Protein AF-A0A497FG93-F1 (afdb_monomer)

pLDDT: mean 90.81, std 10.14, range [42.44, 98.5]

Secondary structure (DSSP, 8-state):
-PPP-EEEEEEEEEEEHHHHHHHHHHHHHHHHHHHHHHHHHHH-GGGGGS-HHHHHHHHHHHHTTT---HHHHHHHHHHHHHHHHHHHHTT--GGG----S--EEEE--BGGGTB-SSEEEEETTEEEEEEE-TTS-EEEEEE-----GGGHHHHHHHHHHHHTTS----EEEEEEEE-GGGSEEEEEEEEEEEHHHHHHHH-S-SS-SSSEEEEEEE-SSEEEEEEE-TTS-EEEEEEEE-GGGGSTT--HHHHHHHHHHHHHHHHHHHHHTTEEEEEEE-HHHHHHHHHHHHHTT----HHHHHHHHH--HHHHHHHHHHGGGGT-EEEEE--TTSSSSHHHHHHHHHHT--HHHHHHHHHHHHHHHHHT--

Foldseek 3Di:
DPPDFWDKDWFKFKDFDPVLVQLQLQLVLLVVLLVQLLVVCLVPVVLLVDDLVVLLVVLCVRRCVSAVDSFQSSQSSNVSSVVSVVCVVVVHDSNPDDDDPWGKTKGWWQLQCLATVAFHDPALFKTWHWTADPVNDIDIDIIGTHDDPLCSQVSRVSNVSSNVSNYHWIWMWTWPDADPPSRMTMIITIIIGTLVSVLVRLADDPAFQAAWEKFWFDFLFKIWIFIADLVLDTQDIDMQGHVLLLDPPRDVVVSCVSLVVRLVVRLVVCRVSRHQAYFYADLVLVVVVLVVCLVVPPCDDPSVNSRSVSRDSVSVVSSQSCNVSSNHHYDHDHLVPLADDPQLVCQCVVVVDDRRNSSRSVRRVVVSVVVPDD

Nearest PDB structures (foldseek):
  2qm1-assembly1_B  TM=5.262E-01  e=3.269E-03  Enterococcus faecalis V583
  3r8e-assembly1_A-2  TM=5.691E-01  e=7.786E-02  Cytophaga hutchinsonii ATCC 33406
  5ola-assembly2_C  TM=5.396E-01  e=1.379E-01  Homo sapiens
  3en9-assembly2_B  TM=5.636E-01  e=3.703E-01  Methanocaldococcus jannaschii
  8k20-assembly1_E  TM=5.158E-01  e=1.984E-01  Arabidopsis thaliana

Sequence (374 aa):
MKKVKYITLRLPFHITGVYARLVYWTAWLCKLCAHRLLYHVKQNPLLADLSQYDFIKLGRKLCYDIIPNRRYVDGISTIIHASLQSAKVLGVDVAKLELKPWLLFQSEAEPWAKGNLNIQFTSYNTVRVLVFEKDKSTRKITIKPVIPKGYARLIRTLVDKALRKQIGYPTRIYITDYGDKLEHLYGEIQVMVKYDFYLEVMKRYEKPLGNNIAGVDVNVDRLNLVVINRNGDIVWRYTARFPQASSRGYPRKSAWSVIGEAIHSNLNNAYSHGASVIAVENPKIIGYLRYYWIKNGNRKSENYNYKVTIFRSSIIERIIWKAPLYGLQVVTINPRGTTHSEDHEYVMRRYGLDKHTASAYLIALRARRNLQRP

Solvent-accessible surface area (backbone atoms only — not comparable to full-atom values): 19604 Å² total; per-residue (Å²): 128,89,76,74,62,58,46,76,46,75,24,44,34,73,43,46,46,73,61,20,45,27,52,49,45,35,11,48,39,40,42,51,38,44,50,53,54,50,49,52,30,54,78,40,60,72,59,61,72,49,53,72,69,56,41,28,54,52,29,48,75,75,25,38,89,68,41,87,40,70,50,46,34,40,33,40,30,49,54,51,50,54,50,44,52,50,33,56,77,67,72,47,64,67,76,76,62,75,83,72,94,70,40,38,44,29,34,57,54,31,22,88,51,30,10,10,75,52,63,18,63,80,46,82,54,37,31,40,32,64,32,27,48,96,88,64,50,78,46,79,46,81,45,62,41,52,75,56,78,96,44,44,68,51,44,44,55,50,45,56,39,6,70,72,36,74,35,50,33,33,33,29,45,37,57,76,47,65,44,81,95,32,49,36,29,34,31,27,47,34,40,38,41,50,32,70,58,47,43,71,66,59,48,76,31,92,59,39,75,42,76,16,32,19,3,43,30,82,58,61,34,36,40,25,38,22,30,21,46,89,90,64,51,80,75,45,75,49,72,39,77,42,58,65,57,54,40,87,88,51,54,70,71,60,28,52,51,56,52,49,51,39,48,54,52,51,50,49,53,36,31,78,68,20,15,24,34,39,18,34,56,33,43,68,60,52,46,49,50,51,51,48,54,62,71,68,60,75,74,61,56,74,67,54,50,50,48,61,70,65,44,56,50,65,54,52,50,51,47,58,74,47,32,54,26,47,23,26,46,73,45,72,42,78,62,81,64,39,60,96,30,73,72,36,56,50,46,20,68,76,69,72,35,55,76,55,52,31,23,2,40,47,40,18,52,50,48,51,56,57,71,70,50,132

Mean predicted aligned error: 6.28 Å

Radius of gyration: 23.63 Å; Cα contacts (8 Å, |Δi|>4): 688; chains: 1; bounding box: 52×41×69 Å

Structure (mmCIF, N/CA/C/O backbone):
data_AF-A0A497FG93-F1
#
_entry.id   AF-A0A497FG93-F1
#
loop_
_atom_site.group_PDB
_atom_site.id
_atom_site.type_symbol
_atom_site.label_atom_id
_atom_site.label_alt_id
_atom_site.label_comp_id
_atom_site.label_asym_id
_atom_site.label_entity_id
_atom_site.label_seq_id
_atom_site.pdbx_PDB_ins_code
_atom_site.Cartn_x
_atom_site.Cartn_y
_atom_site.Cartn_z
_atom_site.occupancy
_atom_site.B_iso_or_equiv
_atom_site.auth_seq_id
_atom_site.auth_comp_id
_atom_site.auth_asym_id
_atom_site.auth_atom_id
_atom_site.pdbx_PDB_model_num
ATOM 1 N N . MET A 1 1 ? 4.945 13.490 -9.618 1.00 48.59 1 MET A N 1
ATOM 2 C CA . MET A 1 1 ? 4.252 12.236 -9.213 1.00 48.59 1 MET A CA 1
ATOM 3 C C . MET A 1 1 ? 4.011 12.302 -7.700 1.00 48.59 1 MET A C 1
ATOM 5 O O . MET A 1 1 ? 4.917 12.763 -7.021 1.00 48.59 1 MET A O 1
ATOM 9 N N . LYS A 1 2 ? 2.837 11.943 -7.143 1.00 54.94 2 LYS A N 1
ATOM 10 C CA . LYS A 1 2 ? 2.676 11.948 -5.666 1.00 54.94 2 LYS A CA 1
ATOM 11 C C . LYS A 1 2 ? 3.627 10.883 -5.096 1.00 54.94 2 LYS A C 1
ATOM 13 O O . LYS A 1 2 ? 3.489 9.719 -5.459 1.00 54.94 2 LYS A O 1
ATOM 18 N N . LYS A 1 3 ? 4.606 11.282 -4.272 1.00 68.25 3 LYS A N 1
ATOM 19 C CA . LYS A 1 3 ? 5.568 10.362 -3.639 1.00 68.25 3 LYS A CA 1
ATOM 20 C C . LYS A 1 3 ? 4.784 9.353 -2.792 1.00 68.25 3 LYS A C 1
ATOM 22 O O . LYS A 1 3 ? 3.954 9.756 -1.974 1.00 68.25 3 LYS A O 1
ATOM 27 N N . VAL A 1 4 ? 5.005 8.056 -3.011 1.00 80.56 4 VAL A N 1
ATOM 28 C CA . VAL A 1 4 ? 4.422 6.998 -2.173 1.00 80.56 4 VAL A CA 1
ATOM 29 C C . VAL A 1 4 ? 4.928 7.225 -0.750 1.00 80.56 4 VAL A C 1
ATOM 31 O O . VAL A 1 4 ? 6.132 7.231 -0.525 1.00 80.56 4 VAL A O 1
ATOM 34 N N . LYS A 1 5 ? 4.023 7.485 0.201 1.00 89.50 5 LYS A N 1
ATOM 35 C CA . LYS A 1 5 ? 4.403 7.758 1.600 1.00 89.50 5 LYS A CA 1
ATOM 36 C C . LYS A 1 5 ? 4.556 6.477 2.413 1.00 89.50 5 LYS A C 1
ATOM 38 O O . LYS A 1 5 ? 5.481 6.360 3.211 1.00 89.50 5 LYS A O 1
ATOM 43 N N . TYR A 1 6 ? 3.664 5.516 2.186 1.00 92.12 6 TYR A N 1
ATOM 44 C CA . TYR A 1 6 ? 3.618 4.254 2.911 1.00 92.12 6 TYR A CA 1
ATOM 45 C C . TYR A 1 6 ? 3.368 3.090 1.961 1.00 92.12 6 TYR A C 1
ATOM 47 O O . TYR A 1 6 ? 2.673 3.237 0.955 1.00 92.12 6 TYR A O 1
ATOM 55 N N . ILE A 1 7 ? 3.879 1.924 2.336 1.00 92.81 7 ILE A N 1
ATOM 56 C CA . ILE A 1 7 ? 3.412 0.636 1.836 1.00 92.81 7 ILE A CA 1
ATOM 57 C C . ILE A 1 7 ? 2.605 -0.048 2.939 1.00 92.81 7 ILE A C 1
ATOM 59 O O . ILE A 1 7 ? 2.920 0.083 4.121 1.00 92.81 7 ILE A O 1
ATOM 63 N N . THR A 1 8 ? 1.563 -0.786 2.570 1.00 94.12 8 THR A N 1
ATOM 64 C CA . THR A 1 8 ? 0.768 -1.554 3.535 1.00 94.12 8 THR A CA 1
ATOM 65 C C . THR A 1 8 ? 1.117 -3.029 3.420 1.00 94.12 8 THR A C 1
ATOM 67 O O . THR A 1 8 ? 0.825 -3.668 2.407 1.00 94.12 8 THR A O 1
ATOM 70 N N . LEU A 1 9 ? 1.727 -3.576 4.467 1.00 94.94 9 LEU A N 1
ATOM 71 C CA . LEU A 1 9 ? 1.953 -5.009 4.614 1.00 94.94 9 LEU A CA 1
ATOM 72 C C . LEU A 1 9 ? 0.677 -5.639 5.161 1.00 94.94 9 LEU A C 1
ATOM 74 O O . LEU A 1 9 ? 0.122 -5.131 6.127 1.00 94.94 9 LEU A O 1
ATOM 78 N N . ARG A 1 10 ? 0.205 -6.727 4.554 1.00 94.75 10 ARG A N 1
ATOM 79 C CA . ARG A 1 10 ? -0.997 -7.451 4.994 1.00 94.75 10 ARG A CA 1
ATOM 80 C C . ARG A 1 10 ? -0.550 -8.771 5.601 1.00 94.75 10 ARG A C 1
ATOM 82 O O . ARG A 1 10 ? -0.027 -9.612 4.873 1.00 94.75 10 ARG A O 1
ATOM 89 N N . LEU A 1 11 ? -0.713 -8.919 6.911 1.00 97.06 11 LEU A N 1
ATOM 90 C CA . LEU A 1 11 ? -0.261 -10.079 7.673 1.00 97.06 11 LEU A CA 1
ATOM 91 C C . LEU A 1 11 ? -1.496 -10.868 8.138 1.00 97.06 11 LEU A C 1
ATOM 93 O O . LEU A 1 11 ? -2.175 -10.421 9.066 1.00 97.06 11 LEU A O 1
ATOM 97 N N . PRO A 1 12 ? -1.852 -11.977 7.465 1.00 96.88 12 PRO A N 1
ATOM 98 C CA . PRO A 1 12 ? -3.047 -12.747 7.798 1.00 96.88 12 PRO A CA 1
ATOM 99 C C . PRO A 1 12 ? -2.964 -13.341 9.202 1.00 96.88 12 PRO A C 1
ATOM 101 O O . PRO A 1 12 ? -1.886 -13.734 9.636 1.00 96.88 12 PRO A O 1
ATOM 104 N N . PHE A 1 13 ? -4.091 -13.465 9.888 1.00 97.81 13 PHE A N 1
ATOM 105 C CA . PHE A 1 13 ? -4.195 -14.176 11.155 1.00 97.81 13 PHE A CA 1
ATOM 106 C C . PHE A 1 13 ? -5.538 -14.900 11.266 1.00 97.81 13 PHE A C 1
ATOM 108 O O . PHE A 1 13 ? -6.499 -14.576 10.565 1.00 97.81 13 PHE A O 1
ATOM 115 N N . HIS A 1 14 ? -5.586 -15.860 12.185 1.00 97.62 14 HIS A N 1
ATOM 116 C CA . HIS A 1 14 ? -6.788 -16.575 12.595 1.00 97.62 14 HIS A CA 1
ATOM 117 C C . HIS A 1 14 ? -6.850 -16.599 14.120 1.00 97.62 14 HIS A C 1
ATOM 119 O O . HIS A 1 14 ? -5.822 -16.756 14.780 1.00 97.62 14 HIS A O 1
ATOM 125 N N . ILE A 1 15 ? -8.041 -16.383 14.668 1.00 96.88 15 ILE A N 1
ATOM 126 C CA . ILE A 1 15 ? -8.328 -16.469 16.103 1.00 96.88 15 ILE A CA 1
ATOM 127 C C . ILE A 1 15 ? -9.696 -17.117 16.310 1.00 96.88 15 ILE A C 1
ATOM 129 O O . ILE A 1 15 ? -10.552 -17.071 15.424 1.00 96.88 15 ILE A O 1
ATOM 133 N N . THR A 1 16 ? -9.910 -17.692 17.490 1.00 96.25 16 THR A N 1
ATOM 134 C CA . THR A 1 16 ? -11.133 -18.432 17.818 1.00 96.25 16 THR A CA 1
ATOM 135 C C . THR A 1 16 ? -11.752 -17.994 19.143 1.00 96.25 16 THR A C 1
ATOM 137 O O . THR A 1 16 ? -11.138 -17.273 19.943 1.00 96.25 16 THR A O 1
ATOM 140 N N . GLY A 1 17 ? -12.999 -18.414 19.363 1.00 93.75 17 GLY A N 1
ATOM 141 C CA . GLY A 1 17 ? -13.699 -18.315 20.642 1.00 93.75 17 GLY A CA 1
ATOM 142 C C . GLY A 1 17 ? -13.774 -16.892 21.203 1.00 93.75 17 GLY A C 1
ATOM 143 O O . GLY A 1 17 ? -14.200 -15.951 20.535 1.00 93.75 17 GLY A O 1
ATOM 144 N N . VAL A 1 18 ? -13.360 -16.718 22.463 1.00 94.19 18 VAL A N 1
ATOM 145 C CA . VAL A 1 18 ? -13.440 -15.422 23.162 1.00 94.19 18 VAL A CA 1
ATOM 146 C C . VAL A 1 18 ? -12.663 -14.327 22.420 1.00 94.19 18 VAL A C 1
ATOM 148 O O . VAL A 1 18 ? -13.156 -13.209 22.296 1.00 94.19 18 VAL A O 1
ATOM 151 N N . TYR A 1 19 ? -11.481 -14.628 21.875 1.00 95.88 19 TYR A N 1
ATOM 152 C CA . TYR A 1 19 ? -10.670 -13.621 21.182 1.00 95.88 19 TYR A CA 1
ATOM 153 C C . TYR A 1 19 ? -11.294 -13.175 19.861 1.00 95.88 19 TYR A C 1
ATOM 155 O O . TYR A 1 19 ? -11.257 -11.982 19.554 1.00 95.88 19 TYR A O 1
ATOM 163 N N . ALA A 1 20 ? -11.922 -14.094 19.121 1.00 96.31 20 ALA A N 1
ATOM 164 C CA . ALA A 1 20 ? -12.690 -13.752 17.927 1.00 96.31 20 ALA A CA 1
ATOM 165 C C . ALA A 1 20 ? -13.825 -12.771 18.260 1.00 96.31 20 ALA A C 1
ATOM 167 O O . ALA A 1 20 ? -13.942 -11.723 17.620 1.00 96.31 20 ALA A O 1
ATOM 168 N N . ARG A 1 21 ? -14.586 -13.040 19.330 1.00 95.12 21 ARG A N 1
ATOM 169 C CA . ARG A 1 21 ? -15.660 -12.151 19.803 1.00 95.12 21 ARG A CA 1
ATOM 170 C C . ARG A 1 21 ? -15.163 -10.756 20.179 1.00 95.12 21 ARG A C 1
ATOM 172 O O . ARG A 1 21 ? -15.780 -9.771 19.788 1.00 95.12 21 ARG A O 1
ATOM 179 N N . LEU A 1 22 ? -14.044 -10.655 20.893 1.00 96.44 22 LEU A N 1
ATOM 180 C CA . LEU A 1 22 ? -13.486 -9.364 21.317 1.00 96.44 22 LEU A CA 1
ATOM 181 C C . LEU A 1 22 ? -12.987 -8.517 20.138 1.00 96.44 22 LEU A C 1
ATOM 183 O O . LEU A 1 22 ? -13.230 -7.309 20.082 1.00 96.44 22 LEU A O 1
ATOM 187 N N . VAL A 1 23 ? -12.312 -9.138 19.165 1.00 97.38 23 VAL A N 1
ATOM 188 C CA . VAL A 1 23 ? -11.861 -8.446 17.945 1.00 97.38 23 VAL A CA 1
ATOM 189 C C . VAL A 1 23 ? -13.052 -7.987 17.111 1.00 97.38 23 VAL A C 1
ATOM 191 O O . VAL A 1 23 ? -13.069 -6.840 16.660 1.00 97.38 23 VAL A O 1
ATOM 194 N N . TYR A 1 24 ? -14.058 -8.850 16.950 1.00 96.06 24 TYR A N 1
ATOM 195 C CA . TYR A 1 24 ? -15.297 -8.505 16.263 1.00 96.06 24 TYR A CA 1
ATOM 196 C C . TYR A 1 24 ? -15.996 -7.319 16.929 1.00 96.06 24 TYR A C 1
ATOM 198 O O . TYR A 1 24 ? -16.306 -6.339 16.251 1.00 96.06 24 TYR A O 1
ATOM 206 N N . TRP A 1 25 ? -16.174 -7.353 18.254 1.00 94.75 25 TRP A N 1
ATOM 207 C CA . TRP A 1 25 ? -16.837 -6.265 18.969 1.00 94.75 25 TRP A CA 1
ATOM 208 C C . TRP A 1 25 ? -16.083 -4.951 18.885 1.00 94.75 25 TRP A C 1
ATOM 210 O O . TRP A 1 25 ? -16.688 -3.922 18.599 1.00 94.75 25 TRP A O 1
ATOM 220 N N . THR A 1 26 ? -14.760 -4.986 19.019 1.00 97.69 26 THR A N 1
ATOM 221 C CA . THR A 1 26 ? -13.926 -3.789 18.849 1.00 97.69 26 THR A CA 1
ATOM 222 C C . THR A 1 26 ? -14.103 -3.173 17.456 1.00 97.69 26 THR A C 1
ATOM 224 O O . THR A 1 26 ? -14.252 -1.957 17.326 1.00 97.69 26 THR A O 1
ATOM 227 N N . ALA A 1 27 ? -14.132 -4.000 16.403 1.00 97.25 27 ALA A N 1
ATOM 228 C CA . ALA A 1 27 ? -14.390 -3.539 15.040 1.00 97.25 27 ALA A CA 1
ATOM 229 C C . ALA A 1 27 ? -15.808 -2.970 14.871 1.00 97.25 27 ALA A C 1
ATOM 231 O O . ALA A 1 27 ? -15.990 -1.979 14.163 1.00 97.25 27 ALA A O 1
ATOM 232 N N . TRP A 1 28 ? -16.801 -3.558 15.539 1.00 95.75 28 TRP A N 1
ATOM 233 C CA . TRP A 1 28 ? -18.189 -3.098 15.501 1.00 95.75 28 TRP A CA 1
ATOM 234 C C . TRP A 1 28 ? -18.380 -1.745 16.191 1.00 95.75 28 TRP A C 1
ATOM 236 O O . TRP A 1 28 ? -19.010 -0.858 15.620 1.00 95.75 28 TRP A O 1
ATOM 246 N N . LEU A 1 29 ? -17.777 -1.543 17.366 1.00 96.31 29 LEU A N 1
ATOM 247 C CA . LEU A 1 29 ? -17.774 -0.250 18.060 1.00 96.31 29 LEU A CA 1
ATOM 248 C C . LEU A 1 29 ? -17.142 0.838 17.181 1.00 96.31 29 LEU A C 1
ATOM 250 O O . LEU A 1 29 ? -17.719 1.904 16.985 1.00 96.31 29 LEU A O 1
ATOM 254 N N . CYS A 1 30 ? -16.004 0.539 16.555 1.00 97.31 30 CYS A N 1
ATOM 255 C CA . CYS A 1 30 ? -15.367 1.433 15.588 1.00 97.31 30 CYS A CA 1
ATOM 256 C C . CYS A 1 30 ? -16.248 1.729 14.361 1.00 97.31 30 CYS A C 1
ATOM 258 O O . CYS A 1 30 ? -16.286 2.864 13.881 1.00 97.31 30 CYS A O 1
ATOM 260 N N . LYS A 1 31 ? -16.984 0.733 13.856 1.00 97.00 31 LYS A N 1
ATOM 261 C CA . LYS A 1 31 ? -17.945 0.917 12.761 1.00 97.00 31 LYS A CA 1
ATOM 262 C C . LYS A 1 31 ? -19.112 1.816 13.184 1.00 97.00 31 LYS A C 1
ATOM 264 O O . LYS A 1 31 ? -19.509 2.687 12.415 1.00 97.00 31 LYS A O 1
ATOM 269 N N . LEU A 1 32 ? -19.619 1.673 14.408 1.00 96.88 32 LEU A N 1
ATOM 270 C CA . LEU A 1 32 ? -20.635 2.569 14.968 1.00 96.88 32 LEU A CA 1
ATOM 271 C C . LEU A 1 32 ? -20.137 4.016 15.045 1.00 96.88 32 LEU A C 1
ATOM 273 O O . LEU A 1 32 ? -20.858 4.923 14.632 1.00 96.88 32 LEU A O 1
ATOM 277 N N . CYS A 1 33 ? -18.891 4.241 15.476 1.00 97.69 33 CYS A N 1
ATOM 278 C CA . CYS A 1 33 ? -18.273 5.571 15.442 1.00 97.69 33 CYS A CA 1
ATOM 279 C C . CYS A 1 33 ? -18.248 6.148 14.021 1.00 97.69 33 CYS A C 1
ATOM 281 O O . CYS A 1 33 ? -18.607 7.303 13.808 1.00 97.69 33 CYS A O 1
ATOM 283 N N . ALA A 1 34 ? -17.868 5.336 13.033 1.00 97.81 34 ALA A N 1
ATOM 284 C CA . ALA A 1 34 ? -17.852 5.741 11.632 1.00 97.81 34 ALA A CA 1
ATOM 285 C C . ALA A 1 34 ? -19.244 6.144 11.118 1.00 97.81 34 ALA A C 1
ATOM 287 O O . ALA A 1 34 ? -19.376 7.188 10.476 1.00 97.81 34 ALA A O 1
ATOM 288 N N . HIS A 1 35 ? -20.282 5.359 11.428 1.00 97.50 35 HIS A N 1
ATOM 289 C CA . HIS A 1 35 ? -21.664 5.702 11.080 1.00 97.50 35 HIS A CA 1
ATOM 290 C C . HIS A 1 35 ? -22.133 6.975 11.781 1.00 97.50 35 HIS A C 1
ATOM 292 O O . HIS A 1 35 ? -22.728 7.826 11.127 1.00 97.50 35 HIS A O 1
ATOM 298 N N . ARG A 1 36 ? -21.827 7.144 13.073 1.00 97.94 36 ARG A N 1
ATOM 299 C CA . ARG A 1 36 ? -22.180 8.355 13.821 1.00 97.94 36 ARG A CA 1
ATOM 300 C C . ARG A 1 36 ? -21.524 9.594 13.212 1.00 97.94 36 ARG A C 1
ATOM 302 O O . ARG A 1 36 ? -22.202 10.591 12.988 1.00 97.94 36 ARG A O 1
ATOM 309 N N . LEU A 1 37 ? -20.234 9.528 12.879 1.00 97.81 37 LEU A N 1
ATOM 310 C CA . LEU A 1 37 ? -19.537 10.641 12.231 1.00 97.81 37 LEU A CA 1
ATOM 311 C C . LEU A 1 37 ? -20.146 10.987 10.876 1.00 97.81 37 LEU A C 1
ATOM 313 O O . LEU A 1 37 ? -20.426 12.154 10.616 1.00 97.81 37 LEU A O 1
ATOM 317 N N . LEU A 1 38 ? -20.386 9.983 10.028 1.00 96.88 38 LEU A N 1
ATOM 318 C CA . LEU A 1 38 ? -21.003 10.216 8.726 1.00 96.88 38 LEU A CA 1
ATOM 319 C C . LEU A 1 38 ? -22.421 10.782 8.870 1.00 96.88 38 LEU A C 1
ATOM 321 O O . LEU A 1 38 ? -22.777 11.690 8.131 1.00 96.88 38 LEU A O 1
ATOM 325 N N . TYR A 1 39 ? -23.205 10.295 9.833 1.00 97.00 39 TYR A N 1
ATOM 326 C CA . TYR A 1 39 ? -24.533 10.826 10.136 1.00 97.00 39 TYR A CA 1
ATOM 327 C C . TYR A 1 39 ? -24.479 12.322 10.460 1.00 97.00 39 TYR A C 1
ATOM 329 O O . TYR A 1 39 ? -25.185 13.100 9.826 1.00 97.00 39 TYR A O 1
ATOM 337 N N . HIS A 1 40 ? -23.591 12.752 11.363 1.00 96.94 40 HIS A N 1
ATOM 338 C CA . HIS A 1 40 ? -23.446 14.176 11.684 1.00 96.94 40 HIS A CA 1
ATOM 339 C C . HIS A 1 40 ? -23.012 15.012 10.478 1.00 96.94 40 HIS A C 1
ATOM 341 O O . HIS A 1 40 ? -23.530 16.108 10.285 1.00 96.94 40 HIS A O 1
ATOM 347 N N . VAL A 1 41 ? -22.118 14.491 9.636 1.00 96.50 41 VAL A N 1
ATOM 348 C CA . VAL A 1 41 ? -21.717 15.168 8.393 1.00 96.50 41 VAL A CA 1
ATOM 349 C C . VAL A 1 41 ? -22.884 15.282 7.409 1.00 96.50 41 VAL A C 1
ATOM 351 O O . VAL A 1 41 ? -23.009 16.297 6.737 1.00 96.50 41 VAL A O 1
ATOM 354 N N . LYS A 1 42 ? -23.772 14.285 7.331 1.00 94.75 42 LYS A N 1
ATOM 355 C CA . LYS A 1 42 ? -24.978 14.374 6.492 1.00 94.75 42 LYS A CA 1
ATOM 356 C C . LYS A 1 42 ? -25.971 15.422 6.999 1.00 94.75 42 LYS A C 1
ATOM 358 O O . LYS A 1 42 ? -26.621 16.061 6.184 1.00 94.75 42 LYS A O 1
ATOM 363 N N . GLN A 1 43 ? -26.071 15.603 8.317 1.00 95.19 43 GLN A N 1
ATOM 364 C CA . GLN A 1 43 ? -26.918 16.638 8.925 1.00 95.19 43 GLN A CA 1
ATOM 365 C C . GLN A 1 43 ? -26.327 18.045 8.767 1.00 95.19 43 GLN A C 1
ATOM 367 O O . GLN A 1 43 ? -27.064 19.014 8.630 1.00 95.19 43 GLN A O 1
ATOM 372 N N . ASN A 1 44 ? -24.998 18.166 8.776 1.00 94.62 44 ASN A N 1
ATOM 373 C CA . ASN A 1 44 ? -24.297 19.421 8.535 1.00 94.62 44 ASN A CA 1
ATOM 374 C C . ASN A 1 44 ? -23.112 19.204 7.573 1.00 94.62 44 ASN A C 1
ATOM 376 O O . ASN A 1 44 ? -21.998 18.906 8.023 1.00 94.62 44 ASN A O 1
ATOM 380 N N . PRO A 1 45 ? -23.327 19.381 6.254 1.00 90.62 45 PRO A N 1
ATOM 381 C CA . PRO A 1 45 ? -22.299 19.164 5.237 1.00 90.62 45 PRO A CA 1
ATOM 382 C C . PRO A 1 45 ? -21.032 20.013 5.405 1.00 90.62 45 PRO A C 1
ATOM 384 O O . PRO A 1 45 ? -19.967 19.573 4.975 1.00 90.62 45 PRO A O 1
ATOM 387 N N . LEU A 1 46 ? -21.099 21.165 6.088 1.00 91.50 46 LEU A N 1
ATOM 388 C CA . LEU A 1 46 ? -19.926 22.013 6.368 1.00 91.50 46 LEU A CA 1
ATOM 389 C C . LEU A 1 46 ? -18.856 21.275 7.187 1.00 91.50 46 LEU A C 1
ATOM 391 O O . LEU A 1 46 ? -17.671 21.592 7.115 1.00 91.50 46 LEU A O 1
ATOM 395 N N . LEU A 1 47 ? -19.245 20.238 7.938 1.00 94.00 47 LEU A N 1
ATOM 396 C CA . LEU A 1 47 ? -18.308 19.402 8.688 1.00 94.00 47 LEU A CA 1
ATOM 397 C C . LEU A 1 47 ? -17.346 18.622 7.778 1.00 94.00 47 LEU A C 1
ATOM 399 O O . LEU A 1 47 ? -1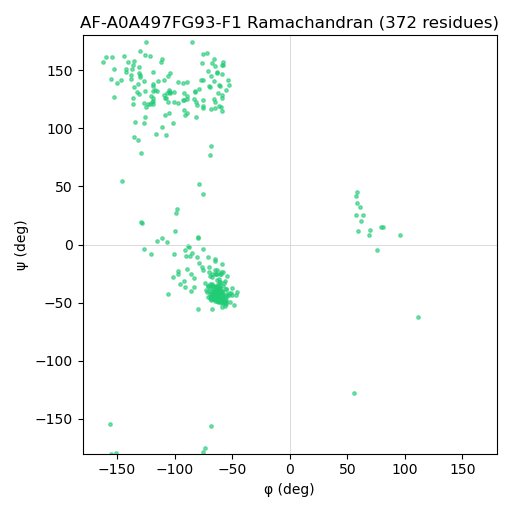6.268 18.230 8.229 1.00 94.00 47 LEU A O 1
ATOM 403 N N . ALA A 1 48 ? -17.700 18.400 6.508 1.00 91.38 48 ALA A N 1
ATOM 404 C CA . ALA A 1 48 ? -16.816 17.761 5.535 1.00 91.38 48 ALA A CA 1
ATOM 405 C C . ALA A 1 48 ? -15.629 18.654 5.126 1.00 91.38 48 ALA A C 1
ATOM 407 O O . ALA A 1 48 ? -14.619 18.134 4.643 1.00 91.38 48 ALA A O 1
ATOM 408 N N . ASP A 1 49 ? -15.726 19.967 5.352 1.00 92.19 49 ASP A N 1
ATOM 409 C CA . ASP A 1 49 ? -14.694 20.949 5.005 1.00 92.19 49 ASP A CA 1
ATOM 410 C C . ASP A 1 49 ? -13.683 21.197 6.129 1.00 92.19 49 ASP A C 1
ATOM 412 O O . ASP A 1 49 ? -12.684 21.889 5.926 1.00 92.19 49 ASP A O 1
ATOM 416 N N . LEU A 1 50 ? -13.898 20.592 7.299 1.00 95.88 50 LEU A N 1
ATOM 417 C CA . LEU A 1 50 ? -12.971 20.692 8.418 1.00 95.88 50 LEU A CA 1
ATOM 418 C C . LEU A 1 50 ? -11.578 20.174 8.051 1.00 95.88 50 LEU A C 1
ATOM 420 O O . LEU A 1 50 ? -11.404 19.193 7.314 1.00 95.88 50 LEU A O 1
ATOM 424 N N . SER A 1 51 ? -10.564 20.796 8.656 1.00 96.75 51 SER A N 1
ATOM 425 C CA . SER A 1 51 ? -9.211 20.248 8.655 1.00 96.75 51 SER A CA 1
ATOM 426 C C . SER A 1 51 ? -9.219 18.842 9.273 1.00 96.75 51 SER A C 1
ATOM 428 O O . SER A 1 51 ? -10.071 18.517 10.104 1.00 96.75 51 SER A O 1
ATOM 430 N N . GLN A 1 52 ? -8.255 17.989 8.908 1.00 96.00 52 GLN A N 1
ATOM 431 C CA . GLN A 1 52 ? -8.159 16.649 9.507 1.00 96.00 52 GLN A CA 1
ATOM 432 C C . GLN A 1 52 ? -8.075 16.729 11.042 1.00 96.00 52 GLN A C 1
ATOM 434 O O . GLN A 1 52 ? -8.673 15.919 11.746 1.00 96.00 52 GLN A O 1
ATOM 439 N N . TYR A 1 53 ? -7.355 17.724 11.560 1.00 96.88 53 TYR A N 1
ATOM 440 C CA . TYR A 1 53 ? -7.176 17.936 12.990 1.00 96.88 53 TYR A CA 1
ATOM 441 C C . TYR A 1 53 ? -8.494 18.282 13.700 1.00 96.88 53 TYR A C 1
ATOM 443 O O . TYR A 1 53 ? -8.821 17.668 14.719 1.00 96.88 53 TYR A O 1
ATOM 451 N N . ASP A 1 54 ? -9.278 19.206 13.143 1.00 97.88 54 ASP A N 1
ATOM 452 C CA . ASP A 1 54 ? -10.564 19.609 13.726 1.00 97.88 54 ASP A CA 1
ATOM 453 C C . ASP A 1 54 ? -11.613 18.505 13.588 1.00 97.88 54 ASP A C 1
ATOM 455 O O . ASP A 1 54 ? -12.373 18.245 14.523 1.00 97.88 54 ASP A O 1
ATOM 459 N N . PHE A 1 55 ? -11.591 17.769 12.475 1.00 97.94 55 PHE A N 1
ATOM 460 C CA . PHE A 1 55 ? -12.450 16.605 12.289 1.00 97.94 55 PHE A CA 1
ATOM 461 C C . PHE A 1 55 ? -12.145 15.498 13.310 1.00 97.94 55 PHE A C 1
ATOM 463 O O . PHE A 1 55 ? -13.059 14.883 13.857 1.00 97.94 55 PHE A O 1
ATOM 470 N N . ILE A 1 56 ? -10.868 15.269 13.638 1.00 97.56 56 ILE A N 1
ATOM 471 C CA . ILE A 1 56 ? -10.470 14.339 14.706 1.00 97.56 56 ILE A CA 1
ATOM 472 C C . ILE A 1 56 ? -10.960 14.828 16.077 1.00 97.56 56 ILE A C 1
ATOM 474 O O . ILE A 1 56 ? -11.455 14.024 16.869 1.00 97.56 56 ILE A O 1
ATOM 478 N N . LYS A 1 57 ? -10.863 16.130 16.382 1.00 97.94 57 LYS A N 1
ATOM 479 C CA . LYS A 1 57 ? -11.409 16.692 17.634 1.00 97.94 57 LYS A CA 1
ATOM 480 C C . LYS A 1 57 ? -12.916 16.468 17.746 1.00 97.94 57 LYS A C 1
ATOM 482 O O . LYS A 1 57 ? -13.385 16.030 18.797 1.00 97.94 57 LYS A O 1
ATOM 487 N N . LEU A 1 58 ? -13.651 16.721 16.665 1.00 97.88 58 LEU A N 1
ATOM 488 C CA . LEU A 1 58 ? -15.078 16.427 16.576 1.00 97.88 58 LEU A CA 1
ATOM 489 C C . LEU A 1 58 ? -15.345 14.934 16.808 1.00 97.88 58 LEU A C 1
ATOM 491 O O . LEU A 1 58 ? -16.198 14.578 17.618 1.00 97.88 58 LEU A O 1
ATOM 495 N N . GLY A 1 59 ? -14.558 14.066 16.167 1.00 97.88 59 GLY A N 1
ATOM 496 C CA . GLY A 1 59 ? -14.592 12.621 16.365 1.00 97.88 59 GLY A CA 1
ATOM 497 C C . GLY A 1 59 ? -14.480 12.215 17.827 1.00 97.88 59 GLY A C 1
ATOM 498 O O . GLY A 1 59 ? -15.322 11.472 18.328 1.00 97.88 59 GLY A O 1
ATOM 499 N N . ARG A 1 60 ? -13.495 12.764 18.546 1.00 97.88 60 ARG A N 1
ATOM 500 C CA . ARG A 1 60 ? -13.328 12.538 19.990 1.00 97.88 60 ARG A CA 1
ATOM 501 C C . ARG A 1 60 ? -14.566 12.955 20.776 1.00 97.88 60 ARG A C 1
ATOM 503 O O . ARG A 1 60 ? -15.022 12.175 21.596 1.00 97.88 60 ARG A O 1
ATOM 510 N N . LYS A 1 61 ? -15.142 14.129 20.505 1.00 97.88 61 LYS A N 1
ATOM 511 C CA . LYS A 1 61 ? -16.357 14.590 21.200 1.00 97.88 61 LYS A CA 1
ATOM 512 C C . LYS A 1 61 ? -17.550 13.656 20.967 1.00 97.88 61 LYS A C 1
ATOM 514 O O . LYS A 1 61 ? -18.307 13.400 21.892 1.00 97.88 61 LYS A O 1
ATOM 519 N N . LEU A 1 62 ? -17.716 13.163 19.740 1.00 97.94 62 LEU A N 1
ATOM 520 C CA . LEU A 1 62 ? -18.908 12.416 19.334 1.00 97.94 62 LEU A CA 1
ATOM 521 C C . LEU A 1 62 ? -18.825 10.905 19.557 1.00 97.94 62 LEU A C 1
ATOM 523 O O . LEU A 1 62 ? -19.861 10.252 19.524 1.00 97.94 62 LEU A O 1
ATOM 527 N N . CYS A 1 63 ? -17.629 10.326 19.669 1.00 97.81 63 CYS A N 1
ATOM 528 C CA . CYS A 1 63 ? -17.454 8.869 19.607 1.00 97.81 63 CYS A CA 1
ATOM 529 C C . CYS A 1 63 ? -16.827 8.245 20.854 1.00 97.81 63 CYS A C 1
ATOM 531 O O . CYS A 1 63 ? -16.759 7.018 20.934 1.00 97.81 63 CYS A O 1
ATOM 533 N N . TYR A 1 64 ? -16.344 9.046 21.806 1.00 95.44 64 TYR A N 1
ATOM 534 C CA . TYR A 1 64 ? -15.641 8.519 22.979 1.00 95.44 64 TYR A CA 1
ATOM 535 C C . TYR A 1 64 ? -16.551 7.713 23.914 1.00 95.44 64 TYR A C 1
ATOM 537 O O . TYR A 1 64 ? -16.089 6.789 24.576 1.00 95.44 64 TYR A O 1
ATOM 545 N N . ASP A 1 65 ? -17.849 8.019 23.929 1.00 95.38 65 ASP A N 1
ATOM 546 C CA . ASP A 1 65 ? -18.873 7.249 24.637 1.00 95.38 65 ASP A CA 1
ATOM 547 C C . ASP A 1 65 ? -19.119 5.871 24.000 1.00 95.38 65 ASP A C 1
ATOM 549 O O . ASP A 1 65 ? -19.510 4.946 24.709 1.00 95.38 65 ASP A O 1
ATOM 553 N N . ILE A 1 66 ? -18.879 5.699 22.693 1.00 95.94 66 ILE A N 1
ATOM 554 C CA . ILE A 1 66 ? -18.983 4.396 22.014 1.00 95.94 66 ILE A CA 1
ATOM 555 C C . ILE A 1 66 ? -17.730 3.565 22.281 1.00 95.94 66 ILE A C 1
ATOM 557 O O . ILE A 1 66 ? -17.828 2.429 22.741 1.00 95.94 66 ILE A O 1
ATOM 561 N N . ILE A 1 67 ? -1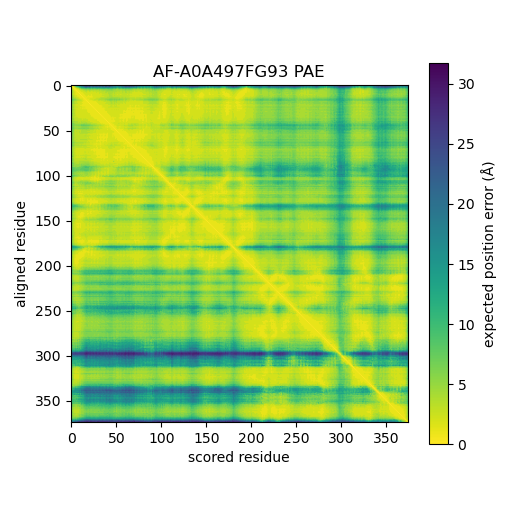6.558 4.122 21.966 1.00 95.50 67 ILE A N 1
ATOM 562 C CA . ILE A 1 67 ? -15.270 3.462 22.163 1.00 95.50 67 ILE A CA 1
ATOM 563 C C . ILE A 1 67 ? -14.353 4.390 22.967 1.00 95.50 67 ILE A C 1
ATOM 565 O O . ILE A 1 67 ? -13.809 5.348 22.407 1.00 95.50 67 ILE A O 1
ATOM 569 N N . PRO A 1 68 ? -14.135 4.122 24.270 1.00 94.94 68 PRO A N 1
ATOM 570 C CA . PRO A 1 68 ? -13.339 4.986 25.142 1.00 94.94 68 PRO A CA 1
ATOM 571 C C . PRO A 1 68 ? -11.833 4.771 24.911 1.00 94.94 68 PRO A C 1
ATOM 573 O O . PRO A 1 68 ? -11.044 4.524 25.819 1.00 94.94 68 PRO A O 1
ATOM 576 N N . ASN A 1 69 ? -11.414 4.849 23.647 1.00 96.88 69 ASN A N 1
ATOM 577 C CA . ASN A 1 69 ? -10.032 4.811 23.210 1.00 96.88 69 ASN A CA 1
ATOM 578 C C . ASN A 1 69 ? -9.779 5.913 22.189 1.00 96.88 69 ASN A C 1
ATOM 580 O O . ASN A 1 69 ? -10.113 5.787 21.010 1.00 96.88 69 ASN A O 1
ATOM 584 N N . ARG A 1 70 ? -9.081 6.960 22.630 1.00 96.00 70 ARG A N 1
ATOM 585 C CA . ARG A 1 70 ? -8.723 8.094 21.773 1.00 96.00 70 ARG A CA 1
ATOM 586 C C . ARG A 1 70 ? -8.064 7.672 20.452 1.00 96.00 70 ARG A C 1
ATOM 588 O O . ARG A 1 70 ? -8.398 8.236 19.424 1.00 96.00 70 ARG A O 1
ATOM 595 N N . ARG A 1 71 ? -7.151 6.691 20.450 1.00 96.62 71 ARG A N 1
ATOM 596 C CA . ARG A 1 71 ? -6.380 6.327 19.242 1.00 96.62 71 ARG A CA 1
ATOM 597 C C . ARG A 1 71 ? -7.253 5.627 18.205 1.00 96.62 71 ARG A C 1
ATOM 599 O O . ARG A 1 71 ? -7.073 5.855 17.015 1.00 96.62 71 ARG A O 1
ATOM 606 N N . TYR A 1 72 ? -8.205 4.806 18.646 1.00 97.88 72 TYR A N 1
ATOM 607 C CA . TYR A 1 72 ? -9.184 4.198 17.746 1.00 97.88 72 TYR A CA 1
ATOM 608 C C . TYR A 1 72 ? -10.177 5.225 17.205 1.00 97.88 72 TYR A C 1
ATOM 610 O O . TYR A 1 72 ? -10.451 5.214 16.006 1.00 97.88 72 TYR A O 1
ATOM 618 N N . VAL A 1 73 ? -10.635 6.169 18.032 1.00 98.06 73 VAL A N 1
ATOM 619 C CA . VAL A 1 73 ? -11.473 7.281 17.557 1.00 98.06 73 VAL A CA 1
ATOM 620 C C . VAL A 1 73 ? -10.732 8.140 16.526 1.00 98.06 73 VAL A C 1
ATOM 622 O O . VAL A 1 73 ? -11.283 8.422 15.463 1.00 98.06 73 VAL A O 1
ATOM 625 N N . ASP A 1 74 ? -9.475 8.501 16.790 1.00 97.62 74 ASP A N 1
ATOM 626 C CA . ASP A 1 74 ? -8.623 9.260 15.861 1.00 97.62 74 ASP A CA 1
ATOM 627 C C . ASP A 1 74 ? -8.438 8.498 14.539 1.00 97.62 74 ASP A C 1
ATOM 629 O O . ASP A 1 74 ? -8.586 9.055 13.446 1.00 97.62 74 ASP A O 1
ATOM 633 N N . GLY A 1 75 ? -8.195 7.188 14.641 1.00 96.62 75 GLY A N 1
ATOM 634 C CA . GLY A 1 75 ? -8.062 6.287 13.508 1.00 96.62 75 GLY A CA 1
ATOM 635 C C . GLY A 1 75 ? -9.309 6.245 12.625 1.00 96.62 75 GLY A C 1
ATOM 636 O O . GLY A 1 75 ? -9.195 6.385 11.405 1.00 96.62 75 GLY A O 1
ATOM 637 N N . ILE A 1 76 ? -10.493 6.087 13.220 1.00 97.44 76 ILE A N 1
ATOM 638 C CA . ILE A 1 76 ? -11.767 6.078 12.489 1.00 97.44 76 ILE A CA 1
ATOM 639 C C . ILE A 1 76 ? -12.085 7.452 11.898 1.00 97.44 76 ILE A C 1
ATOM 641 O O . ILE A 1 76 ? -12.454 7.540 10.726 1.00 97.44 76 ILE A O 1
ATOM 645 N N . SER A 1 77 ? -11.857 8.524 12.654 1.00 97.81 77 SER A N 1
ATOM 646 C CA . SER A 1 77 ? -12.061 9.899 12.185 1.00 97.81 77 SER A CA 1
ATOM 647 C C . SER A 1 77 ? -11.207 10.200 10.955 1.00 97.81 77 SER A C 1
ATOM 649 O O . SER A 1 77 ? -11.704 10.761 9.983 1.00 97.81 77 SER A O 1
ATOM 651 N N . THR A 1 78 ? -9.954 9.737 10.941 1.00 96.56 78 THR A N 1
ATOM 652 C CA . THR A 1 78 ? -9.060 9.852 9.780 1.00 96.56 78 THR A CA 1
ATOM 653 C C . THR A 1 78 ? -9.587 9.104 8.552 1.00 96.56 78 THR A C 1
ATOM 655 O O . THR A 1 78 ? -9.493 9.620 7.439 1.00 96.56 78 THR A O 1
ATOM 658 N N . ILE A 1 79 ? -10.166 7.908 8.717 1.00 95.12 79 ILE A N 1
ATOM 659 C CA . ILE A 1 79 ? -10.753 7.152 7.594 1.00 95.12 79 ILE A CA 1
ATOM 660 C C . ILE A 1 79 ? -11.958 7.890 7.009 1.00 95.12 79 ILE A C 1
ATOM 662 O O . ILE A 1 79 ? -12.077 7.998 5.785 1.00 95.12 79 ILE A O 1
ATOM 666 N N . ILE A 1 80 ? -12.847 8.390 7.870 1.00 96.44 80 ILE A N 1
ATOM 667 C CA . ILE A 1 80 ? -14.036 9.125 7.435 1.00 96.44 80 ILE A CA 1
ATOM 668 C C . ILE A 1 80 ? -13.632 10.424 6.746 1.00 96.44 80 ILE A C 1
ATOM 670 O O . ILE A 1 80 ? -14.053 10.653 5.615 1.00 96.44 80 ILE A O 1
ATOM 674 N N . HIS A 1 81 ? -12.738 11.210 7.350 1.00 96.69 81 HIS A N 1
ATOM 675 C CA . HIS A 1 81 ? -12.220 12.439 6.748 1.00 96.69 81 HIS A CA 1
ATOM 676 C C . HIS A 1 81 ? -11.610 12.184 5.366 1.00 96.69 81 HIS A C 1
ATOM 678 O O . HI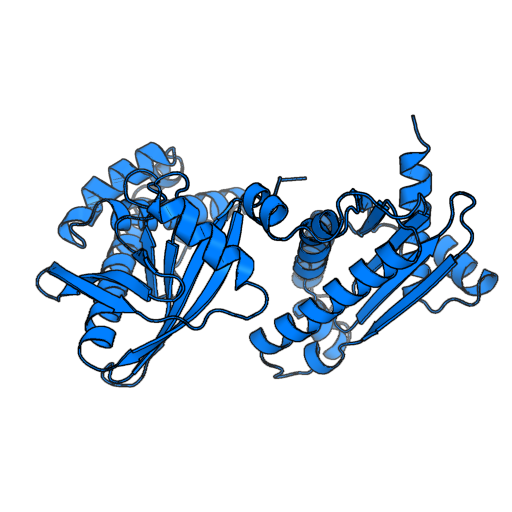S A 1 81 ? -12.012 12.812 4.391 1.00 96.69 81 HIS A O 1
ATOM 684 N N . ALA A 1 82 ? -10.726 11.188 5.234 1.00 92.69 82 ALA A N 1
ATOM 685 C CA . ALA A 1 82 ? -10.121 10.840 3.947 1.00 92.69 82 ALA A CA 1
ATOM 686 C C . ALA A 1 82 ? -11.158 10.412 2.889 1.00 92.69 82 ALA A C 1
ATOM 688 O O . ALA A 1 82 ? -10.993 10.705 1.699 1.00 92.69 82 ALA A O 1
ATOM 689 N N . SER A 1 83 ? -12.231 9.736 3.310 1.00 93.12 83 SER A N 1
ATOM 690 C CA . SER A 1 83 ? -13.333 9.337 2.427 1.00 93.12 83 SER A CA 1
ATOM 691 C C . SER A 1 83 ? -14.134 10.551 1.948 1.00 93.12 83 SER A C 1
ATOM 693 O O . SER A 1 83 ? -14.421 10.649 0.757 1.00 93.12 83 SER A O 1
ATOM 695 N N . LEU A 1 84 ? -14.414 11.509 2.838 1.00 94.38 84 LEU A N 1
ATOM 696 C CA . LEU A 1 84 ? -15.092 12.769 2.514 1.00 94.38 84 LEU A CA 1
ATOM 697 C C . LEU A 1 84 ? -14.260 13.632 1.558 1.00 94.38 84 LEU A C 1
ATOM 699 O O . LEU A 1 84 ? -14.771 14.084 0.538 1.00 94.38 84 LEU A O 1
ATOM 703 N N . GLN A 1 85 ? -12.955 13.779 1.816 1.00 92.19 85 GLN A N 1
ATOM 704 C CA . GLN A 1 85 ? -12.051 14.501 0.912 1.00 92.19 85 GLN A CA 1
ATOM 705 C C . GLN A 1 85 ? -12.000 13.854 -0.478 1.00 92.19 85 GLN A C 1
ATOM 707 O O . GLN A 1 85 ? -11.965 14.544 -1.495 1.00 92.19 85 GLN A O 1
ATOM 712 N N . SER A 1 86 ? -12.037 12.520 -0.537 1.00 88.50 86 SER A N 1
ATOM 713 C CA . SER A 1 86 ? -12.089 11.796 -1.810 1.00 88.50 86 SER A CA 1
ATOM 714 C C . SER A 1 86 ? -13.411 12.032 -2.543 1.00 88.50 86 SER A C 1
ATOM 716 O O . SER A 1 86 ? -13.396 12.277 -3.746 1.00 88.50 86 SER A O 1
ATOM 718 N N . ALA A 1 87 ? -14.542 11.998 -1.833 1.00 88.75 87 ALA A N 1
ATOM 719 C CA . ALA A 1 87 ? -15.858 12.283 -2.399 1.00 88.75 87 ALA A CA 1
ATOM 720 C C . ALA A 1 87 ? -15.943 13.708 -2.964 1.00 88.75 87 ALA A C 1
ATOM 722 O O . ALA A 1 87 ? -16.377 13.884 -4.100 1.00 88.75 87 ALA A O 1
ATOM 723 N N . LYS A 1 88 ? -15.424 14.698 -2.225 1.00 87.94 88 LYS A N 1
ATOM 724 C CA . LYS A 1 88 ? -15.358 16.101 -2.652 1.00 87.94 88 LYS A CA 1
ATOM 725 C C . LYS A 1 88 ? -14.566 16.272 -3.948 1.00 87.94 88 LYS A C 1
ATOM 727 O O . LYS A 1 88 ? -15.052 16.891 -4.887 1.00 87.94 88 LYS A O 1
ATOM 732 N N . VAL A 1 89 ? -13.377 15.670 -4.035 1.00 86.12 89 VAL A N 1
ATOM 733 C CA . VAL A 1 89 ? -12.549 15.701 -5.259 1.00 86.12 89 VAL A CA 1
ATOM 734 C C . VAL A 1 89 ? -13.260 15.051 -6.451 1.00 86.12 89 VAL A C 1
ATOM 736 O O . VAL A 1 89 ? -13.024 15.438 -7.592 1.00 86.12 89 VAL A O 1
ATOM 739 N N . LEU A 1 90 ? -14.124 14.068 -6.199 1.00 84.94 90 LEU A N 1
ATOM 740 C CA . LEU A 1 90 ? -14.906 13.383 -7.227 1.00 84.94 90 LEU A CA 1
ATOM 741 C C . LEU A 1 90 ? -16.241 14.076 -7.550 1.00 84.94 90 LEU A C 1
ATOM 743 O O . LEU A 1 90 ? -16.958 13.585 -8.419 1.00 84.94 90 LEU A O 1
ATOM 747 N N . GLY A 1 91 ? -16.587 15.177 -6.872 1.00 86.81 91 GLY A N 1
ATOM 748 C CA . GLY A 1 91 ? -17.883 15.847 -7.029 1.00 86.81 91 GLY A CA 1
ATOM 749 C C . GLY A 1 91 ? -19.071 14.982 -6.594 1.00 86.81 91 GLY A C 1
ATOM 750 O O . GLY A 1 91 ? -20.171 15.137 -7.116 1.00 86.81 91 GLY A O 1
ATOM 751 N N . VAL A 1 92 ? -18.846 14.027 -5.687 1.00 87.44 92 VAL A N 1
ATOM 752 C CA . VAL A 1 92 ? -19.896 13.148 -5.163 1.00 87.44 92 VAL A CA 1
ATOM 753 C C . VAL A 1 92 ? -20.643 13.867 -4.048 1.00 87.44 92 VAL A C 1
ATOM 755 O O . VAL A 1 92 ? -20.031 14.388 -3.117 1.00 87.44 92 VAL A O 1
ATOM 758 N N . ASP A 1 93 ? -21.969 13.830 -4.124 1.00 87.50 93 ASP A N 1
ATOM 759 C CA . ASP A 1 93 ? -22.853 14.326 -3.075 1.00 87.50 93 ASP A CA 1
ATOM 760 C C . ASP A 1 93 ? -22.638 13.554 -1.760 1.00 87.50 93 ASP A C 1
ATOM 762 O O . ASP A 1 93 ? -22.842 12.338 -1.679 1.00 87.50 93 ASP A O 1
ATOM 766 N N . VAL A 1 94 ? -22.229 14.283 -0.719 1.00 86.94 94 VAL A N 1
ATOM 767 C CA . VAL A 1 94 ? -21.942 13.751 0.618 1.00 86.94 94 VAL A CA 1
ATOM 768 C C . VAL A 1 94 ? -23.179 13.102 1.248 1.00 86.94 94 VAL A C 1
ATOM 770 O O . VAL A 1 94 ? -23.046 12.097 1.953 1.00 86.94 94 VAL A O 1
ATOM 773 N N . ALA A 1 95 ? -24.386 13.595 0.948 1.00 85.69 95 ALA A N 1
ATOM 774 C CA . ALA A 1 95 ? -25.632 13.026 1.461 1.00 85.69 95 ALA A CA 1
ATOM 775 C C . ALA A 1 95 ? -25.855 11.583 0.974 1.00 85.69 95 ALA A C 1
ATOM 777 O O . ALA A 1 95 ? -26.395 10.744 1.704 1.00 85.69 95 ALA A O 1
ATOM 778 N N . LYS A 1 96 ? -25.349 11.260 -0.223 1.00 88.56 96 LYS A N 1
ATOM 779 C CA . LYS A 1 96 ? -25.444 9.937 -0.859 1.00 88.56 96 LYS A CA 1
ATOM 780 C C . LYS A 1 96 ? -24.308 8.990 -0.475 1.00 88.56 96 LYS A C 1
ATOM 782 O O . LYS A 1 96 ? -24.286 7.850 -0.928 1.00 88.56 96 LYS A O 1
ATOM 787 N N . LEU A 1 97 ? -23.350 9.432 0.341 1.00 90.38 97 LEU A N 1
ATOM 788 C CA . LEU A 1 97 ? -22.258 8.563 0.770 1.00 90.38 97 LEU A CA 1
ATOM 789 C C . LEU A 1 97 ? -22.754 7.483 1.725 1.00 90.38 97 LEU A C 1
ATOM 791 O O . LEU A 1 97 ? -23.477 7.750 2.684 1.00 90.38 97 LEU A O 1
ATOM 795 N N . GLU A 1 98 ? -22.287 6.262 1.504 1.00 91.75 98 GLU A N 1
ATOM 796 C CA . GLU A 1 98 ? -22.578 5.115 2.353 1.00 91.75 98 GLU A CA 1
ATOM 797 C C . GLU A 1 98 ? -21.293 4.384 2.729 1.00 91.75 98 GLU A C 1
ATOM 799 O O . GLU A 1 98 ? -20.331 4.298 1.956 1.00 91.75 98 GLU A O 1
ATOM 804 N N . LEU A 1 99 ? -21.275 3.838 3.945 1.00 91.25 99 LEU A N 1
ATOM 805 C CA . LEU A 1 99 ? -20.175 3.006 4.403 1.00 91.25 99 LEU A CA 1
ATOM 806 C C . LEU A 1 99 ? -20.384 1.580 3.910 1.00 91.25 99 LEU A C 1
ATOM 808 O O . LEU A 1 99 ? -21.395 0.944 4.194 1.00 91.25 99 LEU A O 1
ATOM 812 N N . LYS A 1 100 ? -19.376 1.045 3.221 1.00 89.44 100 LYS A N 1
ATOM 813 C CA . LYS A 1 100 ? -19.313 -0.391 2.931 1.00 89.44 100 LYS A CA 1
ATOM 814 C C . LYS A 1 100 ? -19.329 -1.207 4.233 1.00 89.44 100 LYS A C 1
ATOM 816 O O . LYS A 1 100 ? -18.884 -0.701 5.264 1.00 89.44 100 LYS A O 1
ATOM 821 N N . PRO A 1 101 ? -19.738 -2.489 4.196 1.00 89.00 101 PRO A N 1
ATOM 822 C CA . PRO A 1 101 ? -19.801 -3.352 5.376 1.00 89.00 101 PRO A CA 1
ATOM 823 C C . PRO A 1 101 ? -18.413 -3.838 5.838 1.00 89.00 101 PRO A C 1
ATOM 825 O O . PRO A 1 101 ? -18.226 -5.005 6.157 1.00 89.00 101 PRO A O 1
ATOM 828 N N . TRP A 1 102 ? -17.413 -2.957 5.872 1.00 93.38 102 TRP A N 1
ATOM 829 C CA . TRP A 1 102 ? -16.107 -3.278 6.430 1.00 93.38 102 TRP A CA 1
ATOM 830 C C . TRP A 1 102 ? -16.187 -3.394 7.955 1.00 93.38 102 TRP A C 1
ATOM 832 O O . TRP A 1 102 ? -16.972 -2.708 8.607 1.00 93.38 102 TRP A O 1
ATOM 842 N N . LEU A 1 103 ? -15.329 -4.241 8.517 1.00 96.56 103 LEU A N 1
ATOM 843 C CA . LEU A 1 103 ? -15.104 -4.358 9.952 1.00 96.56 103 LEU A CA 1
ATOM 844 C C . LEU A 1 103 ? -13.607 -4.196 10.207 1.00 96.56 103 LEU A C 1
ATOM 846 O O . LEU A 1 103 ? -12.795 -5.032 9.806 1.00 96.56 103 LEU A O 1
ATOM 850 N N . LEU A 1 104 ? -13.236 -3.073 10.816 1.00 97.69 104 LEU A N 1
ATOM 851 C CA . LEU A 1 104 ? -11.847 -2.755 11.122 1.00 97.69 104 LEU A CA 1
ATOM 852 C C . LEU A 1 104 ? -11.747 -1.799 12.303 1.00 97.69 104 LEU A C 1
ATOM 854 O O . LEU A 1 104 ? -12.683 -1.065 12.614 1.00 97.69 104 LEU A O 1
ATOM 858 N N . PHE A 1 105 ? -10.560 -1.750 12.889 1.00 98.06 105 PHE A N 1
ATOM 859 C CA . PHE A 1 105 ? -10.137 -0.684 13.790 1.00 98.06 105 PHE A CA 1
ATOM 860 C C . PHE A 1 105 ? -8.660 -0.383 13.551 1.00 98.06 105 PHE A C 1
ATOM 862 O O . PHE A 1 105 ? -7.895 -1.262 13.143 1.00 98.06 105 PHE A O 1
ATOM 869 N N . GLN A 1 106 ? -8.260 0.872 13.748 1.00 96.94 106 GLN A N 1
ATOM 870 C CA . GLN A 1 106 ? -6.899 1.315 13.464 1.00 96.94 106 GLN A CA 1
ATOM 871 C C . GLN A 1 106 ? -6.393 2.313 14.491 1.00 96.94 106 GLN A C 1
ATOM 873 O O . GLN A 1 106 ? -7.172 3.084 15.042 1.00 96.94 106 GLN A O 1
ATOM 878 N N . SER A 1 107 ? -5.083 2.322 14.694 1.00 94.88 107 SER A N 1
ATOM 879 C CA . SER A 1 107 ? -4.372 3.279 15.538 1.00 94.88 107 SER A CA 1
ATOM 880 C C . SER A 1 107 ? -3.177 3.860 14.789 1.00 94.88 107 SER A C 1
ATOM 882 O O . SER A 1 107 ? -2.610 3.233 13.885 1.00 94.88 107 SER A O 1
ATOM 884 N N . GLU A 1 108 ? -2.810 5.080 15.170 1.00 92.69 108 GLU A N 1
ATOM 885 C CA . GLU A 1 108 ? -1.702 5.817 14.573 1.00 92.69 108 GLU A CA 1
ATOM 886 C C . GLU A 1 108 ? -0.330 5.271 15.005 1.00 92.69 108 GLU A C 1
ATOM 888 O O . GLU A 1 108 ? -0.212 4.213 15.616 1.00 92.69 108 GLU A O 1
ATOM 893 N N . ALA A 1 109 ? 0.731 5.956 14.587 1.00 93.94 109 ALA A N 1
ATOM 894 C CA . ALA A 1 109 ? 2.101 5.610 14.924 1.00 93.94 109 ALA A CA 1
ATOM 895 C C . ALA A 1 109 ? 2.560 6.351 16.182 1.00 93.94 109 ALA A C 1
ATOM 897 O O . ALA A 1 109 ? 2.523 7.578 16.223 1.00 93.94 109 ALA A O 1
ATOM 898 N N . GLU A 1 110 ? 3.124 5.627 17.144 1.00 94.00 110 GLU A N 1
ATOM 899 C CA . GLU A 1 110 ? 3.717 6.200 18.351 1.00 94.00 110 GLU A CA 1
ATOM 900 C C . GLU A 1 110 ? 5.117 5.603 18.595 1.00 94.00 110 GLU A C 1
ATOM 902 O O . GLU A 1 110 ? 5.245 4.591 19.290 1.00 94.00 110 GLU A O 1
ATOM 907 N N . PRO A 1 111 ? 6.198 6.207 18.050 1.00 93.62 111 PRO A N 1
ATOM 908 C CA . PRO A 1 111 ? 7.564 5.710 18.253 1.00 93.62 111 PRO A CA 1
ATOM 909 C C . PRO A 1 111 ? 7.908 5.523 19.740 1.00 93.62 111 PRO A C 1
ATOM 911 O O . PRO A 1 111 ? 8.390 4.465 20.140 1.00 93.62 111 PRO A O 1
ATOM 914 N N . TRP A 1 112 ? 7.540 6.491 20.587 1.00 94.75 112 TRP A N 1
ATOM 915 C CA . TRP A 1 112 ? 7.742 6.444 22.041 1.00 94.75 112 TRP A CA 1
ATOM 916 C C . TRP A 1 112 ? 7.029 5.262 22.727 1.00 94.75 112 TRP A C 1
ATOM 918 O O . TRP A 1 112 ? 7.491 4.785 23.766 1.00 94.75 112 TRP A O 1
ATOM 928 N N . ALA A 1 113 ? 5.950 4.745 22.127 1.00 93.56 113 ALA A N 1
ATOM 929 C CA . ALA A 1 113 ? 5.176 3.596 22.600 1.00 93.56 113 ALA A CA 1
ATOM 930 C C . ALA A 1 113 ? 5.565 2.289 21.890 1.00 93.56 113 ALA A C 1
ATOM 932 O O . ALA A 1 113 ? 4.741 1.394 21.706 1.00 93.56 113 ALA A O 1
ATOM 933 N N . LYS A 1 114 ? 6.830 2.172 21.481 1.00 96.06 114 LYS A N 1
ATOM 934 C CA . LYS A 1 114 ? 7.371 1.022 20.750 1.00 96.06 114 LYS A CA 1
ATOM 935 C C . LYS A 1 114 ? 6.640 0.715 19.437 1.00 96.06 114 LYS A C 1
ATOM 937 O O . LYS A 1 114 ? 6.362 -0.442 19.113 1.00 96.06 114 LYS A O 1
ATOM 942 N N . GLY A 1 115 ? 6.299 1.754 18.682 1.00 95.50 115 GLY A N 1
ATOM 943 C CA . GLY A 1 115 ? 5.737 1.614 17.343 1.00 95.50 115 GLY A CA 1
ATOM 944 C C . GLY A 1 115 ? 4.277 2.030 17.241 1.00 95.50 115 GLY A C 1
ATOM 945 O O . GLY A 1 115 ? 3.946 2.955 16.498 1.00 95.50 115 GLY A O 1
ATOM 946 N N . ASN A 1 116 ? 3.424 1.324 17.978 1.00 97.00 116 ASN A N 1
ATOM 947 C CA . ASN A 1 116 ? 1.980 1.523 18.028 1.00 97.00 116 ASN A CA 1
ATOM 948 C C . ASN A 1 116 ? 1.474 1.054 19.395 1.00 97.00 116 ASN A C 1
ATOM 950 O O . ASN A 1 116 ? 1.768 -0.071 19.795 1.00 97.00 116 ASN A O 1
ATOM 954 N N . LEU A 1 117 ? 0.740 1.894 20.124 1.00 95.19 117 LEU A N 1
ATOM 955 C CA . LEU A 1 117 ? 0.345 1.583 21.504 1.00 95.19 117 LEU A CA 1
ATOM 956 C C . LEU A 1 117 ? -0.742 0.497 21.590 1.00 95.19 117 LEU A C 1
ATOM 958 O O . LEU A 1 117 ? -0.713 -0.342 22.494 1.00 95.19 117 LEU A O 1
ATOM 962 N N . ASN A 1 118 ? -1.706 0.529 20.669 1.00 97.25 118 ASN A N 1
ATOM 963 C CA . ASN A 1 118 ? -2.888 -0.332 20.712 1.00 97.25 118 ASN A CA 1
ATOM 964 C C . ASN A 1 118 ? -2.701 -1.648 19.948 1.00 97.25 118 ASN A C 1
ATOM 966 O O . ASN A 1 118 ? -3.309 -2.645 20.323 1.00 97.25 118 ASN A O 1
ATOM 970 N N . ILE A 1 119 ? -1.904 -1.652 18.877 1.00 97.94 119 ILE A N 1
ATOM 971 C CA . ILE A 1 119 ? -1.657 -2.808 18.004 1.00 97.94 119 ILE A CA 1
ATOM 972 C C . ILE A 1 119 ? -0.138 -2.959 17.863 1.00 97.94 119 ILE A C 1
ATOM 974 O O . ILE A 1 119 ? 0.467 -2.522 16.886 1.00 97.94 119 ILE A O 1
ATOM 978 N N . GLN A 1 120 ? 0.486 -3.528 18.889 1.00 97.81 120 GLN A N 1
ATOM 979 C CA . GLN A 1 120 ? 1.927 -3.466 19.108 1.00 97.81 120 GLN A CA 1
ATOM 980 C C . GLN A 1 120 ? 2.606 -4.803 18.820 1.00 97.81 120 GLN A C 1
ATOM 982 O O . GLN A 1 120 ? 2.278 -5.805 19.450 1.00 97.81 120 GLN A O 1
ATOM 987 N N . PHE A 1 121 ? 3.627 -4.827 17.968 1.00 98.12 121 PHE A N 1
ATOM 988 C CA . PHE A 1 121 ? 4.554 -5.957 17.929 1.00 98.12 121 PHE A CA 1
ATOM 989 C C . PHE A 1 121 ? 5.339 -6.055 19.240 1.00 98.12 121 PHE A C 1
ATOM 991 O O . PHE A 1 121 ? 6.033 -5.118 19.634 1.00 98.12 121 PHE A O 1
ATOM 998 N N . THR A 1 122 ? 5.247 -7.204 19.905 1.00 97.31 122 THR A N 1
ATOM 999 C CA . THR A 1 122 ? 6.073 -7.540 21.075 1.00 97.31 122 THR A CA 1
ATOM 1000 C C . THR A 1 122 ? 7.274 -8.399 20.694 1.00 97.31 122 THR A C 1
ATOM 1002 O O . THR A 1 122 ? 8.265 -8.417 21.413 1.00 97.31 122 THR A O 1
ATOM 1005 N N . SER A 1 123 ? 7.195 -9.096 19.560 1.00 97.00 123 SER A N 1
ATOM 1006 C CA . SER A 1 123 ? 8.294 -9.814 18.914 1.00 97.00 123 SER A CA 1
ATOM 1007 C C . SER A 1 123 ? 8.009 -9.944 17.410 1.00 97.00 123 SER A C 1
ATOM 1009 O O . SER A 1 123 ? 6.970 -9.484 16.934 1.00 97.00 123 SER A O 1
ATOM 1011 N N . TYR A 1 124 ? 8.912 -10.579 16.655 1.00 95.69 124 TYR A N 1
ATOM 1012 C CA . TYR A 1 124 ? 8.839 -10.722 15.191 1.00 95.69 124 TYR A CA 1
ATOM 1013 C C . TYR A 1 124 ? 7.461 -11.149 14.643 1.00 95.69 124 TYR A C 1
ATOM 1015 O O . TYR A 1 124 ? 7.018 -10.637 13.617 1.00 95.69 124 TYR A O 1
ATOM 1023 N N . ASN A 1 125 ? 6.782 -12.082 15.311 1.00 96.19 125 ASN A N 1
ATOM 1024 C CA . ASN A 1 125 ? 5.513 -12.666 14.866 1.00 96.19 125 ASN A CA 1
ATOM 1025 C C . ASN A 1 125 ? 4.428 -12.632 15.952 1.00 96.19 125 ASN A C 1
ATOM 1027 O O . ASN A 1 125 ? 3.478 -13.408 15.895 1.00 96.19 125 ASN A O 1
ATOM 1031 N N . THR A 1 126 ? 4.580 -11.777 16.962 1.00 98.12 126 THR A N 1
ATOM 1032 C CA . THR A 1 126 ? 3.630 -11.673 18.072 1.00 98.12 126 THR A CA 1
ATOM 1033 C C . THR A 1 126 ? 3.182 -10.230 18.212 1.00 98.12 126 THR A C 1
ATOM 1035 O O . THR A 1 126 ? 4.003 -9.331 18.399 1.00 98.12 126 THR A O 1
ATOM 1038 N N . VAL A 1 127 ? 1.872 -10.013 18.109 1.00 98.38 127 VAL A N 1
ATOM 1039 C CA . VAL A 1 127 ? 1.243 -8.696 18.189 1.00 98.38 127 VAL A CA 1
ATOM 1040 C C . VAL A 1 127 ? 0.282 -8.673 19.364 1.00 98.38 127 VAL A C 1
ATOM 1042 O O . VAL A 1 127 ? -0.642 -9.478 19.446 1.00 98.38 127 VAL A O 1
ATOM 1045 N N . ARG A 1 128 ? 0.483 -7.724 20.270 1.00 98.31 128 ARG A N 1
ATOM 1046 C CA . ARG A 1 128 ? -0.428 -7.425 21.366 1.00 98.31 128 ARG A CA 1
ATOM 1047 C C . ARG A 1 128 ? -1.447 -6.390 20.911 1.00 98.31 128 ARG A C 1
ATOM 1049 O O . ARG A 1 128 ? -1.068 -5.308 20.469 1.00 98.31 128 ARG A O 1
ATOM 1056 N N . VAL A 1 129 ? -2.726 -6.715 21.052 1.00 98.44 129 VAL A N 1
ATOM 1057 C CA . VAL A 1 129 ? -3.842 -5.879 20.603 1.00 98.44 129 VAL A CA 1
ATOM 1058 C C . VAL A 1 129 ? -4.736 -5.522 21.781 1.00 98.44 129 VAL A C 1
ATOM 1060 O O . VAL A 1 129 ? -5.171 -6.405 22.516 1.00 98.44 129 VAL A O 1
ATOM 1063 N N . LEU A 1 130 ? -5.012 -4.232 21.960 1.00 98.25 130 LEU A N 1
ATOM 1064 C CA . LEU A 1 130 ? -6.012 -3.743 22.903 1.00 98.25 130 LEU A CA 1
ATOM 1065 C C . LEU A 1 130 ? -7.407 -3.876 22.279 1.00 98.25 130 LEU A C 1
ATOM 1067 O O . LEU A 1 130 ? -7.681 -3.284 21.237 1.00 98.25 130 LEU A O 1
ATOM 1071 N N . VAL A 1 131 ? -8.282 -4.637 22.917 1.00 97.88 131 VAL A N 1
ATOM 1072 C CA . VAL A 1 131 ? -9.649 -4.920 22.469 1.00 97.88 131 VAL A CA 1
ATOM 1073 C C . VAL A 1 131 ? -10.652 -4.578 23.565 1.00 97.88 131 VAL A C 1
ATOM 1075 O O . VAL A 1 131 ? -10.280 -4.414 24.728 1.00 97.88 131 VAL A O 1
ATOM 1078 N N . PHE A 1 132 ? -11.913 -4.457 23.168 1.00 95.56 132 PHE A N 1
ATOM 1079 C CA . PHE A 1 132 ? -13.032 -4.053 24.006 1.00 95.56 132 PHE A CA 1
ATOM 1080 C C . PHE A 1 132 ? -14.042 -5.186 24.168 1.00 95.56 132 PHE A C 1
ATOM 1082 O O . PHE A 1 132 ? -14.347 -5.910 23.215 1.00 95.56 132 PHE A O 1
ATOM 1089 N N . GLU A 1 133 ? -14.565 -5.306 25.381 1.00 90.88 133 GLU A N 1
ATOM 1090 C CA . GLU A 1 133 ? -15.719 -6.135 25.715 1.00 90.88 133 GLU A CA 1
ATOM 1091 C C . GLU A 1 133 ? -17.031 -5.373 25.441 1.00 90.88 133 GLU A C 1
ATOM 1093 O O . GLU A 1 133 ? -17.025 -4.185 25.099 1.00 90.88 133 GLU A O 1
ATOM 1098 N N . LYS A 1 134 ? -18.183 -6.047 25.581 1.00 83.62 134 LYS A N 1
ATOM 1099 C CA . LYS A 1 134 ? -19.502 -5.418 25.364 1.00 83.62 134 LYS A CA 1
ATOM 1100 C C . LYS A 1 134 ? -19.783 -4.277 26.346 1.00 83.62 134 LYS A C 1
ATOM 1102 O O . LYS A 1 134 ? -20.417 -3.297 25.969 1.00 83.62 134 LYS A O 1
ATOM 1107 N N . ASP A 1 135 ? -19.295 -4.399 27.576 1.00 87.94 135 ASP A N 1
ATOM 1108 C CA . ASP A 1 135 ? -19.405 -3.390 28.636 1.00 87.94 135 ASP A CA 1
ATOM 1109 C C . ASP A 1 135 ? -18.372 -2.252 28.500 1.00 87.94 135 ASP A C 1
ATOM 1111 O O . ASP A 1 135 ? -18.301 -1.372 29.354 1.00 87.94 135 ASP A O 1
ATOM 1115 N N . LYS A 1 136 ? -17.588 -2.243 27.409 1.00 87.19 136 LYS A N 1
ATOM 1116 C CA . LYS A 1 136 ? -16.501 -1.295 27.114 1.00 87.19 136 LYS A CA 1
ATOM 1117 C C . LYS A 1 136 ? -15.273 -1.433 28.021 1.00 87.19 136 LYS A C 1
ATOM 1119 O O . LYS A 1 136 ? -14.353 -0.617 27.902 1.00 87.19 136 LYS A O 1
ATOM 1124 N N . SER A 1 137 ? -15.198 -2.466 28.860 1.00 91.19 137 SER A N 1
ATOM 1125 C CA . SER A 1 137 ? -13.954 -2.823 29.540 1.00 91.19 137 SER A CA 1
ATOM 1126 C C . SER A 1 137 ? -12.894 -3.263 28.521 1.00 91.19 137 SER A C 1
ATOM 1128 O O . SER A 1 137 ? -13.197 -3.671 27.393 1.00 91.19 137 SER A O 1
ATOM 1130 N N . THR A 1 138 ? -11.618 -3.103 28.882 1.00 94.19 138 THR A N 1
ATOM 1131 C CA . THR A 1 138 ? -10.504 -3.331 27.952 1.00 94.19 138 THR A CA 1
ATOM 1132 C C . THR A 1 138 ? -9.725 -4.584 28.298 1.00 94.19 138 THR A C 1
ATOM 1134 O O . THR A 1 138 ? -9.413 -4.829 29.461 1.00 94.19 138 THR A O 1
ATOM 1137 N N . ARG A 1 139 ? -9.294 -5.316 27.271 1.00 95.38 139 ARG A N 1
ATOM 1138 C CA . ARG A 1 139 ? -8.401 -6.468 27.398 1.00 95.38 139 ARG A CA 1
ATOM 1139 C C . ARG A 1 139 ? -7.255 -6.357 26.404 1.00 95.38 139 ARG A C 1
ATOM 1141 O O . ARG A 1 139 ? -7.418 -5.834 25.306 1.00 95.38 139 ARG A O 1
ATOM 1148 N N . LYS A 1 140 ? -6.077 -6.870 26.762 1.00 96.94 140 LYS A N 1
ATOM 1149 C CA . LYS A 1 140 ? -4.980 -7.074 25.805 1.00 96.94 140 LYS A CA 1
ATOM 1150 C C . LYS A 1 140 ? -4.939 -8.539 25.404 1.00 96.94 140 LYS A C 1
ATOM 1152 O O . LYS A 1 140 ? -4.794 -9.405 26.261 1.00 96.94 140 LYS A O 1
ATOM 1157 N N . ILE A 1 141 ? -5.057 -8.801 24.111 1.00 97.75 141 ILE A N 1
ATOM 1158 C CA . ILE A 1 141 ? -4.943 -10.142 23.536 1.00 97.75 141 ILE A CA 1
ATOM 1159 C C . ILE A 1 141 ? -3.670 -10.252 22.705 1.00 97.75 141 ILE A C 1
ATOM 1161 O O . ILE A 1 141 ? -3.115 -9.247 22.256 1.00 97.75 141 ILE A O 1
ATOM 1165 N N . THR A 1 142 ? -3.230 -11.482 22.476 1.00 98.25 142 THR A N 1
ATOM 1166 C CA . THR A 1 142 ? -2.074 -11.782 21.634 1.00 98.25 142 THR A CA 1
ATOM 1167 C C . THR A 1 142 ? -2.541 -12.415 20.331 1.00 98.25 142 THR A C 1
ATOM 1169 O O . THR A 1 142 ? -3.236 -13.426 20.346 1.00 98.25 142 THR A O 1
ATOM 1172 N N . ILE A 1 143 ? -2.128 -11.841 19.204 1.00 98.25 143 ILE A N 1
ATOM 1173 C CA . ILE A 1 143 ? -2.364 -12.359 17.857 1.00 98.25 143 ILE A CA 1
ATOM 1174 C C . ILE A 1 143 ? -1.015 -12.723 17.238 1.00 98.25 143 ILE A C 1
ATOM 1176 O O . ILE A 1 143 ? -0.072 -11.929 17.266 1.00 98.25 143 ILE A O 1
ATOM 1180 N N . LYS A 1 144 ? -0.925 -13.920 16.653 1.00 98.00 144 LYS A N 1
ATOM 1181 C CA . LYS A 1 144 ? 0.252 -14.380 15.908 1.00 98.00 144 LYS A CA 1
ATOM 1182 C C . LYS A 1 144 ? -0.058 -14.390 14.409 1.00 98.00 144 LYS A C 1
ATOM 1184 O O . LYS A 1 144 ? -0.652 -15.353 13.929 1.00 98.00 144 LYS A O 1
ATOM 1189 N N . PRO A 1 145 ? 0.270 -13.323 13.661 1.00 97.69 145 PRO A N 1
ATOM 1190 C CA . PRO A 1 145 ? 0.027 -13.304 12.228 1.00 97.69 145 PRO A CA 1
ATOM 1191 C C . PRO A 1 145 ? 1.049 -14.154 11.458 1.00 97.69 145 PRO A C 1
ATOM 1193 O O . PRO A 1 145 ? 2.194 -14.338 11.874 1.00 97.69 145 PRO A O 1
ATOM 1196 N N . VAL A 1 146 ? 0.656 -14.596 10.268 1.00 97.12 146 VAL A N 1
ATOM 1197 C CA . VAL A 1 146 ? 1.542 -15.199 9.272 1.00 97.12 146 VAL A CA 1
ATOM 1198 C C . VAL A 1 146 ? 2.360 -14.094 8.608 1.00 97.12 146 VAL A C 1
ATOM 1200 O O . VAL A 1 146 ? 1.810 -13.198 7.963 1.00 97.12 146 VAL A O 1
ATOM 1203 N N . ILE A 1 147 ? 3.687 -14.169 8.736 1.00 96.06 147 ILE A N 1
ATOM 1204 C CA . ILE A 1 147 ? 4.615 -13.238 8.083 1.00 96.06 147 ILE A CA 1
ATOM 1205 C C . ILE A 1 147 ? 5.044 -13.811 6.724 1.00 96.06 147 ILE A C 1
ATOM 1207 O O . ILE A 1 147 ? 5.720 -14.843 6.691 1.00 96.06 147 ILE A O 1
ATOM 1211 N N . PRO A 1 148 ? 4.705 -13.168 5.588 1.00 90.94 148 PRO A N 1
ATOM 1212 C CA . PRO A 1 148 ? 5.158 -13.630 4.279 1.00 90.94 148 PRO A CA 1
ATOM 1213 C C . PRO A 1 148 ? 6.688 -13.619 4.178 1.00 90.94 148 PRO A C 1
ATOM 1215 O O . PRO A 1 148 ? 7.319 -12.623 4.540 1.00 90.94 148 PRO A O 1
ATOM 1218 N N . LYS A 1 149 ? 7.288 -14.679 3.613 1.00 90.12 149 LYS A N 1
ATOM 1219 C CA . LYS A 1 1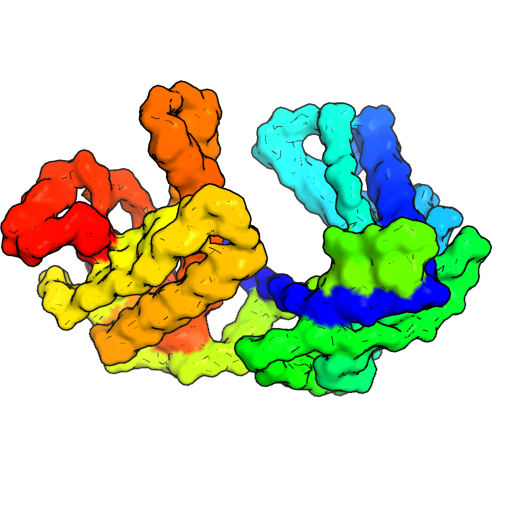49 ? 8.756 -14.828 3.480 1.00 90.12 149 LYS A CA 1
ATOM 1220 C C . LYS A 1 149 ? 9.422 -13.592 2.860 1.00 90.12 149 LYS A C 1
ATOM 1222 O O . LYS A 1 149 ? 10.418 -13.099 3.381 1.00 90.12 149 LYS A O 1
ATOM 1227 N N . GLY A 1 150 ? 8.818 -13.029 1.809 1.00 87.44 150 GLY A N 1
ATOM 1228 C CA . GLY A 1 150 ? 9.320 -11.832 1.121 1.00 87.44 150 GLY A CA 1
ATOM 1229 C C . GLY A 1 150 ? 9.330 -10.545 1.958 1.00 87.44 150 GLY A C 1
ATOM 1230 O O . GLY A 1 150 ? 9.947 -9.568 1.545 1.00 87.44 150 GLY A O 1
ATOM 1231 N N . TYR A 1 151 ? 8.677 -10.529 3.124 1.00 92.44 151 TYR A N 1
ATOM 1232 C CA . TYR A 1 151 ? 8.669 -9.403 4.062 1.00 92.44 151 TYR A CA 1
ATOM 1233 C C . TYR A 1 151 ? 9.341 -9.720 5.401 1.00 92.44 151 TYR A C 1
ATOM 1235 O O . TYR A 1 151 ? 9.378 -8.850 6.267 1.00 92.44 151 TYR A O 1
ATOM 1243 N N . ALA A 1 152 ? 9.910 -10.917 5.576 1.00 95.38 152 ALA A N 1
ATOM 1244 C CA . ALA A 1 152 ? 10.530 -11.329 6.835 1.00 95.38 152 ALA A CA 1
ATOM 1245 C C . ALA A 1 152 ? 11.626 -10.349 7.290 1.00 95.38 152 ALA A C 1
ATOM 1247 O O . ALA A 1 152 ? 11.589 -9.879 8.426 1.00 95.38 152 ALA A O 1
ATOM 1248 N N . ARG A 1 153 ? 12.546 -9.974 6.383 1.00 96.94 153 ARG A N 1
ATOM 1249 C CA . ARG A 1 153 ? 13.615 -8.992 6.656 1.00 96.94 153 ARG A CA 1
ATOM 1250 C C . ARG A 1 153 ? 13.040 -7.651 7.114 1.00 96.94 153 ARG A C 1
ATOM 1252 O O . ARG A 1 153 ? 13.414 -7.149 8.165 1.00 96.94 153 ARG A O 1
ATOM 1259 N N . LEU A 1 154 ? 12.072 -7.126 6.364 1.00 97.56 154 LEU A N 1
ATOM 1260 C CA . LEU A 1 154 ? 11.419 -5.850 6.653 1.00 97.56 154 LEU A CA 1
ATOM 1261 C C . LEU A 1 154 ? 10.709 -5.833 8.008 1.00 97.56 154 LEU A C 1
ATOM 1263 O O . LEU A 1 154 ? 10.853 -4.868 8.751 1.00 97.56 154 LEU A O 1
ATOM 1267 N N . ILE A 1 155 ? 9.954 -6.886 8.332 1.00 97.88 155 ILE A N 1
ATOM 1268 C CA . ILE A 1 155 ? 9.245 -6.987 9.610 1.00 97.88 155 ILE A CA 1
ATOM 1269 C C . ILE A 1 155 ? 10.236 -7.096 10.768 1.00 97.88 155 ILE A C 1
ATOM 1271 O O . ILE A 1 155 ? 10.060 -6.383 11.748 1.00 97.88 155 ILE A O 1
ATOM 1275 N N . ARG A 1 156 ? 11.301 -7.905 10.657 1.00 98.00 156 ARG A N 1
ATOM 1276 C CA . ARG A 1 156 ? 12.341 -7.981 11.701 1.00 98.00 156 ARG A CA 1
ATOM 1277 C C . ARG A 1 156 ? 12.936 -6.606 11.988 1.00 98.00 156 ARG A C 1
ATOM 1279 O O . ARG A 1 156 ? 12.884 -6.149 13.122 1.00 98.00 156 ARG A O 1
ATOM 1286 N N . THR A 1 157 ? 13.404 -5.903 10.956 1.00 98.31 157 THR A N 1
ATOM 1287 C CA . THR A 1 157 ? 14.000 -4.571 11.133 1.00 98.31 157 THR A CA 1
ATOM 1288 C C . THR A 1 157 ? 12.992 -3.552 11.669 1.00 98.31 157 THR A C 1
ATOM 1290 O O . THR A 1 157 ? 13.347 -2.728 12.511 1.00 98.31 157 THR A O 1
ATOM 1293 N N . LEU A 1 158 ? 11.733 -3.596 11.211 1.00 98.25 158 LEU A N 1
ATOM 1294 C CA . LEU A 1 158 ? 10.671 -2.722 11.713 1.00 98.25 158 LEU A CA 1
ATOM 1295 C C . LEU A 1 158 ? 10.428 -2.946 13.208 1.00 98.25 158 LEU A C 1
ATOM 1297 O O . LEU A 1 158 ? 10.376 -1.977 13.963 1.00 98.25 158 LEU A O 1
ATOM 1301 N N . VAL A 1 159 ? 10.281 -4.207 13.624 1.00 98.12 159 VAL A N 1
ATOM 1302 C CA . VAL A 1 159 ? 10.025 -4.585 15.018 1.00 98.12 159 VAL A CA 1
ATOM 1303 C C . VAL A 1 159 ? 11.207 -4.196 15.900 1.00 98.12 159 VAL A C 1
ATOM 1305 O O . VAL A 1 159 ? 10.991 -3.546 16.916 1.00 98.12 159 VAL A O 1
ATOM 1308 N N . ASP A 1 160 ? 12.443 -4.480 15.490 1.00 98.19 160 ASP A N 1
ATOM 1309 C CA . ASP A 1 160 ? 13.641 -4.125 16.259 1.00 98.19 160 ASP A CA 1
ATOM 1310 C C . ASP A 1 160 ? 13.759 -2.610 16.478 1.00 98.19 160 ASP A C 1
ATOM 1312 O O . ASP A 1 160 ? 13.914 -2.151 17.615 1.00 98.19 160 ASP A O 1
ATOM 1316 N N . LYS A 1 161 ? 13.631 -1.807 15.409 1.00 98.31 161 LYS A N 1
ATOM 1317 C CA . LYS A 1 161 ? 13.663 -0.338 15.523 1.00 98.31 161 LYS A CA 1
ATOM 1318 C C . LYS A 1 161 ? 12.492 0.178 16.365 1.00 98.31 161 LYS A C 1
ATOM 1320 O O . LYS A 1 161 ? 12.655 1.128 17.132 1.00 98.31 161 LYS A O 1
ATOM 1325 N N . ALA A 1 162 ? 11.316 -0.438 16.258 1.00 97.75 162 ALA A N 1
ATOM 1326 C CA . ALA A 1 162 ? 10.158 -0.038 17.042 1.00 97.75 162 ALA A CA 1
ATOM 1327 C C . ALA A 1 162 ? 10.333 -0.362 18.527 1.00 97.75 162 ALA A C 1
ATOM 1329 O O . ALA A 1 162 ? 10.079 0.501 19.355 1.00 97.75 162 ALA A O 1
ATOM 1330 N N . LEU A 1 163 ? 10.839 -1.542 18.892 1.00 97.44 163 LEU A N 1
ATOM 1331 C CA . LEU A 1 163 ? 11.109 -1.908 20.288 1.00 97.44 163 LEU A CA 1
ATOM 1332 C C . LEU A 1 163 ? 12.131 -0.967 20.947 1.00 97.44 163 LEU A C 1
ATOM 1334 O O . LEU A 1 163 ? 11.988 -0.652 22.129 1.00 97.44 163 LEU A O 1
ATOM 1338 N N . ARG A 1 164 ? 13.085 -0.445 20.162 1.00 97.88 164 ARG A N 1
ATOM 1339 C CA . ARG A 1 164 ? 14.036 0.617 20.549 1.00 97.88 164 ARG A CA 1
ATOM 1340 C C . ARG A 1 164 ? 13.448 2.037 20.509 1.00 97.88 164 ARG A C 1
ATOM 1342 O O . ARG A 1 164 ? 14.182 3.001 20.689 1.00 97.88 164 ARG A O 1
ATOM 1349 N N . LYS A 1 165 ? 12.141 2.181 20.266 1.00 97.69 165 LYS A N 1
ATOM 1350 C CA . LYS A 1 165 ? 11.396 3.450 20.164 1.00 97.69 165 LYS A CA 1
ATOM 1351 C C . LYS A 1 165 ? 11.849 4.393 19.036 1.00 97.69 165 LYS A C 1
ATOM 1353 O O . LYS A 1 165 ? 11.539 5.580 19.059 1.00 97.69 165 LYS A O 1
ATOM 1358 N N . GLN A 1 166 ? 12.546 3.875 18.026 1.00 97.06 166 GLN A N 1
ATOM 1359 C CA . GLN A 1 166 ? 13.113 4.670 16.927 1.00 97.06 166 GLN A CA 1
ATOM 1360 C C . GLN A 1 166 ? 12.118 4.905 15.785 1.00 97.06 166 GLN A C 1
ATOM 1362 O O . GLN A 1 166 ? 12.247 5.864 15.028 1.00 97.06 166 GLN A O 1
ATOM 1367 N N . ILE A 1 167 ? 11.127 4.023 15.628 1.00 96.94 167 ILE A N 1
ATOM 1368 C CA . ILE A 1 167 ? 10.136 4.119 14.554 1.00 96.94 167 ILE A CA 1
ATOM 1369 C C . ILE A 1 167 ? 8.732 3.803 15.061 1.00 96.94 167 ILE A C 1
ATOM 1371 O O . ILE A 1 167 ? 8.528 2.922 15.893 1.00 96.94 167 ILE A O 1
ATOM 1375 N N . GLY A 1 168 ? 7.768 4.551 14.531 1.00 96.69 168 GLY A N 1
ATOM 1376 C CA . GLY A 1 168 ? 6.335 4.349 14.689 1.00 96.69 168 GLY A CA 1
ATOM 1377 C C . GLY A 1 168 ? 5.733 3.734 13.428 1.00 96.69 168 GLY A C 1
ATOM 1378 O O . GLY A 1 168 ? 6.182 4.051 12.324 1.00 96.69 168 GLY A O 1
ATOM 1379 N N . TYR A 1 169 ? 4.701 2.907 13.569 1.00 97.06 169 TYR A N 1
ATOM 1380 C CA . TYR A 1 169 ? 3.977 2.343 12.428 1.00 97.06 169 TYR A CA 1
ATOM 1381 C C . TYR A 1 169 ? 2.461 2.402 12.676 1.00 97.06 169 TYR A C 1
ATOM 1383 O O . TYR A 1 169 ? 1.968 1.835 13.654 1.00 97.06 169 TYR A O 1
ATOM 1391 N N . PRO A 1 170 ? 1.679 3.078 11.813 1.00 96.88 170 PRO A N 1
ATOM 1392 C CA . PRO A 1 170 ? 0.231 2.975 11.889 1.00 96.88 170 PRO A CA 1
ATOM 1393 C C . PRO A 1 170 ? -0.183 1.546 11.547 1.00 96.88 170 PRO A C 1
ATOM 1395 O O . PRO A 1 170 ? 0.371 0.927 10.633 1.00 96.88 170 PRO A O 1
ATOM 1398 N N . THR A 1 171 ? -1.171 1.026 12.263 1.00 97.31 171 THR A N 1
ATOM 1399 C CA . THR A 1 171 ? -1.646 -0.345 12.061 1.00 97.31 171 THR A CA 1
ATOM 1400 C C . THR A 1 171 ? -3.153 -0.383 12.113 1.00 97.31 171 THR A C 1
ATOM 1402 O O . THR A 1 171 ? -3.783 0.347 12.877 1.00 97.31 171 THR A O 1
ATOM 1405 N N . ARG A 1 172 ? -3.738 -1.267 11.308 1.00 97.44 172 ARG A N 1
ATOM 1406 C CA . ARG A 1 172 ? -5.155 -1.601 11.402 1.00 97.44 172 ARG A CA 1
ATOM 1407 C C . ARG A 1 172 ? -5.377 -3.101 11.440 1.00 97.44 172 ARG A C 1
ATOM 1409 O O . ARG A 1 172 ? -4.687 -3.844 10.745 1.00 97.44 172 ARG A O 1
ATOM 1416 N N . ILE A 1 173 ? -6.365 -3.524 12.212 1.00 98.50 173 ILE A N 1
ATOM 1417 C CA . ILE A 1 173 ? -6.939 -4.864 12.130 1.00 98.50 173 ILE A CA 1
ATOM 1418 C C . ILE A 1 173 ? -8.107 -4.789 11.157 1.00 98.50 173 ILE A C 1
ATOM 1420 O O . ILE A 1 173 ? -8.998 -3.967 11.342 1.00 98.50 173 ILE A O 1
ATOM 1424 N N . TYR A 1 174 ? -8.091 -5.620 10.119 1.00 98.06 174 TYR A N 1
ATOM 1425 C CA . TYR A 1 174 ? -9.178 -5.747 9.149 1.00 98.06 174 TYR A CA 1
ATOM 1426 C C . TYR A 1 174 ? -9.721 -7.172 9.191 1.00 98.06 174 TYR A C 1
ATOM 1428 O O . TYR A 1 174 ? -8.965 -8.115 8.959 1.00 98.06 174 TYR A O 1
ATOM 1436 N N . ILE A 1 175 ? -11.008 -7.333 9.487 1.00 97.94 175 ILE A N 1
ATOM 1437 C CA . ILE A 1 175 ? -11.668 -8.641 9.489 1.00 97.94 175 ILE A CA 1
ATOM 1438 C C . ILE A 1 175 ? -12.027 -8.981 8.044 1.00 97.94 175 ILE A C 1
ATOM 1440 O O . ILE A 1 175 ? -12.697 -8.200 7.367 1.00 97.94 175 ILE A O 1
ATOM 1444 N N . THR A 1 176 ? -11.533 -10.119 7.559 1.00 94.94 176 THR A N 1
ATOM 1445 C CA . THR A 1 176 ? -11.792 -10.588 6.193 1.00 94.94 176 THR A CA 1
ATOM 1446 C C . THR A 1 176 ? -12.954 -11.561 6.132 1.00 94.94 176 THR A C 1
ATOM 1448 O O . THR A 1 176 ? -13.648 -11.570 5.123 1.00 94.94 176 THR A O 1
ATOM 1451 N N . ASP A 1 177 ? -13.124 -12.376 7.173 1.00 94.62 177 ASP A N 1
ATOM 1452 C CA . ASP A 1 177 ? -14.181 -13.379 7.267 1.00 94.62 177 ASP A CA 1
ATOM 1453 C C . ASP A 1 177 ? -14.369 -13.814 8.728 1.00 94.62 177 ASP A C 1
ATOM 1455 O O . ASP A 1 177 ? -13.455 -13.663 9.546 1.00 94.62 177 ASP A O 1
ATOM 1459 N N . TYR A 1 178 ? -15.536 -14.341 9.076 1.00 94.44 178 TYR A N 1
ATOM 1460 C CA . TYR A 1 178 ? -15.815 -14.906 10.393 1.00 94.44 178 TYR A CA 1
ATOM 1461 C C . TYR A 1 178 ? -16.939 -15.941 10.304 1.00 94.44 178 TYR A C 1
ATOM 1463 O O . TYR A 1 178 ? -17.897 -15.763 9.561 1.00 94.44 178 TYR A O 1
ATOM 1471 N N . GLY A 1 179 ? -16.811 -17.019 11.077 1.00 88.12 179 GLY A N 1
ATOM 1472 C CA . GLY A 1 179 ? -17.812 -18.081 11.131 1.00 88.12 179 GLY A CA 1
ATOM 1473 C C . GLY A 1 179 ? -19.051 -17.678 11.925 1.00 88.12 179 GLY A C 1
ATOM 1474 O O . GLY A 1 179 ? -19.022 -16.732 12.728 1.00 88.12 179 GLY A O 1
ATOM 1475 N N . ASP A 1 180 ? -20.124 -18.445 11.741 1.00 82.19 180 ASP A N 1
ATOM 1476 C CA . ASP A 1 180 ? -21.345 -18.306 12.526 1.00 82.19 180 ASP A CA 1
ATOM 1477 C C . ASP A 1 180 ? -21.028 -18.371 14.028 1.00 82.19 180 ASP A C 1
ATOM 1479 O O . ASP A 1 180 ? -20.116 -19.069 14.475 1.00 82.19 180 ASP A O 1
ATOM 1483 N N . LYS A 1 181 ? -21.729 -17.550 14.818 1.00 84.94 181 LYS A N 1
ATOM 1484 C CA . LYS A 1 181 ? -21.502 -17.382 16.270 1.00 84.94 181 LYS A CA 1
ATOM 1485 C C . LYS A 1 181 ? -20.090 -16.909 16.679 1.00 84.94 181 LYS A C 1
ATOM 1487 O O . LYS A 1 181 ? -19.791 -16.879 17.875 1.00 84.94 181 LYS A O 1
ATOM 1492 N N . LEU A 1 182 ? -19.251 -16.455 15.736 1.00 89.62 182 LEU A N 1
ATOM 1493 C CA . LEU A 1 182 ? -17.883 -15.962 15.977 1.00 89.62 182 LEU A CA 1
ATOM 1494 C C . LEU A 1 182 ? -16.946 -17.021 16.583 1.00 89.62 182 LEU A C 1
ATOM 1496 O O . LEU A 1 182 ? -16.042 -16.692 17.355 1.00 89.62 182 LEU A O 1
ATOM 1500 N N . GLU A 1 183 ? -17.144 -18.293 16.237 1.00 90.75 183 GLU A N 1
ATOM 1501 C CA . GLU A 1 183 ? -16.245 -19.381 16.646 1.00 90.75 183 GLU A CA 1
ATOM 1502 C C . GLU A 1 183 ? -14.870 -19.260 15.978 1.00 90.75 183 GLU A C 1
ATOM 1504 O O . GLU A 1 183 ? -13.840 -19.504 16.613 1.00 90.75 183 GLU A O 1
ATOM 1509 N N . HIS A 1 184 ? -14.855 -18.784 14.731 1.00 94.75 184 HIS A N 1
ATOM 1510 C CA . HIS A 1 184 ? -13.663 -18.503 13.939 1.00 94.75 184 HIS A CA 1
ATOM 1511 C C . HIS A 1 184 ? -13.687 -17.069 13.414 1.00 94.75 184 HIS A C 1
ATOM 1513 O O . HIS A 1 184 ? -14.724 -16.576 12.974 1.00 94.75 184 HIS A O 1
ATOM 1519 N N . LEU A 1 185 ? -12.530 -16.411 13.405 1.00 97.44 185 LEU A N 1
ATOM 1520 C CA . LEU A 1 185 ? -12.343 -15.113 12.765 1.00 97.44 185 LEU A CA 1
ATOM 1521 C C . LEU A 1 185 ? -11.036 -15.116 11.979 1.00 97.44 185 LEU A C 1
ATOM 1523 O O . LEU A 1 185 ? -9.962 -15.388 12.523 1.00 97.44 185 LEU A O 1
ATOM 1527 N N . TYR A 1 186 ? -11.140 -14.764 10.702 1.00 97.31 186 TYR A N 1
ATOM 1528 C CA . TYR A 1 186 ? -10.023 -14.542 9.799 1.00 97.31 186 TYR A CA 1
ATOM 1529 C C . TYR A 1 186 ? -9.848 -13.045 9.577 1.00 97.31 186 TYR A C 1
ATOM 1531 O O . TYR A 1 186 ? -10.793 -12.311 9.275 1.00 97.31 186 TYR A O 1
ATOM 1539 N N . GLY A 1 187 ? -8.617 -12.574 9.710 1.00 97.12 187 GLY A N 1
ATOM 1540 C CA . GLY A 1 187 ? -8.318 -11.165 9.532 1.00 97.12 187 GLY A CA 1
ATOM 1541 C C . GLY A 1 187 ? -6.909 -10.917 9.044 1.00 97.12 187 GLY A C 1
ATOM 1542 O O . GLY A 1 187 ? -6.112 -11.825 8.810 1.00 97.12 187 GLY A O 1
ATOM 1543 N N . GLU A 1 188 ? -6.596 -9.642 8.883 1.00 97.69 188 GLU A N 1
ATOM 1544 C CA . GLU A 1 188 ? -5.275 -9.168 8.516 1.00 97.69 188 GLU A CA 1
ATOM 1545 C C . GLU A 1 188 ? -4.848 -8.047 9.454 1.00 97.69 188 GLU A C 1
ATOM 1547 O O . GLU A 1 188 ? -5.562 -7.056 9.631 1.00 97.69 188 GLU A O 1
ATOM 1552 N N . ILE A 1 189 ? -3.641 -8.173 10.000 1.00 98.25 189 ILE A N 1
ATOM 1553 C CA . ILE A 1 189 ? -2.924 -7.049 10.589 1.00 98.25 189 ILE A CA 1
ATOM 1554 C C . ILE A 1 189 ? -2.280 -6.299 9.431 1.00 98.25 189 ILE A C 1
ATOM 1556 O O . ILE A 1 189 ? -1.377 -6.808 8.762 1.00 98.25 189 ILE A O 1
ATOM 1560 N N . GLN A 1 190 ? -2.785 -5.107 9.146 1.00 97.81 190 GLN A N 1
ATOM 1561 C CA . GLN A 1 190 ? -2.299 -4.281 8.057 1.00 97.81 190 GLN A CA 1
ATOM 1562 C C . GLN A 1 190 ? -1.387 -3.186 8.605 1.00 97.81 190 GLN A C 1
ATOM 1564 O O . GLN A 1 190 ? -1.852 -2.209 9.194 1.00 97.81 190 GLN A O 1
ATOM 1569 N N . VAL A 1 191 ? -0.084 -3.374 8.411 1.00 97.81 191 VAL A N 1
ATOM 1570 C CA . VAL A 1 191 ? 0.981 -2.521 8.951 1.00 97.81 191 VAL A CA 1
ATOM 1571 C C . VAL A 1 191 ? 1.409 -1.520 7.887 1.00 97.81 191 VAL A C 1
ATOM 1573 O O . VAL A 1 191 ? 1.819 -1.909 6.790 1.00 97.81 191 VAL A O 1
ATOM 1576 N N . MET A 1 192 ? 1.309 -0.227 8.188 1.00 97.00 192 MET A N 1
ATOM 1577 C CA . MET A 1 192 ? 1.721 0.847 7.288 1.00 97.00 192 MET A CA 1
ATOM 1578 C C . MET A 1 192 ? 3.182 1.213 7.554 1.00 97.00 192 MET A C 1
ATOM 1580 O O . MET A 1 192 ? 3.527 1.784 8.585 1.00 97.00 192 MET A O 1
ATOM 1584 N N . VAL A 1 193 ? 4.051 0.898 6.598 1.00 96.50 193 VAL A N 1
ATOM 1585 C CA . VAL A 1 193 ? 5.498 1.113 6.690 1.00 96.50 193 VAL A CA 1
ATOM 1586 C C . VAL A 1 193 ? 5.892 2.283 5.804 1.00 96.50 193 VAL A C 1
ATOM 1588 O O . VAL A 1 193 ? 5.492 2.324 4.640 1.00 96.50 193 VAL A O 1
ATOM 1591 N N . LYS A 1 194 ? 6.663 3.241 6.336 1.00 95.75 194 LYS A N 1
ATOM 1592 C CA . LYS A 1 194 ? 7.167 4.377 5.547 1.00 95.75 194 LYS A CA 1
ATOM 1593 C C . LYS A 1 194 ? 7.923 3.860 4.322 1.00 95.75 194 LYS A C 1
ATOM 1595 O O . LYS A 1 194 ? 8.753 2.963 4.438 1.00 95.75 194 LYS A O 1
ATOM 1600 N N . TYR A 1 195 ? 7.640 4.430 3.157 1.00 95.00 195 TYR A N 1
ATOM 1601 C CA . TYR A 1 195 ? 8.207 3.953 1.897 1.00 95.00 195 TYR A CA 1
ATOM 1602 C C . TYR A 1 195 ? 9.733 4.098 1.845 1.00 95.00 195 TYR A C 1
ATOM 1604 O O . TYR A 1 195 ? 10.407 3.181 1.391 1.00 95.00 195 TYR A O 1
ATOM 1612 N N . ASP A 1 196 ? 10.288 5.181 2.391 1.00 95.00 196 ASP A N 1
ATOM 1613 C CA . ASP A 1 196 ? 11.743 5.371 2.433 1.00 95.00 196 ASP A CA 1
ATOM 1614 C C . ASP A 1 196 ? 12.423 4.284 3.301 1.00 95.00 196 ASP A C 1
ATOM 1616 O O . ASP A 1 196 ? 13.430 3.717 2.892 1.00 95.00 196 ASP A O 1
ATOM 1620 N N . PHE A 1 197 ? 11.806 3.884 4.423 1.00 96.50 197 PHE A N 1
ATOM 1621 C CA . PHE A 1 197 ? 12.274 2.750 5.238 1.00 96.50 197 PHE A CA 1
ATOM 1622 C C . PHE A 1 197 ? 12.105 1.402 4.519 1.00 96.50 197 PHE A C 1
ATOM 1624 O O . PHE A 1 197 ? 12.944 0.513 4.634 1.00 96.50 197 PHE A O 1
ATOM 1631 N N . TYR A 1 198 ? 11.029 1.234 3.742 1.00 96.31 198 TYR A N 1
ATOM 1632 C CA . TYR A 1 198 ? 10.886 0.062 2.879 1.00 96.31 198 TYR A CA 1
ATOM 1633 C C . TYR A 1 198 ? 12.033 -0.033 1.873 1.00 96.31 198 TYR A C 1
ATOM 1635 O O . TYR A 1 198 ? 12.598 -1.113 1.724 1.00 96.31 198 TYR A O 1
ATOM 1643 N N . LEU A 1 199 ? 12.378 1.071 1.204 1.00 95.38 199 LEU A N 1
ATOM 1644 C CA . LEU A 1 199 ? 13.498 1.108 0.271 1.00 95.38 199 LEU A CA 1
ATOM 1645 C C . LEU A 1 199 ? 14.816 0.809 0.985 1.00 95.38 199 LEU A C 1
ATOM 1647 O O . LEU A 1 199 ? 15.515 -0.085 0.529 1.00 95.38 199 LEU A O 1
ATOM 1651 N N . GLU A 1 200 ? 15.101 1.470 2.114 1.00 95.19 200 GLU A N 1
ATOM 1652 C CA . GLU A 1 200 ? 16.290 1.229 2.957 1.00 95.19 200 GLU A CA 1
ATOM 1653 C C . GLU A 1 200 ? 16.473 -0.268 3.236 1.00 95.19 200 GLU A C 1
ATOM 1655 O O . GLU A 1 200 ? 17.524 -0.841 2.968 1.00 95.19 200 GLU A O 1
ATOM 1660 N N . VAL A 1 201 ? 15.422 -0.930 3.725 1.00 96.44 201 VAL A N 1
ATOM 1661 C CA . VAL A 1 201 ? 15.529 -2.321 4.173 1.00 96.44 201 VAL A CA 1
ATOM 1662 C C . VAL A 1 201 ? 15.410 -3.318 3.032 1.00 96.44 201 VAL A C 1
ATOM 1664 O O . VAL A 1 201 ? 15.940 -4.416 3.150 1.00 96.44 201 VAL A O 1
ATOM 1667 N N . MET A 1 202 ? 14.701 -3.016 1.942 1.00 95.25 202 MET A N 1
ATOM 1668 C CA . MET A 1 202 ? 14.397 -3.981 0.872 1.00 95.25 202 MET A CA 1
ATOM 1669 C C . MET A 1 202 ? 15.190 -3.756 -0.415 1.00 95.25 202 MET A C 1
ATOM 1671 O O . MET A 1 202 ? 14.984 -4.509 -1.374 1.00 95.25 202 MET A O 1
ATOM 1675 N N . LYS A 1 203 ? 16.095 -2.768 -0.444 1.00 95.00 203 LYS A N 1
ATOM 1676 C CA . LYS A 1 203 ? 17.009 -2.546 -1.567 1.00 95.00 203 LYS A CA 1
ATOM 1677 C C . LYS A 1 203 ? 17.767 -3.835 -1.894 1.00 95.00 203 LYS A C 1
ATOM 1679 O O . LYS A 1 203 ? 18.154 -4.600 -1.003 1.00 95.00 203 LYS A O 1
ATOM 1684 N N . ARG A 1 204 ? 17.888 -4.101 -3.191 1.00 94.31 204 ARG A N 1
ATOM 1685 C CA . ARG A 1 204 ? 18.621 -5.235 -3.764 1.00 94.31 204 ARG A CA 1
ATOM 1686 C C . ARG A 1 204 ? 19.925 -4.766 -4.385 1.00 94.31 204 ARG A C 1
ATOM 1688 O O . ARG A 1 204 ? 20.942 -5.413 -4.182 1.00 94.31 204 ARG A O 1
ATOM 1695 N N . TYR A 1 205 ? 19.876 -3.642 -5.098 1.00 95.12 205 TYR A N 1
ATOM 1696 C CA . TYR A 1 205 ? 21.022 -3.085 -5.806 1.00 95.12 205 TYR A CA 1
ATOM 1697 C C . TYR A 1 205 ? 21.155 -1.593 -5.514 1.00 95.12 205 TYR A C 1
ATOM 1699 O O . TYR A 1 205 ? 20.174 -0.851 -5.600 1.00 95.12 205 TYR A O 1
ATOM 1707 N N . GLU A 1 206 ? 22.367 -1.159 -5.164 1.00 90.94 206 GLU A N 1
ATOM 1708 C CA . GLU A 1 206 ? 22.645 0.236 -4.809 1.00 90.94 206 GLU A CA 1
ATOM 1709 C C . GLU A 1 206 ? 22.607 1.175 -6.015 1.00 90.94 206 GLU A C 1
ATOM 1711 O O . GLU A 1 206 ? 22.061 2.278 -5.920 1.00 90.94 206 GLU A O 1
ATOM 1716 N N . LYS A 1 207 ? 23.160 0.708 -7.138 1.00 93.31 207 LYS A N 1
ATOM 1717 C CA . LYS A 1 207 ? 23.331 1.428 -8.402 1.00 93.31 207 LYS A CA 1
ATOM 1718 C C . LYS A 1 207 ? 22.944 0.518 -9.578 1.00 93.31 207 LYS A C 1
ATOM 1720 O O . LYS A 1 207 ? 23.025 -0.705 -9.431 1.00 93.31 207 LYS A O 1
ATOM 1725 N N . PRO A 1 208 ? 22.532 1.083 -10.725 1.00 94.38 208 PRO A N 1
ATOM 1726 C CA . PRO A 1 208 ? 22.278 0.304 -11.936 1.00 94.38 208 PRO A CA 1
ATOM 1727 C C . PRO A 1 208 ? 23.570 -0.291 -12.523 1.00 94.38 208 PRO A C 1
ATOM 1729 O O . PRO A 1 208 ? 24.651 0.244 -12.286 1.00 94.38 208 PRO A O 1
ATOM 1732 N N . LEU A 1 209 ? 23.457 -1.379 -13.300 1.00 93.50 209 LEU A N 1
ATOM 1733 C CA . LEU A 1 209 ? 24.612 -2.042 -13.942 1.00 93.50 209 LEU A CA 1
ATOM 1734 C C . LEU A 1 209 ? 25.164 -1.295 -15.158 1.00 93.50 209 LEU A C 1
ATOM 1736 O O . LEU A 1 209 ? 26.305 -1.508 -15.548 1.00 93.50 209 LEU A O 1
ATOM 1740 N N . GLY A 1 210 ? 24.352 -0.449 -15.783 1.00 94.75 210 GLY A N 1
ATOM 1741 C CA . GLY A 1 210 ? 24.725 0.249 -17.003 1.00 94.75 210 GLY A CA 1
ATOM 1742 C C . GLY A 1 210 ? 23.918 1.522 -17.177 1.00 94.75 210 GLY A C 1
ATOM 1743 O O . GLY A 1 210 ? 23.456 2.118 -16.206 1.00 94.75 210 GLY A O 1
ATOM 1744 N N . ASN A 1 211 ? 23.760 1.949 -18.424 1.00 95.50 211 ASN A N 1
ATOM 1745 C CA . ASN A 1 211 ? 23.061 3.176 -18.794 1.00 95.50 211 ASN A CA 1
ATOM 1746 C C . ASN A 1 211 ? 21.976 2.951 -19.864 1.00 95.50 211 ASN A C 1
ATOM 1748 O O . ASN A 1 211 ? 21.560 3.908 -20.524 1.00 95.50 211 ASN A O 1
ATOM 1752 N N . ASN A 1 212 ? 21.540 1.699 -20.032 1.00 97.94 212 ASN A N 1
ATOM 1753 C CA . ASN A 1 212 ? 20.476 1.328 -20.957 1.00 97.94 212 ASN A CA 1
ATOM 1754 C C . ASN A 1 212 ? 19.114 1.805 -20.437 1.00 97.94 212 ASN A C 1
ATOM 1756 O O . ASN A 1 212 ? 18.935 2.134 -19.259 1.00 97.94 212 ASN A O 1
ATOM 1760 N N . ILE A 1 213 ? 18.128 1.811 -21.328 1.00 98.25 213 ILE A N 1
ATOM 1761 C CA . ILE A 1 213 ? 16.769 2.252 -21.024 1.00 98.25 213 ILE A CA 1
ATOM 1762 C C . ILE A 1 213 ? 15.823 1.083 -21.262 1.00 98.25 213 ILE A C 1
ATOM 1764 O O . ILE A 1 213 ? 15.752 0.531 -22.355 1.00 98.25 213 ILE A O 1
ATOM 1768 N N . ALA A 1 214 ? 15.082 0.705 -20.231 1.00 98.31 214 ALA A N 1
ATOM 1769 C CA . ALA A 1 214 ? 14.024 -0.285 -20.309 1.00 98.31 214 ALA A CA 1
ATOM 1770 C C . ALA A 1 214 ? 12.674 0.394 -20.566 1.00 98.31 214 ALA A C 1
ATOM 1772 O O . ALA A 1 214 ? 12.367 1.405 -19.943 1.00 98.31 214 ALA A O 1
ATOM 1773 N N . GLY A 1 215 ? 11.839 -0.175 -21.427 1.00 97.81 215 GLY A N 1
ATOM 1774 C CA . GLY A 1 215 ? 10.430 0.178 -21.580 1.00 97.81 215 GLY A CA 1
ATOM 1775 C C . GLY A 1 215 ? 9.549 -1.018 -21.258 1.00 97.81 215 GLY A C 1
ATOM 1776 O O . GLY A 1 215 ? 9.863 -2.137 -21.665 1.00 97.81 215 GLY A O 1
ATOM 1777 N N . VAL A 1 216 ? 8.468 -0.789 -20.508 1.00 97.31 216 VAL A N 1
ATOM 1778 C CA . VAL A 1 216 ? 7.527 -1.844 -20.117 1.00 97.31 216 VAL A CA 1
ATOM 1779 C C . VAL A 1 216 ? 6.117 -1.532 -20.596 1.00 97.31 216 VAL A C 1
ATOM 1781 O O . VAL A 1 216 ? 5.522 -0.537 -20.181 1.00 97.31 216 VAL A O 1
ATOM 1784 N N . ASP A 1 217 ? 5.574 -2.434 -21.411 1.00 94.19 217 ASP A N 1
ATOM 1785 C CA . ASP A 1 217 ? 4.163 -2.471 -21.791 1.00 94.19 217 ASP A CA 1
ATOM 1786 C C . ASP A 1 217 ? 3.381 -3.389 -20.837 1.00 94.19 217 ASP A C 1
ATOM 1788 O O . ASP A 1 217 ? 3.717 -4.567 -20.648 1.00 94.19 217 ASP A O 1
ATOM 1792 N N . VAL A 1 218 ? 2.334 -2.842 -20.214 1.00 91.88 218 VAL A N 1
ATOM 1793 C CA . VAL A 1 218 ? 1.551 -3.519 -19.175 1.00 91.88 218 VAL A CA 1
ATOM 1794 C C . VAL A 1 218 ? 0.208 -3.958 -19.732 1.00 91.88 218 VAL A C 1
ATOM 1796 O O . VAL A 1 218 ? -0.601 -3.129 -20.130 1.00 91.88 218 VAL A O 1
ATOM 1799 N N . ASN A 1 219 ? -0.083 -5.256 -19.652 1.00 88.62 219 ASN A N 1
ATOM 1800 C CA . ASN A 1 219 ? -1.360 -5.831 -20.066 1.00 88.62 219 ASN A CA 1
ATOM 1801 C C . ASN A 1 219 ? -2.015 -6.626 -18.926 1.00 88.62 219 ASN A C 1
ATOM 1803 O O . ASN A 1 219 ? -1.456 -6.811 -17.844 1.00 88.62 219 ASN A O 1
ATOM 1807 N N . VAL A 1 220 ? -3.241 -7.099 -19.164 1.00 83.44 220 VAL A N 1
ATOM 1808 C CA . VAL A 1 220 ? -4.034 -7.861 -18.178 1.00 83.44 220 VAL A CA 1
ATOM 1809 C C . VAL A 1 220 ? -3.457 -9.239 -17.853 1.00 83.44 220 VAL A C 1
ATOM 1811 O O . VAL A 1 220 ? -3.712 -9.758 -16.768 1.00 83.44 220 VAL A O 1
ATOM 1814 N N . ASP A 1 221 ? -2.700 -9.816 -18.783 1.00 89.38 221 ASP A N 1
ATOM 1815 C CA . ASP A 1 221 ? -2.206 -11.194 -18.776 1.00 89.38 221 ASP A CA 1
ATOM 1816 C C . ASP A 1 221 ? -0.683 -11.294 -18.956 1.00 89.38 221 ASP A C 1
ATOM 1818 O O . ASP A 1 221 ? -0.146 -12.400 -18.949 1.00 89.38 221 ASP A O 1
ATOM 1822 N N . ARG A 1 222 ? 0.018 -10.172 -19.169 1.00 92.31 222 ARG A N 1
ATOM 1823 C CA . ARG A 1 222 ? 1.467 -10.150 -19.408 1.00 92.31 222 ARG A CA 1
ATOM 1824 C C . ARG A 1 222 ? 2.106 -8.791 -19.127 1.00 92.31 222 ARG A C 1
ATOM 1826 O O . ARG A 1 222 ? 1.441 -7.755 -19.141 1.00 92.31 222 ARG A O 1
ATOM 1833 N N . LEU A 1 223 ? 3.421 -8.816 -18.946 1.00 95.94 223 LEU A N 1
ATOM 1834 C CA . LEU A 1 223 ? 4.307 -7.654 -18.940 1.00 95.94 223 LEU A CA 1
ATOM 1835 C C . LEU A 1 223 ? 5.380 -7.863 -20.005 1.00 95.94 223 LEU A C 1
ATOM 1837 O O . LEU A 1 223 ? 6.104 -8.857 -19.929 1.00 95.94 223 LEU A O 1
ATOM 1841 N N . ASN A 1 224 ? 5.472 -6.953 -20.973 1.00 96.88 224 ASN A N 1
ATOM 1842 C CA . ASN A 1 224 ? 6.506 -6.993 -22.007 1.00 96.88 224 ASN A CA 1
ATOM 1843 C C . ASN A 1 224 ? 7.563 -5.943 -21.699 1.00 96.88 224 ASN A C 1
ATOM 1845 O O . ASN A 1 224 ? 7.230 -4.786 -21.460 1.00 96.88 224 ASN A O 1
ATOM 1849 N N . LEU A 1 225 ? 8.821 -6.355 -21.724 1.00 98.19 225 LEU A N 1
ATOM 1850 C CA . LEU A 1 225 ? 10.001 -5.551 -21.471 1.00 98.19 225 LEU A CA 1
ATOM 1851 C C . LEU A 1 225 ? 10.850 -5.504 -22.736 1.00 98.19 225 LEU A C 1
ATOM 1853 O O . LEU A 1 225 ? 11.168 -6.541 -23.318 1.00 98.19 225 LEU A O 1
ATOM 1857 N N . VAL A 1 226 ? 11.287 -4.304 -23.096 1.00 98.31 226 VAL A N 1
ATOM 1858 C CA . VAL A 1 226 ? 12.347 -4.089 -24.081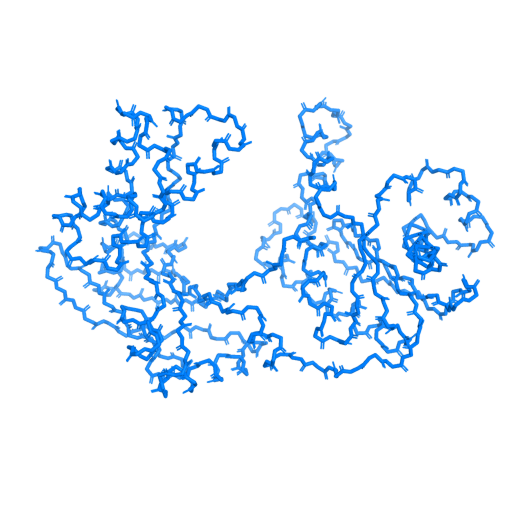 1.00 98.31 226 VAL A CA 1
ATOM 1859 C C . VAL A 1 226 ? 13.425 -3.228 -23.450 1.00 98.31 226 VAL A C 1
ATOM 1861 O O . VAL A 1 226 ? 13.115 -2.202 -22.852 1.00 98.31 226 VAL A O 1
ATOM 1864 N N . VAL A 1 227 ? 14.684 -3.634 -23.580 1.00 98.38 227 VAL A N 1
ATOM 1865 C CA . VAL A 1 227 ? 15.847 -2.849 -23.155 1.00 98.38 227 VAL A CA 1
ATOM 1866 C C . VAL A 1 227 ? 16.571 -2.356 -24.395 1.00 98.38 227 VAL A C 1
ATOM 1868 O O . VAL A 1 227 ? 16.869 -3.149 -25.288 1.00 98.38 227 VAL A O 1
ATOM 1871 N N . ILE A 1 228 ? 16.845 -1.056 -24.446 1.00 98.12 228 ILE A N 1
ATOM 1872 C CA . ILE A 1 228 ? 17.565 -0.404 -25.539 1.00 98.12 228 ILE A CA 1
ATOM 1873 C C . ILE A 1 228 ? 18.857 0.231 -25.039 1.00 98.12 228 ILE A C 1
ATOM 1875 O O . ILE A 1 228 ? 18.922 0.718 -23.906 1.00 98.12 228 ILE A O 1
ATOM 1879 N N . ASN A 1 229 ? 19.868 0.271 -25.901 1.00 96.44 229 ASN A N 1
ATOM 1880 C CA . ASN A 1 229 ? 21.069 1.062 -25.658 1.00 96.44 229 ASN A CA 1
ATOM 1881 C C . ASN A 1 229 ? 20.796 2.566 -25.898 1.00 96.44 229 ASN A C 1
ATOM 1883 O O . ASN A 1 229 ? 19.689 2.988 -26.255 1.00 96.44 229 ASN A O 1
ATOM 1887 N N . ARG A 1 230 ? 21.827 3.403 -25.734 1.00 91.56 230 ARG A N 1
ATOM 1888 C CA . ARG A 1 230 ? 21.737 4.855 -25.980 1.00 91.56 230 ARG A CA 1
ATOM 1889 C C . ARG A 1 230 ? 21.473 5.225 -27.445 1.00 91.56 230 ARG A C 1
ATOM 1891 O O . ARG A 1 230 ? 20.878 6.273 -27.699 1.00 91.56 230 ARG A O 1
ATOM 1898 N N . ASN A 1 231 ? 21.843 4.369 -28.392 1.00 92.94 231 ASN A N 1
ATOM 1899 C CA . ASN A 1 231 ? 21.597 4.574 -29.822 1.00 92.94 231 ASN A CA 1
ATOM 1900 C C . ASN A 1 231 ? 20.155 4.227 -30.219 1.00 92.94 231 ASN A C 1
ATOM 1902 O O . ASN A 1 231 ? 19.647 4.736 -31.218 1.00 92.94 231 ASN A O 1
ATOM 1906 N N . GLY A 1 232 ? 19.436 3.505 -29.356 1.00 93.19 232 GLY A N 1
ATOM 1907 C CA . GLY A 1 232 ? 18.064 3.064 -29.586 1.00 93.19 232 GLY A CA 1
ATOM 1908 C C . GLY A 1 232 ? 17.970 1.644 -30.136 1.00 93.19 232 GLY A C 1
ATOM 1909 O O . GLY A 1 232 ? 16.868 1.217 -30.486 1.00 93.19 232 GLY A O 1
ATOM 1910 N N . ASP A 1 233 ? 19.085 0.916 -30.181 1.00 95.38 233 ASP A N 1
ATOM 1911 C CA . ASP A 1 233 ? 19.125 -0.479 -30.605 1.00 95.38 233 ASP A CA 1
ATOM 1912 C C . ASP A 1 233 ? 18.608 -1.371 -29.485 1.00 95.38 233 ASP A C 1
ATOM 1914 O O . ASP A 1 233 ? 18.876 -1.138 -28.302 1.00 95.38 233 ASP A O 1
ATOM 1918 N N . ILE A 1 234 ? 17.864 -2.408 -29.860 1.00 96.56 234 ILE A N 1
ATOM 1919 C CA . ILE A 1 234 ? 17.310 -3.361 -28.905 1.00 96.56 234 ILE A CA 1
ATOM 1920 C C . ILE A 1 234 ? 18.425 -4.287 -28.422 1.00 96.56 234 ILE A C 1
ATOM 1922 O O . ILE A 1 234 ? 18.983 -5.050 -29.202 1.00 96.56 234 ILE A O 1
ATOM 1926 N N . VAL A 1 235 ? 18.698 -4.241 -27.121 1.00 96.62 235 VAL A N 1
ATOM 1927 C CA . VAL A 1 235 ? 19.673 -5.096 -26.429 1.00 96.62 235 VAL A CA 1
ATOM 1928 C C . VAL A 1 235 ? 19.001 -6.359 -25.899 1.00 96.62 235 VAL A C 1
ATOM 1930 O O . VAL A 1 235 ? 19.595 -7.432 -25.901 1.00 96.62 235 VAL A O 1
ATOM 1933 N N . TRP A 1 236 ? 17.755 -6.243 -25.432 1.00 97.69 236 TRP A N 1
ATOM 1934 C CA . TRP A 1 236 ? 17.037 -7.363 -24.830 1.00 97.69 236 TRP A CA 1
ATOM 1935 C C . TRP A 1 236 ? 15.523 -7.234 -24.972 1.00 97.69 236 TRP A C 1
ATOM 1937 O O . TRP A 1 236 ? 14.977 -6.127 -24.994 1.00 97.69 236 TRP A O 1
ATOM 1947 N N . ARG A 1 237 ? 14.838 -8.380 -25.030 1.00 96.94 237 ARG A N 1
ATOM 1948 C CA . ARG A 1 237 ? 13.374 -8.500 -25.063 1.00 96.94 237 ARG A CA 1
ATOM 1949 C C . ARG A 1 237 ? 12.952 -9.600 -24.098 1.00 96.94 237 ARG A C 1
ATOM 1951 O O . ARG A 1 237 ? 13.542 -10.674 -24.093 1.00 96.94 237 ARG A O 1
ATOM 1958 N N . TYR A 1 238 ? 11.921 -9.352 -23.301 1.00 97.12 238 TYR A N 1
ATOM 1959 C CA . TYR A 1 238 ? 11.415 -10.330 -22.342 1.00 97.12 238 TYR A CA 1
ATOM 1960 C C . TYR A 1 238 ? 9.918 -10.154 -22.112 1.00 97.12 238 TYR A C 1
ATOM 1962 O O . TYR A 1 238 ? 9.439 -9.036 -21.945 1.00 97.12 238 TYR A O 1
ATOM 1970 N N . THR A 1 239 ? 9.180 -11.258 -22.027 1.00 97.00 239 THR A N 1
ATOM 1971 C CA . THR A 1 239 ? 7.754 -11.234 -21.689 1.00 97.00 239 THR A CA 1
ATOM 1972 C C . THR A 1 239 ? 7.487 -12.131 -20.490 1.00 97.00 239 THR A C 1
ATOM 1974 O O . THR A 1 239 ? 7.624 -13.349 -20.575 1.00 97.00 239 THR A O 1
ATOM 1977 N N . ALA A 1 240 ? 7.007 -11.548 -19.392 1.00 96.31 240 ALA A N 1
ATOM 1978 C CA . ALA A 1 240 ? 6.449 -12.318 -18.284 1.00 96.31 240 ALA A CA 1
ATOM 1979 C C . ALA A 1 240 ? 4.951 -12.530 -18.515 1.00 96.31 240 ALA A C 1
ATOM 1981 O O . ALA A 1 240 ? 4.178 -11.570 -18.479 1.00 96.31 240 ALA A O 1
ATOM 1982 N N . ARG A 1 241 ? 4.536 -13.778 -18.748 1.00 94.06 241 ARG A N 1
ATOM 1983 C CA . ARG A 1 241 ? 3.131 -14.151 -18.974 1.00 94.06 241 ARG A CA 1
ATOM 1984 C C . ARG A 1 241 ? 2.481 -14.659 -17.686 1.00 94.06 241 ARG A C 1
ATOM 1986 O O . ARG A 1 241 ? 3.089 -15.405 -16.929 1.00 94.06 241 ARG A O 1
ATOM 1993 N N . PHE A 1 242 ? 1.234 -14.263 -17.462 1.00 93.19 242 PHE A N 1
ATOM 1994 C CA . PHE A 1 242 ? 0.373 -14.691 -16.355 1.00 93.19 242 PHE A CA 1
ATOM 1995 C C . PHE A 1 242 ? -1.110 -14.779 -16.777 1.00 93.19 242 PHE A C 1
ATOM 1997 O O . PHE A 1 242 ? -1.980 -14.172 -16.140 1.00 93.19 242 PHE A O 1
ATOM 2004 N N . PRO A 1 243 ? -1.448 -15.536 -17.839 1.00 90.12 243 PRO A N 1
ATOM 2005 C CA . PRO A 1 243 ? -2.820 -15.639 -18.346 1.00 90.12 243 PRO A CA 1
ATOM 2006 C C . PRO A 1 243 ? -3.833 -16.102 -17.288 1.00 90.12 243 PRO A C 1
ATOM 2008 O O . PRO A 1 243 ? -4.970 -15.622 -17.272 1.00 90.12 243 PRO A O 1
ATOM 2011 N N . GLN A 1 244 ? -3.417 -16.932 -16.330 1.00 88.56 244 GLN A N 1
ATOM 2012 C CA . GLN A 1 244 ? -4.244 -17.375 -15.209 1.00 88.56 244 GLN A CA 1
ATOM 2013 C C . GLN A 1 244 ? -4.784 -16.206 -14.371 1.00 88.56 244 GLN A C 1
ATOM 2015 O O . GLN A 1 244 ? -5.945 -16.216 -13.977 1.00 88.56 244 GLN A O 1
ATOM 2020 N N . ALA A 1 245 ? -4.010 -15.128 -14.186 1.00 85.94 245 ALA A N 1
ATOM 2021 C CA . ALA A 1 245 ? -4.447 -13.958 -13.416 1.00 85.94 245 ALA A CA 1
ATOM 2022 C C . ALA A 1 245 ? -5.525 -13.116 -14.129 1.00 85.94 245 ALA A C 1
ATOM 2024 O O . ALA A 1 245 ? -6.122 -12.215 -13.519 1.00 85.94 245 ALA A O 1
ATOM 2025 N N . SER A 1 246 ? -5.763 -13.410 -15.410 1.00 81.81 246 SER A N 1
ATOM 2026 C CA . SER A 1 246 ? -6.832 -12.838 -16.223 1.00 81.81 246 SER A CA 1
ATOM 2027 C C . SER A 1 246 ? -8.041 -13.767 -16.374 1.00 81.81 246 SER A C 1
ATOM 2029 O O . SER A 1 246 ? -9.078 -13.323 -16.852 1.00 81.81 246 SER A O 1
ATOM 2031 N N . SER A 1 247 ? -7.958 -15.024 -15.927 1.00 83.56 247 SER A N 1
ATOM 2032 C CA . SER A 1 247 ? -9.051 -15.996 -16.059 1.00 83.56 247 SER A CA 1
ATOM 2033 C C . SER A 1 247 ? -10.254 -15.631 -15.184 1.00 83.56 247 SER A C 1
ATOM 2035 O O . SER A 1 247 ? -10.100 -15.084 -14.087 1.00 83.56 247 SER A O 1
ATOM 2037 N N . ARG A 1 248 ? -11.468 -15.912 -15.679 1.00 81.81 248 ARG A N 1
ATOM 2038 C CA . ARG A 1 248 ? -12.714 -15.690 -14.924 1.00 81.81 248 ARG A CA 1
ATOM 2039 C C . ARG A 1 248 ? -12.702 -16.543 -13.656 1.00 81.81 248 ARG A C 1
ATOM 2041 O O . ARG A 1 248 ? -12.265 -17.685 -13.681 1.00 81.81 248 ARG A O 1
ATOM 2048 N N . GLY A 1 249 ? -13.128 -15.958 -12.538 1.00 81.00 249 GLY A N 1
ATOM 2049 C CA . GLY A 1 249 ? -13.136 -16.632 -11.235 1.00 81.00 249 GLY A CA 1
ATOM 2050 C C . GLY A 1 249 ? -11.768 -16.760 -10.551 1.00 81.00 249 GLY A C 1
ATOM 2051 O O . GLY A 1 249 ? -11.720 -17.185 -9.400 1.00 81.00 249 GLY A O 1
ATOM 2052 N N . TYR A 1 250 ? -10.657 -16.351 -11.184 1.00 83.88 250 TYR A N 1
ATOM 2053 C CA . TYR A 1 250 ? -9.344 -16.471 -10.548 1.00 83.88 250 TYR A CA 1
ATOM 2054 C C . TYR A 1 250 ? -9.241 -15.561 -9.308 1.00 83.88 250 TYR A C 1
ATOM 2056 O O . TYR A 1 250 ? -9.453 -14.343 -9.416 1.00 83.88 250 TYR A O 1
ATOM 2064 N N . PRO A 1 251 ? -8.887 -16.099 -8.122 1.00 83.12 251 PRO A N 1
ATOM 2065 C CA . PRO A 1 251 ? -8.898 -15.319 -6.893 1.00 83.12 251 PRO A CA 1
ATOM 2066 C C . PRO A 1 251 ? -7.977 -14.100 -6.973 1.00 83.12 251 PRO A C 1
ATOM 2068 O O . PRO A 1 251 ? -6.781 -14.197 -7.254 1.00 83.12 251 PRO A O 1
ATOM 2071 N N . ARG A 1 252 ? -8.511 -12.916 -6.647 1.00 78.56 252 ARG A N 1
ATOM 2072 C CA . ARG A 1 252 ? -7.771 -11.642 -6.735 1.00 78.56 252 ARG A CA 1
ATOM 2073 C C . ARG A 1 252 ? -6.483 -11.634 -5.904 1.00 78.56 252 ARG A C 1
ATOM 2075 O O . ARG A 1 252 ? -5.516 -10.976 -6.288 1.00 78.56 252 ARG A O 1
ATOM 2082 N N . LYS A 1 253 ? -6.469 -12.328 -4.761 1.00 78.69 253 LYS A N 1
ATOM 2083 C CA . LYS A 1 253 ? -5.279 -12.461 -3.904 1.00 78.69 253 LYS A CA 1
ATOM 2084 C C . LYS A 1 253 ? -4.187 -13.264 -4.617 1.00 78.69 253 LYS A C 1
ATOM 2086 O O . LYS A 1 253 ? -3.057 -12.788 -4.697 1.00 78.69 253 LYS A O 1
ATOM 2091 N N . SER A 1 254 ? -4.551 -14.398 -5.210 1.00 84.62 254 SER A N 1
ATOM 2092 C CA . SER A 1 254 ? -3.656 -15.237 -6.012 1.00 84.62 254 SER A CA 1
ATOM 2093 C C . SER A 1 254 ? -3.154 -14.501 -7.256 1.00 84.62 254 SER A C 1
ATOM 2095 O O . SER A 1 254 ? -1.964 -14.553 -7.557 1.00 84.62 254 SER A O 1
ATOM 2097 N N . ALA A 1 255 ? -4.014 -13.716 -7.921 1.00 86.31 255 ALA A N 1
ATOM 2098 C CA . ALA A 1 255 ? -3.634 -12.868 -9.060 1.00 86.31 255 ALA A CA 1
ATOM 2099 C C . ALA A 1 255 ? -2.481 -11.926 -8.706 1.00 86.31 255 ALA A C 1
ATOM 2101 O O . ALA A 1 255 ? -1.514 -11.806 -9.451 1.00 86.31 255 ALA A O 1
ATOM 2102 N N . TRP A 1 256 ? -2.551 -11.289 -7.537 1.00 88.19 256 TRP A N 1
ATOM 2103 C CA . TRP A 1 256 ? -1.514 -10.365 -7.093 1.00 88.19 256 TRP A CA 1
ATOM 2104 C C . TRP A 1 256 ? -0.188 -11.027 -6.722 1.00 88.19 256 TRP A C 1
ATOM 2106 O O . TRP A 1 256 ? 0.828 -10.331 -6.773 1.00 88.19 256 TRP A O 1
ATOM 2116 N N . SER A 1 257 ? -0.187 -12.313 -6.356 1.00 88.25 257 SER A N 1
ATOM 2117 C CA . SER A 1 257 ? 1.052 -13.068 -6.135 1.00 88.25 257 SER A CA 1
ATOM 2118 C C . SER A 1 257 ? 1.791 -13.255 -7.457 1.00 88.25 257 SER A C 1
ATOM 2120 O O . SER A 1 257 ? 2.903 -12.757 -7.609 1.00 88.25 257 SER A O 1
ATOM 2122 N N . VAL A 1 258 ? 1.106 -13.829 -8.452 1.00 91.62 258 VAL A N 1
ATOM 2123 C CA . VAL A 1 258 ? 1.664 -14.101 -9.788 1.00 91.62 258 VAL A CA 1
ATOM 2124 C C . VAL A 1 258 ? 2.102 -12.809 -10.488 1.00 91.62 258 VAL A C 1
ATOM 2126 O O . VAL A 1 258 ? 3.210 -12.709 -11.006 1.00 91.62 258 VAL A O 1
ATOM 2129 N N . ILE A 1 259 ? 1.269 -11.763 -10.452 1.00 93.00 259 ILE A N 1
ATOM 2130 C CA . ILE A 1 259 ? 1.630 -10.451 -11.012 1.00 93.00 259 ILE A CA 1
ATOM 2131 C C . ILE A 1 259 ? 2.838 -9.856 -10.270 1.00 93.00 259 ILE A C 1
ATOM 2133 O O . ILE A 1 259 ? 3.690 -9.216 -10.879 1.00 93.00 259 ILE A O 1
ATOM 2137 N N . GLY A 1 260 ? 2.925 -10.046 -8.949 1.00 92.12 260 GLY A N 1
ATOM 2138 C CA . GLY A 1 260 ? 4.063 -9.595 -8.150 1.00 92.12 260 GLY A CA 1
ATOM 2139 C C . GLY A 1 260 ? 5.378 -10.249 -8.579 1.00 92.12 260 GLY A C 1
ATOM 2140 O O . GLY A 1 260 ? 6.380 -9.549 -8.728 1.00 92.12 260 GLY A O 1
ATOM 2141 N N . GLU A 1 261 ? 5.361 -11.558 -8.822 1.00 93.81 261 GLU A N 1
ATOM 2142 C CA . GLU A 1 261 ? 6.496 -12.324 -9.355 1.00 93.81 261 GLU A CA 1
ATOM 2143 C C . GLU A 1 261 ? 6.876 -11.876 -10.771 1.00 93.81 261 GLU A C 1
ATOM 2145 O O . GLU A 1 261 ? 8.057 -11.662 -11.052 1.00 93.81 261 GLU A O 1
ATOM 2150 N N . ALA A 1 262 ? 5.889 -11.629 -11.637 1.00 96.25 262 ALA A N 1
ATOM 2151 C CA . ALA A 1 262 ? 6.117 -11.109 -12.983 1.00 96.25 262 ALA A CA 1
ATOM 2152 C C . ALA A 1 262 ? 6.773 -9.716 -12.973 1.00 96.25 262 ALA A C 1
ATOM 2154 O O . ALA A 1 262 ? 7.685 -9.459 -13.762 1.00 96.25 262 ALA A O 1
ATOM 2155 N N . ILE A 1 263 ? 6.359 -8.829 -12.056 1.00 96.62 263 ILE A N 1
ATOM 2156 C CA . ILE A 1 263 ? 6.996 -7.516 -11.856 1.00 96.62 263 ILE A CA 1
ATOM 2157 C C . ILE A 1 263 ? 8.446 -7.699 -11.407 1.00 96.62 263 ILE A C 1
ATOM 2159 O O . ILE A 1 263 ? 9.341 -7.082 -11.976 1.00 96.62 263 ILE A O 1
ATOM 2163 N N . HIS A 1 264 ? 8.694 -8.544 -10.402 1.00 95.75 264 HIS A N 1
ATOM 2164 C CA . HIS A 1 264 ? 10.052 -8.801 -9.921 1.00 95.75 264 HIS A CA 1
ATOM 2165 C C . HIS A 1 264 ? 10.952 -9.379 -11.019 1.00 95.75 264 HIS A C 1
ATOM 2167 O O . HIS A 1 264 ? 12.095 -8.944 -11.147 1.00 95.75 264 HIS A O 1
ATOM 2173 N N . SER A 1 265 ? 10.425 -10.285 -11.843 1.00 96.94 265 SER A N 1
ATOM 2174 C CA . SER A 1 265 ? 11.143 -10.863 -12.983 1.00 96.94 265 SER A CA 1
ATOM 2175 C C . SER A 1 265 ? 11.458 -9.814 -14.052 1.00 96.94 265 SER A C 1
ATOM 2177 O O . SER A 1 265 ? 12.586 -9.768 -14.533 1.00 96.94 265 SER A O 1
ATOM 2179 N N . ASN A 1 266 ? 10.513 -8.920 -14.373 1.00 97.62 266 ASN A N 1
ATOM 2180 C CA . ASN A 1 266 ? 10.741 -7.802 -15.300 1.00 97.62 266 ASN A CA 1
ATOM 2181 C C . ASN A 1 266 ? 11.822 -6.842 -14.790 1.00 97.62 266 ASN A C 1
ATOM 2183 O O . ASN A 1 266 ? 12.741 -6.507 -15.528 1.00 97.62 266 ASN A O 1
ATOM 2187 N N . LEU A 1 267 ? 11.740 -6.423 -13.523 1.00 98.00 267 LEU A N 1
ATOM 2188 C CA . LEU A 1 267 ? 12.721 -5.512 -12.925 1.00 98.00 267 LEU A CA 1
ATOM 2189 C C . LEU A 1 267 ? 14.120 -6.135 -12.874 1.00 98.00 267 LEU A C 1
ATOM 2191 O O . LEU A 1 267 ? 15.103 -5.458 -13.164 1.00 98.00 267 LEU A O 1
ATOM 2195 N N . ASN A 1 268 ? 14.206 -7.430 -12.558 1.00 97.56 268 ASN A N 1
ATOM 2196 C CA . ASN A 1 268 ? 15.471 -8.156 -12.563 1.00 97.56 268 ASN A CA 1
ATOM 2197 C C . ASN A 1 268 ? 16.058 -8.272 -13.976 1.00 97.56 268 ASN A C 1
ATOM 2199 O O . ASN A 1 268 ? 17.243 -8.016 -14.165 1.00 97.56 268 ASN A O 1
ATOM 2203 N N . ASN A 1 269 ? 15.226 -8.597 -14.974 1.00 97.94 269 ASN A N 1
ATOM 2204 C CA . ASN A 1 269 ? 15.646 -8.637 -16.376 1.00 97.94 269 ASN A CA 1
ATOM 2205 C C . ASN A 1 269 ? 16.154 -7.269 -16.843 1.00 97.94 269 ASN A C 1
ATOM 2207 O O . ASN A 1 269 ? 17.241 -7.196 -17.403 1.00 97.94 269 ASN A O 1
ATOM 2211 N N . ALA A 1 270 ? 15.429 -6.187 -16.549 1.00 98.12 270 ALA A N 1
ATOM 2212 C CA . ALA A 1 270 ? 15.860 -4.835 -16.897 1.00 98.12 270 ALA A CA 1
ATOM 2213 C C . ALA A 1 270 ? 17.227 -4.504 -16.276 1.00 98.12 270 ALA A C 1
ATOM 2215 O O . ALA A 1 270 ? 18.138 -4.080 -16.983 1.00 98.12 270 ALA A O 1
ATOM 2216 N N . TYR A 1 271 ? 17.387 -4.764 -14.974 1.00 98.00 271 TYR A N 1
ATOM 2217 C CA . TYR A 1 271 ? 18.645 -4.550 -14.261 1.00 98.00 271 TYR A CA 1
ATOM 2218 C C . TYR A 1 271 ? 19.804 -5.356 -14.866 1.00 98.00 271 TYR A C 1
ATOM 2220 O O . TYR A 1 271 ? 20.812 -4.769 -15.246 1.00 98.00 271 TYR A O 1
ATOM 2228 N N . SER A 1 272 ? 19.638 -6.678 -15.008 1.00 97.75 272 SER A N 1
ATOM 2229 C CA .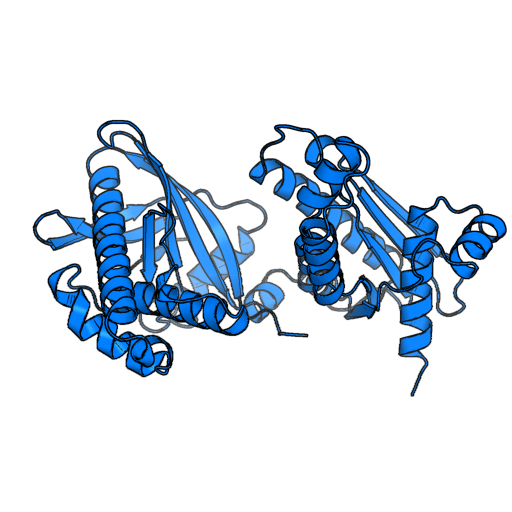 SER A 1 272 ? 20.674 -7.596 -15.524 1.00 97.75 272 SER A CA 1
ATOM 2230 C C . SER A 1 272 ? 21.153 -7.267 -16.942 1.00 97.75 272 SER A C 1
ATOM 2232 O O . SER A 1 272 ? 22.297 -7.554 -17.269 1.00 97.75 272 SER A O 1
ATOM 2234 N N . HIS A 1 273 ? 20.325 -6.598 -17.750 1.00 98.00 273 HIS A N 1
ATOM 2235 C CA . HIS A 1 273 ? 20.674 -6.154 -19.105 1.00 98.00 273 HIS A CA 1
ATOM 2236 C C . HIS A 1 273 ? 21.094 -4.674 -19.149 1.00 98.00 273 HIS A C 1
ATOM 2238 O O . HIS A 1 273 ? 20.943 -3.986 -20.161 1.00 98.00 273 HIS A O 1
ATOM 2244 N N . GLY A 1 274 ? 21.625 -4.163 -18.034 1.00 97.25 274 GLY A N 1
ATOM 2245 C CA . GLY A 1 274 ? 22.312 -2.876 -17.973 1.00 97.25 274 GLY A CA 1
ATOM 2246 C C . GLY A 1 274 ? 21.398 -1.655 -17.921 1.00 97.25 274 GLY A C 1
ATOM 2247 O O . GLY A 1 274 ? 21.875 -0.548 -18.173 1.00 97.25 274 GLY A O 1
ATOM 2248 N N . ALA A 1 275 ? 20.100 -1.808 -17.634 1.00 98.00 275 ALA A N 1
ATOM 2249 C CA . ALA A 1 275 ? 19.214 -0.651 -17.547 1.00 98.00 275 ALA A CA 1
ATOM 2250 C C . ALA A 1 275 ? 19.541 0.215 -16.319 1.00 98.00 275 ALA A C 1
ATOM 2252 O O . ALA A 1 275 ? 19.698 -0.300 -15.212 1.00 98.00 275 ALA A O 1
ATOM 2253 N N . SER A 1 276 ? 19.585 1.536 -16.507 1.00 97.38 276 SER A N 1
ATOM 2254 C CA . SER A 1 276 ? 19.541 2.524 -15.417 1.00 97.38 276 SER A CA 1
ATOM 2255 C C . SER A 1 276 ? 18.174 3.163 -15.258 1.00 97.38 276 SER A C 1
ATOM 2257 O O . SER A 1 276 ? 17.800 3.567 -14.157 1.00 97.38 276 SER A O 1
ATOM 2259 N N . VAL A 1 277 ? 17.417 3.232 -16.350 1.00 97.38 277 VAL A N 1
ATOM 2260 C CA . VAL A 1 277 ? 16.083 3.815 -16.387 1.00 97.38 277 VAL A CA 1
ATOM 2261 C C . VAL A 1 277 ? 15.079 2.751 -16.792 1.00 97.38 277 VAL A C 1
ATOM 2263 O O . VAL A 1 277 ? 15.319 1.984 -17.721 1.00 97.38 277 VAL A O 1
ATOM 2266 N N . ILE A 1 278 ? 13.926 2.744 -16.131 1.00 97.81 278 ILE A N 1
ATOM 2267 C CA . ILE A 1 278 ? 12.747 2.002 -16.558 1.00 97.81 278 ILE A CA 1
ATOM 2268 C C . ILE A 1 278 ? 11.588 2.957 -16.835 1.00 97.81 278 ILE A C 1
ATOM 2270 O O . ILE A 1 278 ? 11.203 3.785 -16.005 1.00 97.81 278 ILE A O 1
ATOM 2274 N N . ALA A 1 279 ? 11.039 2.836 -18.033 1.00 97.06 279 ALA A N 1
ATOM 2275 C CA . ALA A 1 279 ? 9.959 3.641 -18.549 1.00 97.06 279 ALA A CA 1
ATOM 2276 C C . ALA A 1 279 ? 8.652 2.853 -18.542 1.00 97.06 279 ALA A C 1
ATOM 2278 O O . ALA A 1 279 ? 8.590 1.706 -18.986 1.00 97.06 279 ALA A O 1
ATOM 2279 N N . VAL A 1 280 ? 7.599 3.492 -18.046 1.00 95.44 280 VAL A N 1
ATOM 2280 C CA . VAL A 1 280 ? 6.236 2.956 -18.028 1.00 95.44 280 VAL A CA 1
ATOM 2281 C C . VAL A 1 280 ? 5.249 4.028 -18.465 1.00 95.44 280 VAL A C 1
ATOM 2283 O O . VAL A 1 280 ? 5.516 5.227 -18.349 1.00 95.44 280 VAL A O 1
ATOM 2286 N N . GLU A 1 281 ? 4.075 3.620 -18.929 1.00 91.56 281 GLU A N 1
ATOM 2287 C CA . GLU A 1 281 ? 2.981 4.558 -19.179 1.00 91.56 281 GLU A CA 1
ATOM 2288 C C . GLU A 1 281 ? 2.525 5.249 -17.885 1.00 91.56 281 GLU A C 1
ATOM 2290 O O . GLU A 1 281 ? 2.600 4.693 -16.791 1.00 91.56 281 GLU A O 1
ATOM 2295 N N . ASN A 1 282 ? 2.053 6.491 -17.982 1.00 88.62 282 ASN A N 1
ATOM 2296 C CA . ASN A 1 282 ? 1.628 7.249 -16.810 1.00 88.62 282 ASN A CA 1
ATOM 2297 C C . ASN A 1 282 ? 0.349 6.646 -16.181 1.00 88.62 282 ASN A C 1
ATOM 2299 O O . ASN A 1 282 ? -0.722 6.715 -16.798 1.00 88.62 282 ASN A O 1
ATOM 2303 N N . PRO A 1 283 ? 0.396 6.147 -14.926 1.00 86.25 283 PRO A N 1
ATOM 2304 C CA . PRO A 1 283 ? -0.735 5.456 -14.304 1.00 86.25 283 PRO A CA 1
ATOM 2305 C C . PRO A 1 283 ? -1.957 6.358 -14.095 1.00 86.25 283 PRO A C 1
ATOM 2307 O O . PRO A 1 283 ? -3.077 5.853 -14.073 1.00 86.25 283 PRO A O 1
ATOM 2310 N N . LYS A 1 284 ? -1.778 7.684 -13.977 1.00 83.38 284 LYS A N 1
ATOM 2311 C CA . LYS A 1 284 ? -2.902 8.628 -13.864 1.00 83.38 284 LYS A CA 1
ATOM 2312 C C . LYS A 1 284 ? -3.689 8.722 -15.167 1.00 83.38 284 LYS A C 1
ATOM 2314 O O . LYS A 1 284 ? -4.914 8.671 -15.137 1.00 83.38 284 LYS A O 1
ATOM 2319 N N . ILE A 1 285 ? -2.981 8.838 -16.293 1.00 82.19 285 ILE A N 1
ATOM 2320 C CA . ILE A 1 285 ? -3.600 8.918 -17.622 1.00 82.19 285 ILE A CA 1
ATOM 2321 C C . ILE A 1 285 ? -4.294 7.591 -17.921 1.00 82.19 285 ILE A C 1
ATOM 2323 O O . ILE A 1 285 ? -5.464 7.577 -18.281 1.00 82.19 285 ILE A O 1
ATOM 2327 N N . ILE A 1 286 ? -3.614 6.473 -17.667 1.00 79.75 286 ILE A N 1
ATOM 2328 C CA . ILE A 1 286 ? -4.184 5.135 -17.841 1.00 79.75 286 ILE A CA 1
ATOM 2329 C C . ILE A 1 286 ? -5.405 4.905 -16.939 1.00 79.75 286 ILE A C 1
ATOM 2331 O O . ILE A 1 286 ? -6.409 4.349 -17.381 1.00 79.75 286 ILE A O 1
ATOM 2335 N N . GLY A 1 287 ? -5.363 5.363 -15.685 1.00 76.50 287 GLY A N 1
ATOM 2336 C CA . GLY A 1 287 ? -6.502 5.299 -14.770 1.00 76.50 287 GLY A CA 1
ATOM 2337 C C . GLY A 1 287 ? -7.709 6.100 -15.267 1.00 76.50 287 GLY A C 1
ATOM 2338 O O . GLY A 1 287 ? -8.832 5.597 -15.218 1.00 76.50 287 GLY A O 1
ATOM 2339 N N . TYR A 1 288 ? -7.476 7.307 -15.790 1.00 78.44 288 TYR A N 1
ATOM 2340 C CA . TYR A 1 288 ? -8.515 8.141 -16.397 1.00 78.44 288 TYR A CA 1
ATOM 2341 C C . TYR A 1 288 ? -9.099 7.503 -17.664 1.00 78.44 288 TYR A C 1
ATOM 2343 O O . TYR A 1 288 ? -10.316 7.400 -17.785 1.00 78.44 288 TYR A O 1
ATOM 2351 N N . LEU A 1 289 ? -8.249 7.004 -18.569 1.00 74.19 289 LEU A N 1
ATOM 2352 C CA . LEU A 1 289 ? -8.680 6.312 -19.787 1.00 74.19 289 LEU A CA 1
ATOM 2353 C C . LEU A 1 289 ? -9.538 5.089 -19.461 1.00 74.19 289 LEU A C 1
ATOM 2355 O O . LEU A 1 289 ? -10.597 4.915 -20.052 1.00 74.19 289 LEU A O 1
ATOM 2359 N N . ARG A 1 290 ? -9.148 4.294 -18.457 1.00 73.19 290 ARG A N 1
ATOM 2360 C CA . ARG A 1 290 ? -9.958 3.169 -17.973 1.00 73.19 290 ARG A CA 1
ATOM 2361 C C . ARG A 1 290 ? -11.335 3.621 -17.490 1.00 73.19 290 ARG A C 1
ATOM 2363 O O . ARG A 1 290 ? -12.329 2.996 -17.843 1.00 73.19 290 ARG A O 1
ATOM 2370 N N . TYR A 1 291 ? -11.399 4.678 -16.680 1.00 73.38 291 TYR A N 1
ATOM 2371 C CA . TYR A 1 291 ? -12.674 5.230 -16.219 1.00 73.38 291 TYR A CA 1
ATOM 2372 C C . TYR A 1 291 ? -13.544 5.690 -17.395 1.00 73.38 291 TYR A C 1
ATOM 2374 O O . TYR A 1 291 ? -14.720 5.342 -17.461 1.00 73.38 291 TYR A O 1
ATOM 2382 N N . TYR A 1 292 ? -12.951 6.400 -18.354 1.00 71.25 292 TYR A N 1
ATOM 2383 C CA . TYR A 1 292 ? -13.630 6.870 -19.557 1.00 71.25 292 TYR A CA 1
ATOM 2384 C C . TYR A 1 292 ? -14.152 5.713 -20.425 1.00 71.25 292 TYR A C 1
ATOM 2386 O O . TYR A 1 292 ? -15.303 5.741 -20.848 1.00 71.25 292 TYR A O 1
ATOM 2394 N N . TRP A 1 293 ? -13.363 4.650 -20.626 1.00 70.69 293 TRP A N 1
ATOM 2395 C CA . TRP A 1 293 ? -13.789 3.453 -21.364 1.00 70.69 293 TRP A CA 1
ATOM 2396 C C . TRP A 1 293 ? -14.967 2.734 -20.703 1.00 70.69 293 TRP A C 1
ATOM 2398 O O . TRP A 1 293 ? -15.853 2.256 -21.405 1.00 70.69 293 TRP A O 1
ATOM 2408 N N . ILE A 1 294 ? -14.994 2.682 -19.367 1.00 67.19 294 ILE A N 1
ATOM 2409 C CA . ILE A 1 294 ? -16.119 2.121 -18.608 1.00 67.19 294 ILE A CA 1
ATOM 2410 C C . ILE A 1 294 ? -17.355 3.022 -18.748 1.00 67.19 294 ILE A C 1
ATOM 2412 O O . ILE A 1 294 ? -18.441 2.517 -19.022 1.00 67.19 294 ILE A O 1
ATOM 2416 N N . LYS A 1 295 ? -17.197 4.345 -18.589 1.00 65.94 295 LYS A N 1
ATOM 2417 C CA . LYS A 1 295 ? -18.301 5.319 -18.631 1.00 65.94 295 LYS A CA 1
ATOM 2418 C C . LYS A 1 295 ? -18.955 5.411 -20.010 1.00 65.94 295 LYS A C 1
ATOM 2420 O O . LYS A 1 295 ? -20.175 5.447 -20.097 1.00 65.94 295 LYS A O 1
ATOM 2425 N N . ASN A 1 296 ? -18.157 5.436 -21.073 1.00 63.16 296 ASN A N 1
ATOM 2426 C CA . ASN A 1 296 ? -18.661 5.608 -22.434 1.00 63.16 296 ASN A CA 1
ATOM 2427 C C . ASN A 1 296 ? -19.334 4.361 -23.007 1.00 63.16 296 ASN A C 1
ATOM 2429 O O . ASN A 1 296 ? -19.832 4.417 -24.125 1.00 63.16 296 ASN A O 1
ATOM 2433 N N . GLY A 1 297 ? -19.331 3.236 -22.285 1.00 51.41 297 GLY A N 1
ATOM 2434 C CA . GLY A 1 297 ? -20.154 2.086 -22.643 1.00 51.41 297 GLY A CA 1
ATOM 2435 C C . GLY A 1 297 ? -19.895 1.534 -24.044 1.00 51.41 297 GLY A C 1
ATOM 2436 O O . GLY A 1 297 ? -20.797 0.914 -24.598 1.00 51.41 297 GLY A O 1
ATOM 2437 N N . ASN A 1 298 ? -18.695 1.729 -24.613 1.00 50.44 298 ASN A N 1
ATOM 2438 C CA . ASN A 1 298 ? -18.303 1.128 -25.889 1.00 50.44 298 ASN A CA 1
ATOM 2439 C C . ASN A 1 298 ? -18.148 -0.382 -25.675 1.00 50.44 298 ASN A C 1
ATOM 2441 O O . ASN A 1 298 ? -17.047 -0.912 -25.499 1.00 50.44 298 ASN A O 1
ATOM 2445 N N . ARG A 1 299 ? -19.300 -1.055 -25.619 1.00 46.97 299 ARG A N 1
ATOM 2446 C CA . ARG A 1 299 ? -19.466 -2.491 -25.493 1.00 46.97 299 ARG A CA 1
ATOM 2447 C C . ARG A 1 299 ? -18.975 -3.094 -26.799 1.00 46.97 299 ARG A C 1
ATOM 2449 O O . ARG A 1 299 ? -19.744 -3.346 -27.717 1.00 46.97 299 ARG A O 1
ATOM 2456 N N . LYS A 1 300 ? -17.664 -3.320 -26.879 1.00 62.16 300 LYS A N 1
ATOM 2457 C CA . LYS A 1 300 ? -17.123 -4.317 -27.805 1.00 62.16 300 LYS A CA 1
ATOM 2458 C C . LYS A 1 300 ? -17.565 -5.703 -27.296 1.00 62.16 300 LYS A C 1
ATOM 2460 O O . LYS A 1 300 ? -18.536 -5.827 -26.549 1.00 62.16 300 LYS A O 1
ATOM 2465 N N . SER A 1 301 ? -16.850 -6.765 -27.640 1.00 60.88 301 SER A N 1
ATOM 2466 C CA . SER A 1 301 ? -17.182 -8.100 -27.135 1.00 60.88 301 SER A CA 1
ATOM 2467 C C . SER A 1 301 ? -17.160 -8.189 -25.598 1.00 60.88 301 SER A C 1
ATOM 2469 O O . SER A 1 301 ? -16.428 -7.464 -24.915 1.00 60.88 301 SER A O 1
ATOM 2471 N N . GLU A 1 302 ? -17.920 -9.138 -25.047 1.00 61.50 302 GLU A N 1
ATOM 2472 C CA . GLU A 1 302 ? -17.947 -9.464 -23.612 1.00 61.50 302 GLU A CA 1
ATOM 2473 C C . GLU A 1 302 ? -16.531 -9.679 -23.035 1.00 61.50 302 GLU A C 1
ATOM 2475 O O . GLU A 1 302 ? -16.203 -9.216 -21.941 1.00 61.50 302 GLU A O 1
ATOM 2480 N N . ASN A 1 303 ? -15.644 -10.290 -23.826 1.00 63.19 303 ASN A N 1
ATOM 2481 C CA . ASN A 1 303 ? -14.236 -10.488 -23.490 1.00 63.19 303 ASN A CA 1
ATOM 2482 C C . ASN A 1 303 ? -13.435 -9.186 -23.404 1.00 63.19 303 ASN A C 1
ATOM 2484 O O . ASN A 1 303 ? -12.594 -9.043 -22.515 1.00 63.19 303 ASN A O 1
ATOM 2488 N N . TYR A 1 304 ? -13.674 -8.230 -24.302 1.00 61.50 304 TYR A N 1
ATOM 2489 C CA . TYR A 1 304 ? -13.004 -6.932 -24.256 1.00 61.50 304 TYR A CA 1
ATOM 2490 C C . TYR A 1 304 ? -13.423 -6.144 -23.014 1.00 61.50 304 TYR A C 1
ATOM 2492 O O . TYR A 1 304 ? -12.566 -5.652 -22.277 1.00 61.50 304 TYR A O 1
ATOM 2500 N N . ASN A 1 305 ? -14.728 -6.096 -22.738 1.00 64.94 305 ASN A N 1
ATOM 2501 C CA . ASN A 1 305 ? -15.264 -5.399 -21.570 1.00 64.94 305 ASN A CA 1
ATOM 2502 C C . ASN A 1 305 ? -14.694 -6.000 -20.283 1.00 64.94 305 ASN A C 1
ATOM 2504 O O . ASN A 1 305 ? -14.161 -5.273 -19.447 1.00 64.94 305 ASN A O 1
ATOM 2508 N N . TYR A 1 306 ? -14.685 -7.332 -20.184 1.00 66.81 306 TYR A N 1
ATOM 2509 C CA . TYR A 1 306 ? -14.074 -8.039 -19.065 1.00 66.81 306 TYR A CA 1
ATOM 2510 C C . TYR A 1 306 ? -12.590 -7.672 -18.886 1.00 66.81 306 TYR A C 1
ATOM 2512 O O . TYR A 1 306 ? -12.189 -7.302 -17.781 1.00 66.81 306 TYR A O 1
ATOM 2520 N N . LYS A 1 307 ? -11.784 -7.673 -19.962 1.00 67.44 307 LYS A N 1
ATOM 2521 C CA . LYS A 1 307 ? -10.362 -7.274 -19.923 1.00 67.44 307 LYS A CA 1
ATOM 2522 C C . LYS A 1 307 ? -10.161 -5.837 -19.432 1.00 67.44 307 LYS A C 1
ATOM 2524 O O . LYS A 1 307 ? -9.286 -5.608 -18.599 1.00 67.44 307 LYS A O 1
ATOM 2529 N N . VAL A 1 308 ? -10.975 -4.879 -19.879 1.00 67.31 308 VAL A N 1
ATOM 2530 C CA . VAL A 1 308 ? -10.919 -3.483 -19.400 1.00 67.31 308 VAL A CA 1
ATOM 2531 C C . VAL A 1 308 ? -11.257 -3.398 -17.908 1.00 67.31 308 VAL A C 1
ATOM 2533 O O . VAL A 1 308 ? -10.583 -2.694 -17.146 1.00 67.31 308 VAL A O 1
ATOM 2536 N N . THR A 1 309 ? -12.255 -4.158 -17.454 1.00 64.44 309 THR A N 1
ATOM 2537 C CA . THR A 1 309 ? -12.642 -4.209 -16.040 1.00 64.44 309 THR A CA 1
ATOM 2538 C C . THR A 1 309 ? -11.515 -4.759 -15.167 1.00 64.44 309 THR A C 1
ATOM 2540 O O . THR A 1 309 ? -11.229 -4.178 -14.113 1.00 64.44 309 THR A O 1
ATOM 2543 N N . ILE A 1 310 ? -10.841 -5.830 -15.604 1.00 70.69 310 ILE A N 1
ATOM 2544 C CA . ILE A 1 310 ? -9.755 -6.473 -14.848 1.00 70.69 310 ILE A CA 1
ATOM 2545 C C . ILE A 1 310 ? -8.379 -5.834 -15.060 1.00 70.69 310 ILE A C 1
ATOM 2547 O O . ILE A 1 310 ? -7.436 -6.210 -14.358 1.00 70.69 310 ILE A O 1
ATOM 2551 N N . PHE A 1 311 ? -8.233 -4.880 -15.987 1.00 74.38 311 PHE A N 1
ATOM 2552 C CA . PHE A 1 311 ? -6.992 -4.131 -16.149 1.00 74.38 311 PHE A CA 1
ATOM 2553 C C . PHE A 1 311 ? -6.694 -3.337 -14.873 1.00 74.38 311 PHE A C 1
ATOM 2555 O O . PHE A 1 311 ? -7.537 -2.625 -14.320 1.00 74.38 311 PHE A O 1
ATOM 2562 N N . ARG A 1 312 ? -5.462 -3.472 -14.386 1.00 74.38 312 ARG A N 1
ATOM 2563 C CA . ARG A 1 312 ? -5.031 -2.953 -13.089 1.00 74.38 312 ARG A CA 1
ATOM 2564 C C . ARG A 1 312 ? -3.953 -1.898 -13.319 1.00 74.38 312 ARG A C 1
ATOM 2566 O O . ARG A 1 312 ? -2.776 -2.236 -13.352 1.00 74.38 312 ARG A O 1
ATOM 2573 N N . SER A 1 313 ? -4.329 -0.617 -13.368 1.00 81.12 313 SER A N 1
ATOM 2574 C CA . SER A 1 313 ? -3.362 0.504 -13.376 1.00 81.12 313 SER A CA 1
ATOM 2575 C C . SER A 1 313 ? -2.387 0.438 -12.190 1.00 81.12 313 SER A C 1
ATOM 2577 O O . SER A 1 313 ? -1.226 0.817 -12.300 1.00 81.12 313 SER A O 1
ATOM 2579 N N . SER A 1 314 ? -2.816 -0.169 -11.082 1.00 84.25 314 SER A N 1
ATOM 2580 C CA . SER A 1 314 ? -1.979 -0.485 -9.923 1.00 84.25 314 SER A CA 1
ATOM 2581 C C . SER A 1 314 ? -0.776 -1.401 -10.221 1.00 84.25 314 SER A C 1
ATOM 2583 O O . SER A 1 314 ? 0.122 -1.495 -9.392 1.00 84.25 314 SER A O 1
ATOM 2585 N N . ILE A 1 315 ? -0.738 -2.110 -11.359 1.00 90.44 315 ILE A N 1
ATOM 2586 C CA . ILE A 1 315 ? 0.447 -2.873 -11.797 1.00 90.44 315 ILE A CA 1
ATOM 2587 C C . ILE A 1 315 ? 1.570 -1.907 -12.172 1.00 90.44 315 ILE A C 1
ATOM 2589 O O . ILE A 1 315 ? 2.682 -2.057 -11.672 1.00 90.44 315 ILE A O 1
ATOM 2593 N N . ILE A 1 316 ? 1.254 -0.880 -12.968 1.00 91.88 316 ILE A N 1
ATOM 2594 C CA . ILE A 1 316 ? 2.182 0.198 -13.331 1.00 91.88 316 ILE A CA 1
ATOM 2595 C C . ILE A 1 316 ? 2.694 0.876 -12.062 1.00 91.88 316 ILE A C 1
ATOM 2597 O O . ILE A 1 316 ? 3.899 0.997 -11.871 1.00 91.88 316 ILE A O 1
ATOM 2601 N N . GLU A 1 317 ? 1.793 1.240 -11.145 1.00 90.81 317 GLU A N 1
ATOM 2602 C CA . GLU A 1 317 ? 2.188 1.818 -9.857 1.00 90.81 317 GLU A CA 1
ATOM 2603 C C . GLU A 1 317 ? 3.165 0.900 -9.112 1.00 90.81 317 GLU A C 1
ATOM 2605 O O . GLU A 1 317 ? 4.192 1.373 -8.634 1.00 90.81 317 GLU A O 1
ATOM 2610 N N . ARG A 1 318 ? 2.910 -0.417 -9.070 1.00 91.81 318 ARG A N 1
ATOM 2611 C CA . ARG A 1 318 ? 3.824 -1.395 -8.457 1.00 91.81 318 ARG A CA 1
ATOM 2612 C C . ARG A 1 318 ? 5.186 -1.498 -9.111 1.00 91.81 318 ARG A C 1
ATOM 2614 O O . ARG A 1 318 ? 6.155 -1.685 -8.381 1.00 91.81 318 ARG A O 1
ATOM 2621 N N . ILE A 1 319 ? 5.275 -1.362 -10.428 1.00 95.25 319 ILE A N 1
ATOM 2622 C CA . ILE A 1 319 ? 6.565 -1.275 -11.118 1.00 95.25 319 ILE A CA 1
ATOM 2623 C C . ILE A 1 319 ? 7.292 -0.011 -10.651 1.00 95.25 319 ILE A C 1
ATOM 2625 O O . ILE A 1 319 ? 8.428 -0.100 -10.193 1.00 95.25 319 ILE A O 1
ATOM 2629 N N . ILE A 1 320 ? 6.604 1.135 -10.652 1.00 94.25 320 ILE A N 1
ATOM 2630 C CA . ILE A 1 320 ? 7.159 2.436 -10.259 1.00 94.25 320 ILE A CA 1
ATOM 2631 C C . ILE A 1 320 ? 7.762 2.406 -8.844 1.00 94.25 320 ILE A C 1
ATOM 2633 O O . ILE A 1 320 ? 8.879 2.875 -8.652 1.00 94.25 320 ILE A O 1
ATOM 2637 N N . TRP A 1 321 ? 7.069 1.863 -7.837 1.00 91.69 321 TRP A N 1
ATOM 2638 C CA . TRP A 1 321 ? 7.600 1.870 -6.460 1.00 91.69 321 TRP A CA 1
ATOM 2639 C C . TRP A 1 321 ? 8.519 0.688 -6.121 1.00 91.69 321 TRP A C 1
ATOM 2641 O O . TRP A 1 321 ? 9.153 0.683 -5.069 1.00 91.69 321 TRP A O 1
ATOM 2651 N N . LYS A 1 322 ? 8.619 -0.330 -6.982 1.00 94.94 322 LYS A N 1
ATOM 2652 C CA . LYS A 1 322 ? 9.583 -1.430 -6.798 1.00 94.94 322 LYS A CA 1
ATOM 2653 C C . LYS A 1 322 ? 10.863 -1.239 -7.600 1.00 94.94 322 LYS A C 1
ATOM 2655 O O . LYS A 1 322 ? 11.888 -1.766 -7.184 1.00 94.94 322 LYS A O 1
ATOM 2660 N N . ALA A 1 323 ? 10.833 -0.493 -8.698 1.00 96.50 323 ALA A N 1
ATOM 2661 C CA . ALA A 1 323 ? 12.003 -0.218 -9.527 1.00 96.50 323 ALA A CA 1
ATOM 2662 C C . ALA A 1 323 ? 13.206 0.352 -8.744 1.00 96.50 323 ALA A C 1
ATOM 2664 O O . ALA A 1 323 ? 14.306 -0.173 -8.929 1.00 96.50 323 ALA A O 1
ATOM 2665 N N . PRO A 1 324 ? 13.037 1.283 -7.779 1.00 96.06 324 PRO A N 1
ATOM 2666 C CA . PRO A 1 324 ? 14.161 1.771 -6.976 1.00 96.06 324 PRO A CA 1
ATOM 2667 C C . PRO A 1 324 ? 14.841 0.700 -6.112 1.00 96.06 324 PRO A C 1
ATOM 2669 O O . PRO A 1 324 ? 16.009 0.852 -5.767 1.00 96.06 324 PRO A O 1
ATOM 2672 N N . LEU A 1 325 ? 14.160 -0.411 -5.793 1.00 96.19 325 LEU A N 1
ATOM 2673 C CA . LEU A 1 325 ? 14.793 -1.545 -5.103 1.00 96.19 325 LEU A CA 1
ATOM 2674 C C . LEU A 1 325 ? 15.903 -2.174 -5.952 1.00 96.19 325 LEU A C 1
ATOM 2676 O O . LEU A 1 325 ? 16.803 -2.802 -5.405 1.00 96.19 325 LEU A O 1
ATOM 2680 N N . TYR A 1 326 ? 15.818 -2.018 -7.272 1.00 97.25 326 TYR A N 1
ATOM 2681 C CA . TYR A 1 326 ? 16.767 -2.533 -8.250 1.00 97.25 326 TYR A CA 1
ATOM 2682 C C . TYR A 1 326 ? 17.761 -1.459 -8.722 1.00 97.25 326 TYR A C 1
ATOM 2684 O O . TYR A 1 326 ? 18.442 -1.661 -9.719 1.00 97.25 326 TYR A O 1
ATOM 2692 N N . GLY A 1 327 ? 17.820 -0.299 -8.058 1.00 95.19 327 GLY A N 1
ATOM 2693 C CA . GLY A 1 327 ? 18.662 0.819 -8.493 1.00 95.19 327 GLY A CA 1
ATOM 2694 C C . GLY A 1 327 ? 18.185 1.494 -9.787 1.00 95.19 327 GLY A C 1
ATOM 2695 O O . GLY A 1 327 ? 18.930 2.276 -10.368 1.00 95.19 327 GLY A O 1
ATOM 2696 N N . LEU A 1 328 ? 16.960 1.203 -10.243 1.00 97.12 328 LEU A N 1
ATOM 2697 C CA . LEU A 1 328 ? 16.402 1.744 -11.481 1.00 97.12 328 LEU A CA 1
ATOM 2698 C C . LEU A 1 328 ? 15.672 3.064 -11.216 1.00 97.12 328 LEU A C 1
ATOM 2700 O O . LEU A 1 328 ? 14.767 3.133 -10.376 1.00 97.12 328 LEU A O 1
ATOM 2704 N N . GLN A 1 329 ? 16.016 4.098 -11.981 1.00 95.75 329 GLN A N 1
ATOM 2705 C CA . GLN A 1 329 ? 15.252 5.338 -12.040 1.00 95.75 329 GLN A CA 1
ATOM 2706 C C . GLN A 1 329 ? 13.981 5.122 -12.860 1.00 95.75 329 GLN A C 1
ATOM 2708 O O . GLN A 1 329 ? 13.985 4.447 -13.885 1.00 95.75 329 GLN A O 1
ATOM 2713 N N . VAL A 1 330 ? 12.878 5.724 -12.425 1.00 95.12 330 VAL A N 1
ATOM 2714 C CA . VAL A 1 330 ? 11.588 5.566 -13.094 1.00 95.12 330 VAL A CA 1
ATOM 2715 C C . VAL A 1 330 ? 11.238 6.804 -13.898 1.00 95.12 330 VAL A C 1
ATOM 2717 O O . VAL A 1 330 ? 11.251 7.914 -13.367 1.00 95.12 330 VAL A O 1
ATOM 2720 N N . VAL A 1 331 ? 10.839 6.593 -15.150 1.00 94.75 331 VAL A N 1
ATOM 2721 C CA . VAL A 1 331 ? 10.273 7.628 -16.019 1.00 94.75 331 VAL A CA 1
ATOM 2722 C C . VAL A 1 331 ? 8.856 7.230 -16.418 1.00 94.75 331 VAL A C 1
ATOM 2724 O O . VAL A 1 331 ? 8.597 6.103 -16.831 1.00 94.75 331 VAL A O 1
ATOM 2727 N N . THR A 1 332 ? 7.914 8.163 -16.302 1.00 92.75 332 THR A N 1
ATOM 2728 C CA . THR A 1 332 ? 6.549 7.967 -16.805 1.00 92.75 332 THR A CA 1
ATOM 2729 C C . THR A 1 332 ? 6.373 8.680 -18.135 1.00 92.75 332 THR A C 1
ATOM 2731 O O . THR A 1 332 ? 6.674 9.870 -18.224 1.00 92.75 332 THR A O 1
ATOM 2734 N N . ILE A 1 333 ? 5.827 7.995 -19.135 1.00 91.19 333 ILE A N 1
ATOM 2735 C CA . ILE A 1 333 ? 5.572 8.551 -20.471 1.00 91.19 333 ILE A CA 1
ATOM 2736 C C . ILE A 1 333 ? 4.068 8.680 -20.748 1.00 91.19 333 ILE A C 1
ATOM 2738 O O . ILE A 1 333 ? 3.238 8.005 -20.132 1.00 91.19 333 ILE A O 1
ATOM 2742 N N . ASN A 1 334 ? 3.696 9.573 -21.667 1.00 85.56 334 ASN A N 1
ATOM 2743 C CA . ASN A 1 334 ? 2.309 9.715 -22.108 1.00 85.56 334 ASN A CA 1
ATOM 2744 C C . ASN A 1 334 ? 1.936 8.546 -23.046 1.00 85.56 334 ASN A C 1
ATOM 2746 O O . ASN A 1 334 ? 2.619 8.375 -24.059 1.00 85.56 334 ASN A O 1
ATOM 2750 N N . PRO A 1 335 ? 0.867 7.777 -22.759 1.00 79.06 335 PRO A N 1
ATOM 2751 C CA . PRO A 1 335 ? 0.459 6.637 -23.586 1.00 79.06 335 PRO A CA 1
ATOM 2752 C C . PRO A 1 335 ? -0.003 7.017 -25.006 1.00 79.06 335 PRO A C 1
ATOM 2754 O O . PRO A 1 335 ? -0.111 6.163 -25.876 1.00 79.06 335 PRO A O 1
ATOM 2757 N N . ARG A 1 336 ? -0.283 8.294 -25.307 1.00 76.69 336 ARG A N 1
ATOM 2758 C CA . ARG A 1 336 ? -0.764 8.695 -26.642 1.00 76.69 336 ARG A CA 1
ATOM 2759 C C . ARG A 1 336 ? 0.237 8.313 -27.741 1.00 76.69 336 ARG A C 1
ATOM 2761 O O . ARG A 1 336 ? 1.331 8.869 -27.783 1.00 76.69 336 ARG A O 1
ATOM 2768 N N . GLY A 1 337 ? -0.136 7.407 -28.646 1.00 66.00 337 GLY A N 1
ATOM 2769 C CA . GLY A 1 337 ? 0.696 6.954 -29.771 1.00 66.00 337 GLY A CA 1
ATOM 2770 C C . GLY A 1 337 ? 1.754 5.894 -29.427 1.00 66.00 337 GLY A C 1
ATOM 2771 O O . GLY A 1 337 ? 2.681 5.706 -30.208 1.00 66.00 337 GLY A O 1
ATOM 2772 N N . THR A 1 338 ? 1.664 5.235 -28.263 1.00 62.38 338 THR A N 1
ATOM 2773 C CA . THR A 1 338 ? 2.444 4.012 -27.952 1.00 62.38 338 THR A CA 1
ATOM 2774 C C . THR A 1 338 ? 1.820 2.749 -28.556 1.00 62.38 338 THR A C 1
ATOM 2776 O O . THR A 1 338 ? 2.435 1.684 -28.547 1.00 62.38 338 THR A O 1
ATOM 2779 N N . THR A 1 339 ? 0.593 2.857 -29.070 1.00 61.84 339 THR A N 1
ATOM 2780 C CA . THR A 1 339 ? -0.178 1.772 -29.684 1.00 61.84 339 THR A CA 1
ATOM 2781 C C . THR A 1 339 ? -1.040 2.355 -30.808 1.00 61.84 339 THR A C 1
ATOM 2783 O O . THR A 1 339 ? -1.598 3.437 -30.620 1.00 61.84 339 THR A O 1
ATOM 2786 N N . HIS A 1 340 ? -1.190 1.636 -31.930 1.00 61.75 340 HIS A N 1
ATOM 2787 C CA . HIS A 1 340 ? -2.057 2.022 -33.060 1.00 61.75 340 HIS A CA 1
ATOM 2788 C C . HIS A 1 340 ? -1.713 3.393 -33.683 1.00 61.75 340 HIS A C 1
ATOM 2790 O O . HIS A 1 340 ? -2.595 4.212 -33.925 1.00 61.75 340 HIS A O 1
ATOM 2796 N N . SER A 1 341 ? -0.423 3.651 -33.904 1.00 72.94 341 SER A N 1
ATOM 2797 C CA . SER A 1 341 ? 0.099 4.807 -34.648 1.00 72.94 341 SER A CA 1
ATOM 2798 C C . SER A 1 341 ? 0.930 4.341 -35.847 1.00 72.94 341 SER A C 1
ATOM 2800 O O . SER A 1 341 ? 1.406 3.207 -35.852 1.00 72.94 341 SER A O 1
ATOM 2802 N N . GLU A 1 342 ? 1.167 5.218 -36.826 1.00 74.50 342 GLU A N 1
ATOM 2803 C CA . GLU A 1 342 ? 2.071 4.933 -37.957 1.00 74.50 342 GLU A CA 1
ATOM 2804 C C . GLU A 1 342 ? 3.470 4.519 -37.471 1.00 74.50 342 GLU A C 1
ATOM 2806 O O . GLU A 1 342 ? 4.019 3.518 -37.927 1.00 74.50 342 GLU A O 1
ATOM 2811 N N . ASP A 1 343 ? 3.996 5.208 -36.449 1.00 75.25 343 ASP A N 1
ATOM 2812 C CA . ASP A 1 343 ? 5.245 4.845 -35.764 1.00 75.25 343 ASP A CA 1
ATOM 2813 C C . ASP A 1 343 ? 5.227 3.405 -35.222 1.00 75.25 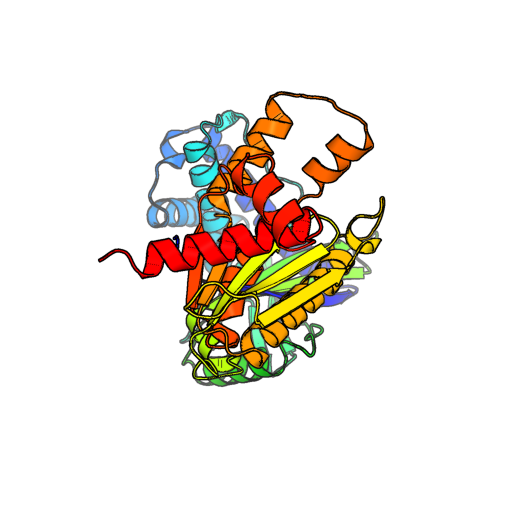343 ASP A C 1
ATOM 2815 O O . ASP A 1 343 ? 6.244 2.711 -35.241 1.00 75.25 343 ASP A O 1
ATOM 2819 N N . HIS A 1 344 ? 4.083 2.952 -34.701 1.00 81.06 344 HIS A N 1
ATOM 2820 C CA . HIS A 1 344 ? 3.920 1.612 -34.137 1.00 81.06 344 HIS A CA 1
ATOM 2821 C C . HIS A 1 344 ? 3.931 0.544 -35.233 1.00 81.06 344 HIS A C 1
ATOM 2823 O O . HIS A 1 344 ? 4.674 -0.431 -35.109 1.00 81.06 344 HIS A O 1
ATOM 2829 N N . GLU A 1 345 ? 3.213 0.763 -36.337 1.00 80.25 345 GLU A N 1
ATOM 2830 C CA . GLU A 1 345 ? 3.242 -0.141 -37.493 1.00 80.25 345 GLU A CA 1
ATOM 2831 C C . GLU A 1 345 ? 4.623 -0.196 -38.151 1.00 80.25 345 GLU A C 1
ATOM 2833 O O . GLU A 1 345 ? 5.120 -1.280 -38.469 1.00 80.25 345 GLU A O 1
ATOM 2838 N N . TYR A 1 346 ? 5.275 0.959 -38.302 1.00 83.50 346 TYR A N 1
ATOM 2839 C CA . TYR A 1 346 ? 6.625 1.054 -38.843 1.00 83.50 346 TYR A CA 1
ATOM 2840 C C . TYR A 1 346 ? 7.626 0.255 -38.006 1.00 83.50 346 TYR A C 1
ATOM 2842 O O . TYR A 1 346 ? 8.384 -0.556 -38.538 1.00 83.50 346 TYR A O 1
ATOM 2850 N N . VAL A 1 347 ? 7.606 0.438 -36.682 1.00 85.19 347 VAL A N 1
ATOM 2851 C CA . VAL A 1 347 ? 8.477 -0.288 -35.751 1.00 85.19 347 VAL A CA 1
ATOM 2852 C C . VAL A 1 347 ? 8.232 -1.794 -35.812 1.00 85.19 347 VAL A C 1
ATOM 2854 O O . VAL A 1 347 ? 9.198 -2.559 -35.818 1.00 85.19 347 VAL A O 1
ATOM 2857 N N . MET A 1 348 ? 6.968 -2.230 -35.872 1.00 87.31 348 MET A N 1
ATOM 2858 C CA . MET A 1 348 ? 6.634 -3.651 -35.998 1.00 87.31 348 MET A CA 1
ATOM 2859 C C . MET A 1 348 ? 7.249 -4.257 -37.261 1.00 87.31 348 MET A C 1
ATOM 2861 O O . MET A 1 348 ? 7.922 -5.283 -37.167 1.00 87.31 348 MET A O 1
ATOM 2865 N N . ARG A 1 349 ? 7.075 -3.601 -38.418 1.00 86.94 349 ARG A N 1
ATOM 2866 C CA . ARG A 1 349 ? 7.612 -4.070 -39.706 1.00 86.94 349 ARG A CA 1
ATOM 2867 C C . ARG A 1 349 ? 9.139 -4.047 -39.730 1.00 86.94 349 ARG A C 1
ATOM 2869 O O . ARG A 1 349 ? 9.753 -5.036 -40.109 1.00 86.94 349 ARG A O 1
ATOM 2876 N N . ARG A 1 350 ? 9.757 -2.948 -39.284 1.00 86.75 350 ARG A N 1
ATOM 2877 C CA . ARG A 1 350 ? 11.216 -2.758 -39.339 1.00 86.75 350 ARG A CA 1
ATOM 2878 C C . ARG A 1 350 ? 11.984 -3.718 -38.433 1.00 86.75 350 ARG A C 1
ATOM 2880 O O . ARG A 1 350 ? 13.059 -4.165 -38.810 1.00 86.75 350 ARG A O 1
ATOM 2887 N N . TYR A 1 351 ? 11.465 -4.007 -37.239 1.00 83.69 351 TYR A N 1
ATOM 2888 C CA . TYR A 1 351 ? 12.184 -4.784 -36.220 1.00 83.69 351 TYR A CA 1
ATOM 2889 C C . TYR A 1 351 ? 11.592 -6.180 -35.961 1.00 83.69 351 TYR A C 1
ATOM 2891 O O . TYR A 1 351 ? 12.044 -6.862 -35.033 1.00 83.69 351 TYR A O 1
ATOM 2899 N N . GLY A 1 352 ? 10.583 -6.593 -36.741 1.00 85.38 352 GLY A N 1
ATOM 2900 C CA . GLY A 1 352 ? 9.901 -7.883 -36.597 1.00 85.38 352 GLY A CA 1
ATOM 2901 C C . GLY A 1 352 ? 9.268 -8.071 -35.217 1.00 85.38 352 GLY A C 1
ATOM 2902 O O . GLY A 1 352 ? 9.331 -9.158 -34.644 1.00 85.38 352 GLY A O 1
ATOM 2903 N N . LEU A 1 353 ? 8.744 -6.994 -34.625 1.00 87.31 353 LEU A N 1
ATOM 2904 C CA . LEU A 1 353 ? 8.194 -7.016 -33.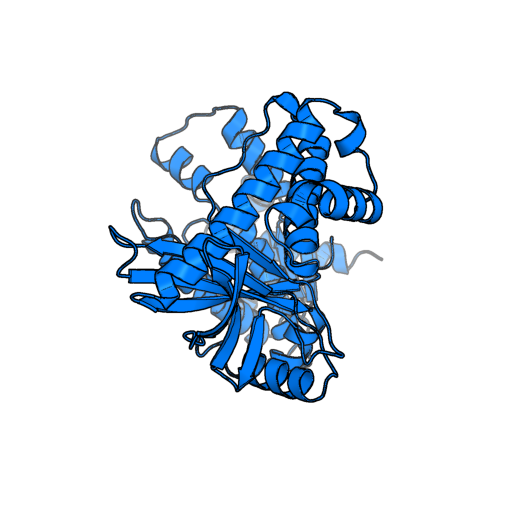269 1.00 87.31 353 LEU A CA 1
ATOM 2905 C C . LEU A 1 353 ? 6.713 -7.377 -33.285 1.00 87.31 353 LEU A C 1
ATOM 2907 O O . LEU A 1 353 ? 5.947 -6.846 -34.090 1.00 87.31 353 LEU A O 1
ATOM 2911 N N . ASP A 1 354 ? 6.280 -8.194 -32.323 1.00 89.75 354 ASP A N 1
ATOM 2912 C CA . ASP A 1 354 ? 4.854 -8.298 -32.036 1.00 89.75 354 ASP A CA 1
ATOM 2913 C C . ASP A 1 354 ? 4.322 -6.967 -31.481 1.00 89.75 354 ASP A C 1
ATOM 2915 O O . ASP A 1 354 ? 5.068 -6.139 -30.948 1.00 89.75 354 ASP A O 1
ATOM 2919 N N . LYS A 1 355 ? 3.002 -6.784 -31.571 1.00 87.06 355 LYS A N 1
ATOM 2920 C CA . LYS A 1 355 ? 2.303 -5.559 -31.164 1.00 87.06 355 LYS A CA 1
ATOM 2921 C C . LYS A 1 355 ? 2.732 -5.036 -29.790 1.00 87.06 355 LYS A C 1
ATOM 2923 O O . LYS A 1 355 ? 2.903 -3.829 -29.632 1.00 87.06 355 LYS A O 1
ATOM 2928 N N . HIS A 1 356 ? 2.875 -5.913 -28.802 1.00 89.94 356 HIS A N 1
ATOM 2929 C CA . HIS A 1 356 ? 3.133 -5.502 -27.427 1.00 89.94 356 HIS A CA 1
ATOM 2930 C C . HIS A 1 356 ? 4.612 -5.224 -27.168 1.00 89.94 356 HIS A C 1
ATOM 2932 O O . HIS A 1 356 ? 4.957 -4.278 -26.457 1.00 89.94 356 HIS A O 1
ATOM 2938 N N . THR A 1 357 ? 5.500 -6.000 -27.788 1.00 90.94 357 THR A N 1
ATOM 2939 C CA . THR A 1 357 ? 6.938 -5.709 -27.763 1.00 90.94 357 THR A CA 1
ATOM 2940 C C . THR A 1 357 ? 7.241 -4.395 -28.492 1.00 90.94 357 THR A C 1
ATOM 2942 O O . THR A 1 357 ? 8.052 -3.604 -28.012 1.00 90.94 357 THR A O 1
ATOM 2945 N N . ALA A 1 358 ? 6.533 -4.090 -29.586 1.00 92.12 358 ALA A N 1
ATOM 2946 C CA . ALA A 1 358 ? 6.616 -2.793 -30.259 1.00 92.12 358 ALA A CA 1
ATOM 2947 C C . ALA A 1 358 ? 6.174 -1.636 -29.347 1.00 92.12 358 ALA A C 1
ATOM 2949 O O . ALA A 1 358 ? 6.862 -0.618 -29.273 1.00 92.12 358 ALA A O 1
ATOM 2950 N N . SER A 1 359 ? 5.086 -1.802 -28.585 1.00 90.81 359 SER A N 1
ATOM 2951 C CA . SER A 1 359 ? 4.655 -0.806 -27.594 1.00 90.81 359 SER A CA 1
ATOM 2952 C C . SER A 1 359 ? 5.708 -0.586 -26.50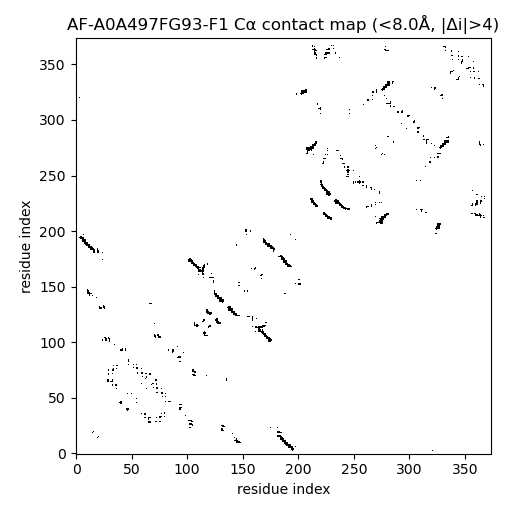1 1.00 90.81 359 SER A C 1
ATOM 2954 O O . SER A 1 359 ? 6.058 0.559 -26.212 1.00 90.81 359 SER A O 1
ATOM 2956 N N . ALA A 1 360 ? 6.292 -1.657 -25.952 1.00 94.62 360 ALA A N 1
ATOM 2957 C CA . ALA A 1 360 ? 7.376 -1.566 -24.970 1.00 94.62 360 ALA A CA 1
ATOM 2958 C C . ALA A 1 360 ? 8.627 -0.860 -25.534 1.00 94.62 360 ALA A C 1
ATOM 2960 O O . ALA A 1 360 ? 9.231 -0.026 -24.855 1.00 94.62 360 ALA A O 1
ATOM 2961 N N . TYR A 1 361 ? 8.983 -1.122 -26.795 1.00 95.62 361 TYR A N 1
ATOM 2962 C CA . TYR A 1 361 ? 10.081 -0.434 -27.478 1.00 95.62 361 TYR A CA 1
ATOM 2963 C C . TYR A 1 361 ? 9.803 1.063 -27.674 1.00 95.62 361 TYR A C 1
ATOM 2965 O O . TYR A 1 361 ? 10.657 1.893 -27.360 1.00 95.62 361 TYR A O 1
ATOM 2973 N N . LEU A 1 362 ? 8.596 1.443 -28.112 1.00 93.88 362 LEU A N 1
ATOM 2974 C CA . LEU A 1 362 ? 8.208 2.853 -28.239 1.00 93.88 362 LEU A CA 1
ATOM 2975 C C . LEU A 1 362 ? 8.232 3.586 -26.892 1.00 93.88 362 LEU A C 1
ATOM 2977 O O . LEU A 1 362 ? 8.644 4.746 -26.829 1.00 93.88 362 LEU A O 1
ATOM 2981 N N . ILE A 1 363 ? 7.823 2.917 -25.812 1.00 94.75 363 ILE A N 1
ATOM 2982 C CA . ILE A 1 363 ? 7.925 3.432 -24.440 1.00 94.75 363 ILE A CA 1
ATOM 2983 C C . ILE A 1 363 ? 9.390 3.739 -24.095 1.00 94.75 363 ILE A C 1
ATOM 2985 O O . ILE A 1 363 ? 9.688 4.844 -23.631 1.00 94.75 363 ILE A O 1
ATOM 2989 N N . ALA A 1 364 ? 10.309 2.808 -24.378 1.00 96.06 364 ALA A N 1
ATOM 2990 C CA . ALA A 1 364 ? 11.742 2.992 -24.148 1.00 96.06 364 ALA A CA 1
ATOM 2991 C C . ALA A 1 364 ? 12.321 4.141 -24.996 1.00 96.06 364 ALA A C 1
ATOM 2993 O O . ALA A 1 364 ? 12.998 5.028 -24.473 1.00 96.06 364 ALA A O 1
ATOM 2994 N N . LEU A 1 365 ? 12.002 4.182 -26.295 1.00 94.31 365 LEU A N 1
ATOM 2995 C CA . LEU A 1 365 ? 12.462 5.227 -27.213 1.00 94.31 365 LEU A CA 1
ATOM 2996 C C . LEU A 1 365 ? 11.987 6.623 -26.808 1.00 94.31 365 LEU A C 1
ATOM 2998 O O . LEU A 1 365 ? 12.744 7.589 -26.905 1.00 94.31 365 LEU A O 1
ATOM 3002 N N . ARG A 1 366 ? 10.741 6.750 -26.349 1.00 93.06 366 ARG A N 1
ATOM 3003 C CA . ARG A 1 366 ? 10.203 8.026 -25.863 1.00 93.06 366 ARG A CA 1
ATOM 3004 C C . ARG A 1 366 ? 10.904 8.484 -24.598 1.00 93.06 366 ARG A C 1
ATOM 3006 O O . ARG A 1 366 ? 11.241 9.658 -24.493 1.00 93.06 366 ARG A O 1
ATOM 3013 N N . ALA A 1 367 ? 11.156 7.571 -23.663 1.00 93.69 367 ALA A N 1
ATOM 3014 C CA . ALA A 1 367 ? 11.934 7.897 -22.477 1.00 93.69 367 ALA A CA 1
ATOM 3015 C C . ALA A 1 367 ? 13.345 8.363 -22.850 1.00 93.69 367 ALA A C 1
ATOM 3017 O O . ALA A 1 367 ? 13.779 9.397 -22.357 1.00 93.69 367 ALA A O 1
ATOM 3018 N N . ARG A 1 368 ? 14.009 7.686 -23.795 1.00 94.38 368 ARG A N 1
ATOM 3019 C CA . ARG A 1 368 ? 15.304 8.119 -24.335 1.00 94.38 368 ARG A CA 1
ATOM 3020 C C . ARG A 1 368 ? 15.263 9.542 -24.885 1.00 94.38 368 ARG A C 1
ATOM 3022 O O . ARG A 1 368 ? 16.073 10.365 -24.477 1.00 94.38 368 ARG A O 1
ATOM 3029 N N . ARG A 1 369 ? 14.297 9.846 -25.759 1.00 90.81 369 ARG A N 1
ATOM 3030 C CA . ARG A 1 369 ? 14.121 11.193 -26.332 1.00 90.81 369 ARG A CA 1
ATOM 3031 C C . ARG A 1 369 ? 13.885 12.246 -25.247 1.00 90.81 369 ARG A C 1
ATOM 3033 O O . ARG A 1 369 ? 14.431 13.335 -25.341 1.00 90.81 369 ARG A O 1
ATOM 3040 N N . ASN A 1 370 ? 13.099 11.927 -24.219 1.00 88.38 370 ASN A N 1
ATOM 3041 C CA . ASN A 1 370 ? 12.823 12.850 -23.117 1.00 88.38 370 ASN A CA 1
ATOM 3042 C C . ASN A 1 370 ? 14.046 13.101 -22.228 1.00 88.38 370 ASN A C 1
ATOM 3044 O O . ASN A 1 370 ? 14.187 14.202 -21.722 1.00 88.38 370 ASN A O 1
ATOM 3048 N N . LEU A 1 371 ? 14.910 12.102 -22.039 1.00 85.31 371 LEU A N 1
ATOM 3049 C CA . LEU A 1 371 ? 16.139 12.228 -21.246 1.00 85.31 371 LEU A CA 1
ATOM 3050 C C . LEU A 1 371 ? 17.262 12.974 -21.981 1.00 85.31 371 LEU A C 1
ATOM 3052 O O . LEU A 1 371 ? 18.204 13.420 -21.340 1.00 85.31 371 LEU A O 1
ATOM 3056 N N . GLN A 1 372 ? 17.187 13.068 -23.310 1.00 79.06 372 GLN A N 1
ATOM 3057 C CA . GLN A 1 372 ? 18.136 13.813 -24.147 1.00 79.06 372 GLN A CA 1
ATOM 3058 C C . GLN A 1 372 ? 17.732 15.279 -24.359 1.00 79.06 372 GLN A C 1
ATOM 3060 O O . GLN A 1 372 ? 18.509 16.043 -24.924 1.00 79.06 372 GLN A O 1
ATOM 3065 N N . ARG A 1 373 ? 16.516 15.668 -23.957 1.00 65.25 373 ARG A N 1
ATOM 3066 C CA . ARG A 1 373 ? 16.083 17.068 -23.997 1.00 65.25 373 ARG A CA 1
ATOM 3067 C C . ARG A 1 373 ? 16.683 17.805 -22.787 1.00 65.25 373 ARG A C 1
ATOM 3069 O O . ARG A 1 373 ? 16.633 17.224 -21.703 1.00 65.25 373 ARG A O 1
ATOM 3076 N N . PRO A 1 374 ? 17.262 19.004 -22.987 1.00 42.44 374 PRO A N 1
ATOM 3077 C CA . PRO A 1 374 ? 17.891 19.784 -21.921 1.00 42.44 374 PRO A CA 1
ATOM 3078 C C . PRO A 1 374 ? 16.918 20.169 -20.805 1.00 42.44 374 PRO A C 1
ATOM 3080 O O . PRO A 1 374 ? 15.702 20.307 -21.091 1.00 42.44 374 PRO A O 1
#